Protein AF-A0AAE3DRD3-F1 (afdb_monomer)

Sequence (481 aa):
MSDFSDLLDHAIARSNLSMLELQEASGIPISYLYKLRKGVRFTKKYTPNVLSLIYALQCPKAEEARLLQEFQIETIGKETFRCLHSIRDIIASIGPRDLREFPPVSSETHDFSSSARLSGELEINACLRKLLLEQAAQKEKGSVLMLGGEQHSFLKETIPPILHNSDVQVRHLFRLDSHTYPESESHNLETLKPILRYFFCGFGYHPKYIYTYNDSYDRRITIFDTLLIFGHKIAIAMTGEDHALVLTSPDEIAFFEARFQDLYNSGQTLMTSISGLMGLQNAFMDAEATVKNYTYYSLENSFCSLSFLSKDMLFAHLAVRDEETEQLLADFLRRSEYLLEQKRVFYYTKDSVRQFLADGKLEYLPQDLYTPLNPQERLLVLRRLLNRCTHPTRNLEYHLILDNAFPIHPNAMIDALSKSANFVGYYNNDDVFETYRIKEPNLSKWIYFFLESLASSDWIYSNEEQAAFLEDEIQKFSQEH

Nearest PDB structures (foldseek):
  2o8r-assembly1_B  TM=3.176E-01  e=1.998E-07  Porphyromonas gingivalis
  8v07-assembly2_C  TM=3.292E-01  e=4.191E-05  Mus musculus
  8v07-assembly1_A  TM=3.059E-01  e=1.518E-04  Mus musculus
  3ofs-assembly5_E  TM=5.174E-01  e=9.437E+00  Homo sapiens

Mean predicted aligned error: 7.51 Å

pLDDT: mean 87.01, std 10.09, range [43.62, 97.88]

Solvent-accessible surface area (backbone atoms only — not comparable to full-atom values): 26027 Å² total; per-residue (Å²): 120,46,74,40,20,56,51,50,40,53,46,51,70,68,47,79,62,50,64,65,57,49,22,70,62,18,70,45,55,56,78,50,52,60,36,35,49,67,38,46,81,80,56,82,87,44,49,68,33,53,51,38,38,58,63,66,42,69,54,60,69,73,58,44,54,50,49,53,50,34,47,46,30,73,72,64,33,63,54,55,49,46,36,43,51,41,45,51,53,35,50,47,42,48,52,71,71,82,67,64,85,73,77,80,80,77,84,77,77,79,75,70,87,53,63,45,79,44,70,37,44,69,57,44,50,54,50,52,52,50,53,51,45,55,31,45,68,43,94,58,72,17,38,36,42,32,37,41,49,71,80,41,67,66,57,63,69,45,47,49,51,60,38,44,67,22,70,29,35,34,42,33,35,38,80,34,55,35,92,71,52,90,56,26,65,40,53,36,43,61,44,42,41,62,59,58,36,44,72,47,24,61,31,49,65,47,54,24,35,41,76,40,67,77,51,70,61,62,72,70,68,50,88,50,61,26,38,38,34,43,67,91,56,38,31,41,41,20,40,82,68,42,39,36,39,40,44,41,52,70,69,60,45,52,52,53,50,52,55,47,48,58,53,52,70,74,31,45,62,42,58,45,81,38,68,56,68,68,42,46,54,49,54,49,51,57,45,53,77,75,55,76,95,44,57,38,33,36,45,32,44,34,76,63,66,70,83,60,54,50,71,67,56,55,63,70,30,46,65,51,85,48,73,65,53,51,48,51,49,52,52,50,54,53,49,54,59,59,51,67,80,31,36,36,39,40,34,22,40,69,66,24,53,53,49,33,68,74,61,23,62,62,80,98,55,64,69,79,47,38,54,58,48,52,74,71,54,40,53,50,39,52,52,51,49,44,49,41,59,78,54,65,52,99,39,44,48,72,45,41,44,36,90,80,64,61,58,68,37,74,50,36,36,38,41,26,50,38,53,70,44,27,38,43,35,36,48,46,97,83,74,47,65,44,33,30,40,46,56,42,56,67,62,23,31,45,52,33,52,39,58,66,46,43,89,78,42,94,46,39,51,54,68,67,57,45,45,52,50,49,53,50,53,52,52,55,54,64,72,80,107

Organism: NCBI:txid2881276

Secondary structure (DSSP, 8-state):
--HHHHHHHHHHHHS---HHHHHHHH---HHHHHHHHTTPPPPGGGHHHHHHHHHHT---HHHHHHHHHHHHHHHH-HHHHHHHHHHHHHHTT-S----PPPPPP-------SS-EEEESHHHHHHHHHHHHHHHHT-SS--EEEEES-TT-HHHHHHHHHHHTT---EEEEEEEEE-S-STTHHHHHHHHHHHHHHGGGSSSEEEEEEEEE---HHHHHH-S-SEEEEETTTEEEEEETTTEEEEE--HHHHHHHHHHHHHHHHHSEESEEEE-HHHHHHHHHHHHHHH--S-EEEEEESS--GGGG--HHHHHHHBS--SHHHHHHHHHHHHHHHHHTSSEEEEEE-HHHHHHHHHH-PPTTS-GGGBPPPPHHHHHHHHHHHHHHHHS-BTTEEEEEBPTTSSPPPTTEEEEEEETTEEEEEEE-TTS-EEEEEE--HHHHHHHHHHHHHHTTSTTB--HHHHHHHHHHHHHHHHHH-

Foldseek 3Di:
DAPLLCLLLVLVVPLPDDLVNLCVQLVDDSVVVVCSNVVNQDDPVSLSSVLSSLVSSVDDPVSSVVNVLSSVCSVQNPQLSLLLVLLLLLLLLPALPCLDDDPPDPPPDPPPPFKDKFFFQVRLLSVVLVLLLVCQPDPPAKEKEKEAPLPPPSCLNRVLNSCALGSHAYEYEYEAEDPQDPNRLSVRSSSCSSVNNNVNRNYNYWYFYDYDHPPVVVVVPDPANMWMDIRLAWIWGHDHSGIIMIHGDNVVSVVVVVVSVVNSVVTDTFKDWFADLVSVLVLVVVVVVVDPQWEKEKEAQAQQLVLQDDLVRVVVFFLDDDPVLVVSSVSVVVVSVVLVPAAYEYEHELVNLVVCLVQQDRAPDDCNGGDRDDNVVSLSSLVVVLCCLVVPDPRYYYWYFDDPLRDRDNFWMWIAGDLQWIKIWGQHPVRGIMMITGHDNSSSNSNNVSSVCCVVDPGTDDSVVVSVSSVVVSVVSVVVD

Radius of gyration: 26.4 Å; Cα contacts (8 Å, |Δi|>4): 744; chains: 1; bounding box: 64×60×68 Å

Structure (mmCIF, N/CA/C/O backbone):
data_AF-A0AAE3DRD3-F1
#
_entry.id   AF-A0AAE3DRD3-F1
#
loop_
_atom_site.group_PDB
_atom_site.id
_atom_site.type_symbol
_atom_site.label_atom_id
_atom_site.label_alt_id
_atom_site.label_comp_id
_atom_site.label_asym_id
_atom_site.label_entity_id
_atom_site.label_seq_id
_atom_site.pdbx_PDB_ins_code
_atom_site.Cartn_x
_atom_site.Cartn_y
_atom_site.Cartn_z
_atom_site.occupancy
_atom_site.B_iso_or_equiv
_atom_site.auth_seq_id
_atom_site.auth_comp_id
_atom_site.auth_asym_id
_atom_site.auth_atom_id
_atom_site.pdbx_PDB_model_num
ATOM 1 N N . MET A 1 1 ? -19.205 29.786 -1.382 1.00 59.50 1 MET A N 1
ATOM 2 C CA . MET A 1 1 ? -19.752 28.879 -0.354 1.00 59.50 1 MET A CA 1
ATOM 3 C C . MET A 1 1 ? -19.010 27.565 -0.500 1.00 59.50 1 MET A C 1
ATOM 5 O O . MET A 1 1 ? -18.422 27.371 -1.561 1.00 59.50 1 MET A O 1
ATOM 9 N N . SER A 1 2 ? -18.889 26.765 0.557 1.00 82.62 2 SER A N 1
ATOM 10 C CA . SER A 1 2 ? -18.234 25.463 0.427 1.00 82.62 2 SER A CA 1
ATOM 11 C C . SER A 1 2 ? -19.250 24.404 0.013 1.00 82.62 2 SER A C 1
ATOM 13 O O . SER A 1 2 ? -20.438 24.549 0.304 1.00 82.62 2 SER A O 1
ATOM 15 N N . ASP A 1 3 ? -18.783 23.343 -0.645 1.00 87.75 3 ASP A N 1
ATOM 16 C CA . ASP A 1 3 ? -19.642 22.234 -1.080 1.00 87.75 3 ASP A CA 1
ATOM 17 C C . ASP A 1 3 ? -20.418 21.637 0.112 1.00 87.75 3 ASP A C 1
ATOM 19 O O . ASP A 1 3 ? -21.609 21.339 0.005 1.00 87.75 3 ASP A O 1
ATOM 23 N N . PHE A 1 4 ? -19.784 21.579 1.291 1.00 91.06 4 PHE A N 1
ATOM 24 C CA . PHE A 1 4 ? -20.428 21.174 2.541 1.00 91.06 4 PHE A CA 1
ATOM 25 C C . PHE A 1 4 ? -21.599 22.081 2.943 1.00 91.06 4 PHE A C 1
ATOM 27 O O . PHE A 1 4 ? -22.673 21.578 3.272 1.00 91.06 4 PHE A O 1
ATOM 34 N N . SER A 1 5 ? -21.423 23.410 2.936 1.00 90.25 5 SER A N 1
ATOM 35 C CA . SER A 1 5 ? -22.486 24.322 3.381 1.00 90.25 5 SER A CA 1
ATOM 36 C C . SER A 1 5 ? -23.710 24.281 2.478 1.00 90.25 5 SER A C 1
ATOM 38 O O . SER A 1 5 ? -24.831 24.364 2.977 1.00 90.25 5 SER A O 1
ATOM 40 N N . ASP A 1 6 ? -23.489 24.113 1.175 1.00 91.06 6 ASP A N 1
ATOM 41 C CA . ASP A 1 6 ? -24.563 24.059 0.185 1.00 91.06 6 ASP A CA 1
ATOM 42 C C . ASP A 1 6 ? -25.369 22.758 0.335 1.00 91.06 6 ASP A C 1
ATOM 44 O O . ASP A 1 6 ? -26.602 22.783 0.371 1.00 91.06 6 ASP A O 1
ATOM 48 N N . LEU A 1 7 ? -24.691 21.619 0.525 1.00 92.31 7 LEU A N 1
ATOM 49 C CA . LEU A 1 7 ? -25.358 20.348 0.823 1.00 92.31 7 LEU A CA 1
ATOM 50 C C . LEU A 1 7 ? -26.109 20.389 2.156 1.00 92.31 7 LEU A C 1
ATOM 52 O O . LEU A 1 7 ? -27.244 19.917 2.233 1.00 92.31 7 LEU A O 1
ATOM 56 N N . LEU A 1 8 ? -25.503 20.965 3.197 1.00 93.25 8 LEU A N 1
ATOM 57 C CA . LEU A 1 8 ? -26.123 21.071 4.516 1.00 93.25 8 LEU A CA 1
ATOM 58 C C . LEU A 1 8 ? -27.392 21.932 4.468 1.00 93.25 8 LEU A C 1
ATOM 60 O O . LEU A 1 8 ? -28.395 21.576 5.085 1.00 93.25 8 LEU A O 1
ATOM 64 N N . ASP A 1 9 ? -27.372 23.043 3.726 1.00 92.06 9 ASP A N 1
ATOM 65 C CA . ASP A 1 9 ? -28.543 23.907 3.553 1.00 92.06 9 ASP A CA 1
ATOM 66 C C . ASP A 1 9 ? -29.695 23.168 2.858 1.00 92.06 9 ASP A C 1
ATOM 68 O O . ASP A 1 9 ? -30.840 23.219 3.319 1.00 92.06 9 ASP A O 1
ATOM 72 N N . HIS A 1 10 ? -29.384 22.410 1.802 1.00 91.81 10 HIS A N 1
ATOM 73 C CA . HIS A 1 10 ? -30.363 21.579 1.106 1.00 91.81 10 HIS A CA 1
ATOM 74 C C . HIS A 1 10 ? -30.943 20.473 1.992 1.00 91.81 10 HIS A C 1
ATOM 76 O O . HIS A 1 10 ? -32.159 20.267 1.986 1.00 91.81 10 HIS A O 1
ATOM 82 N N . ALA A 1 11 ? -30.107 19.793 2.775 1.00 92.94 11 ALA A N 1
ATOM 83 C CA . ALA A 1 11 ? -30.553 18.722 3.657 1.00 92.94 11 ALA A CA 1
ATOM 84 C C . ALA A 1 11 ? -31.420 19.251 4.814 1.00 92.94 11 ALA A C 1
ATOM 86 O O . ALA A 1 11 ? -32.470 18.679 5.105 1.00 92.94 11 ALA A O 1
ATOM 87 N N . ILE A 1 12 ? -31.061 20.398 5.406 1.00 92.81 12 ILE A N 1
ATOM 88 C CA . ILE A 1 12 ? -31.897 21.094 6.400 1.00 92.81 12 ILE A CA 1
ATOM 89 C C . ILE A 1 12 ? -33.245 21.505 5.798 1.00 92.81 12 ILE A C 1
ATOM 91 O O . ILE A 1 12 ? -34.280 21.348 6.438 1.00 92.81 12 ILE A O 1
ATOM 95 N N . ALA A 1 13 ? -33.260 22.018 4.565 1.00 90.88 13 ALA A N 1
ATOM 96 C CA . ALA A 1 13 ? -34.506 22.413 3.910 1.00 90.88 13 ALA A CA 1
ATOM 97 C C . ALA A 1 13 ? -35.444 21.221 3.636 1.00 90.88 13 ALA A C 1
ATOM 99 O O . ALA A 1 13 ? -36.658 21.407 3.571 1.00 90.88 13 ALA A O 1
ATOM 100 N N . ARG A 1 14 ? -34.898 20.008 3.479 1.00 91.81 14 ARG A N 1
ATOM 101 C CA . ARG A 1 14 ? -35.654 18.772 3.208 1.00 91.81 14 ARG A CA 1
ATOM 102 C C . ARG A 1 14 ? -36.079 18.006 4.459 1.00 91.81 14 ARG A C 1
ATOM 104 O O . ARG A 1 14 ? -37.031 17.235 4.372 1.00 91.81 14 ARG A O 1
ATOM 111 N N . SER A 1 15 ? -35.409 18.198 5.596 1.00 89.44 15 SER A N 1
ATOM 112 C CA . SER A 1 15 ? -35.670 17.425 6.820 1.00 89.44 15 SER A CA 1
ATOM 113 C C . SER A 1 15 ? -36.983 17.788 7.527 1.00 89.44 15 SER A C 1
ATOM 115 O O . SER A 1 15 ? -37.419 17.057 8.409 1.00 89.44 15 SER A O 1
ATOM 117 N N . ASN A 1 16 ? -37.627 18.904 7.155 1.00 86.62 16 ASN A N 1
ATOM 118 C CA . ASN A 1 16 ? -38.790 19.492 7.843 1.00 86.62 16 ASN A CA 1
ATOM 119 C C . ASN A 1 16 ? -38.554 19.845 9.328 1.00 86.62 16 ASN A C 1
ATOM 121 O O . ASN A 1 16 ? -39.509 20.193 10.021 1.00 86.62 16 ASN A O 1
ATOM 125 N N . LEU A 1 17 ? -37.308 19.807 9.809 1.00 91.44 17 LEU A N 1
ATOM 126 C CA . LEU A 1 17 ? -36.961 20.167 11.182 1.00 91.44 17 LEU A CA 1
ATOM 127 C C . LEU A 1 17 ? -36.863 21.688 11.337 1.00 91.44 17 LEU A C 1
ATOM 129 O O . LEU A 1 17 ? -36.251 22.395 10.528 1.00 91.44 17 LEU A O 1
ATOM 133 N N . SER A 1 18 ? -37.430 22.209 12.418 1.00 93.25 18 SER A N 1
ATOM 134 C CA . SER A 1 18 ? -37.250 23.597 12.825 1.00 93.25 18 SER A CA 1
ATOM 135 C C . SER A 1 18 ? -35.827 23.848 13.334 1.00 93.25 18 SER A C 1
ATOM 137 O O . SER A 1 18 ? -35.122 22.953 13.796 1.00 93.25 18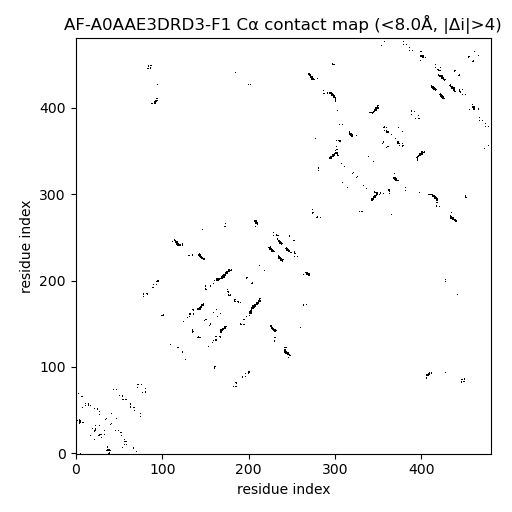 SER A O 1
ATOM 139 N N . MET A 1 19 ? -35.398 25.112 13.323 1.00 92.19 19 MET A N 1
ATOM 140 C CA . MET A 1 19 ? -34.090 25.494 13.880 1.00 92.19 19 MET A CA 1
ATOM 141 C C . MET A 1 19 ? -33.951 25.159 15.372 1.00 92.19 19 MET A C 1
ATOM 143 O O . MET A 1 19 ? -32.835 24.966 15.847 1.00 92.19 19 MET A O 1
ATOM 147 N N . LEU A 1 20 ? -35.066 25.111 16.106 1.00 94.25 20 LEU A N 1
ATOM 148 C CA . LEU A 1 20 ? -35.070 24.774 17.524 1.00 94.25 20 LEU A CA 1
ATOM 149 C C . LEU A 1 20 ? -34.824 23.273 17.727 1.00 94.25 20 LEU A C 1
ATOM 151 O O . LEU A 1 20 ? -33.936 22.919 18.494 1.00 94.25 20 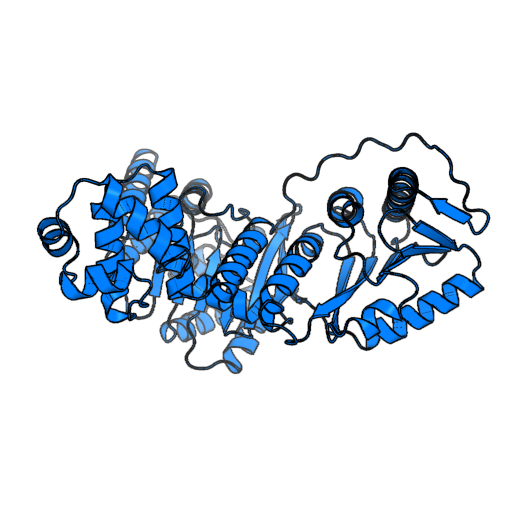LEU A O 1
ATOM 155 N N . GLU A 1 21 ? -35.501 22.421 16.954 1.00 94.56 21 GLU A N 1
ATOM 156 C CA . GLU A 1 21 ? -35.275 20.966 16.951 1.00 94.56 21 GLU A CA 1
ATOM 157 C C . GLU A 1 21 ? -33.839 20.620 16.527 1.00 94.56 21 GLU A C 1
ATOM 159 O O . GLU A 1 21 ? -33.181 19.794 17.156 1.00 94.56 21 GLU A O 1
ATOM 164 N N . LEU A 1 22 ? -33.295 21.310 15.517 1.00 94.19 22 LEU A N 1
ATOM 165 C CA . LEU A 1 22 ? -31.897 21.131 15.104 1.00 94.19 22 LEU A CA 1
ATOM 166 C C . LEU A 1 22 ? -30.906 21.545 16.202 1.00 94.19 22 LEU A C 1
ATOM 168 O O . LEU A 1 22 ? -29.881 20.884 16.382 1.00 94.19 22 LEU A O 1
ATOM 172 N N . GLN A 1 23 ? -31.186 22.621 16.945 1.00 95.00 23 GLN A N 1
ATOM 173 C CA . GLN A 1 23 ? -30.365 23.026 18.090 1.00 95.00 23 GLN A CA 1
ATOM 174 C C . GLN A 1 23 ? -30.433 21.988 19.215 1.00 95.00 23 GLN A C 1
ATOM 176 O O . GLN A 1 23 ? -29.398 21.679 19.799 1.00 95.00 23 GLN A O 1
ATOM 181 N N . GLU A 1 24 ? -31.617 21.457 19.519 1.00 94.56 24 GLU A N 1
ATOM 182 C CA . GLU A 1 24 ? -31.797 20.421 20.544 1.00 94.56 24 GLU A CA 1
ATOM 183 C C . GLU A 1 24 ? -31.053 19.132 20.183 1.00 94.56 24 GLU A C 1
ATOM 185 O O . GLU A 1 24 ? -30.353 18.578 21.028 1.00 94.56 24 GLU A O 1
ATOM 190 N N . ALA A 1 25 ? -31.125 18.700 18.922 1.00 92.06 25 ALA A N 1
ATOM 191 C CA . ALA A 1 25 ? -30.482 17.471 18.466 1.00 92.06 25 ALA A CA 1
ATOM 192 C C . ALA A 1 25 ? -28.949 17.581 18.349 1.00 92.06 25 ALA A C 1
ATOM 194 O O . ALA A 1 25 ? -28.231 16.621 18.621 1.00 92.06 25 ALA A O 1
ATOM 195 N N . SER A 1 26 ? -28.429 18.744 17.941 1.00 92.38 26 SER A N 1
ATOM 196 C CA . SER A 1 26 ? -26.990 18.935 17.689 1.00 92.38 26 SER A CA 1
ATOM 197 C C . SER A 1 26 ? -26.230 19.624 18.824 1.00 92.38 26 SER A C 1
ATOM 199 O O . SER A 1 26 ? -25.000 19.573 18.879 1.00 92.38 26 SER A O 1
ATOM 201 N N . GLY A 1 27 ? -26.930 20.340 19.706 1.00 92.31 27 GLY A N 1
ATOM 202 C CA . GLY A 1 27 ? -26.334 21.264 20.672 1.00 92.31 27 GLY A CA 1
ATOM 203 C C . GLY A 1 27 ? -25.736 22.534 20.046 1.00 92.31 27 GLY A C 1
ATOM 204 O O . GLY A 1 27 ? -25.052 23.291 20.739 1.00 92.31 27 GLY A O 1
ATOM 205 N N . ILE A 1 28 ? -25.954 22.790 18.749 1.00 92.44 28 ILE A N 1
ATOM 206 C CA . ILE A 1 28 ? -25.440 23.977 18.052 1.00 92.44 28 ILE A CA 1
ATOM 207 C C . ILE A 1 28 ? -26.422 25.143 18.212 1.00 92.44 28 ILE A C 1
ATOM 209 O O . ILE A 1 28 ? -27.564 25.028 17.769 1.00 92.44 28 ILE A O 1
ATOM 213 N N . PRO A 1 29 ? -25.996 26.306 18.745 1.00 92.94 29 PRO A N 1
ATOM 214 C CA . PRO A 1 29 ? -26.869 27.470 18.850 1.00 92.94 29 PRO A CA 1
ATOM 215 C C . PRO A 1 29 ? -27.456 27.876 17.493 1.00 92.94 29 PRO A C 1
ATOM 217 O O . PRO A 1 29 ? -26.724 27.944 16.502 1.00 92.94 29 PRO A O 1
ATOM 220 N N . ILE A 1 30 ? -28.737 28.254 17.455 1.00 92.94 30 ILE A N 1
ATOM 221 C CA . ILE A 1 30 ? -29.441 28.674 16.223 1.00 92.94 30 ILE A CA 1
ATOM 222 C C . ILE A 1 30 ? -28.654 29.728 15.428 1.00 92.94 30 ILE A C 1
ATOM 224 O O . ILE A 1 30 ? -28.540 29.656 14.203 1.00 92.94 30 ILE A O 1
ATOM 228 N N . SER A 1 31 ? -28.059 30.705 16.117 1.00 91.62 31 SER A N 1
ATOM 229 C CA . SER A 1 31 ? -27.253 31.753 15.478 1.00 91.62 31 SER A CA 1
ATOM 230 C C . SER A 1 31 ? -26.026 31.203 14.745 1.00 91.62 31 SER A C 1
ATOM 232 O O . SER A 1 31 ? -25.576 31.805 13.768 1.00 91.62 31 SER A O 1
ATOM 234 N N . TYR A 1 32 ? -25.486 30.069 15.196 1.00 90.88 32 TYR A N 1
ATOM 235 C CA . TYR A 1 32 ? -24.378 29.384 14.549 1.00 90.88 32 TYR A CA 1
ATOM 236 C C . TYR A 1 32 ? -24.850 28.430 13.449 1.00 90.88 32 TYR A C 1
ATOM 238 O O . TYR A 1 32 ? -24.225 28.418 12.393 1.00 90.88 32 TYR A O 1
ATOM 246 N N . LEU A 1 33 ? -26.000 27.762 13.602 1.00 91.31 33 LEU A N 1
ATOM 247 C CA . LEU A 1 33 ? -26.639 27.002 12.514 1.00 91.31 33 LEU A CA 1
ATOM 248 C C . LEU A 1 33 ? -26.839 27.869 11.259 1.00 91.31 33 LEU A C 1
ATOM 250 O O . LEU A 1 33 ? -26.440 27.482 10.162 1.00 91.31 33 LEU A O 1
ATOM 254 N N . TYR A 1 34 ? -27.346 29.098 11.411 1.00 90.25 34 TYR A N 1
ATOM 255 C CA . TYR A 1 34 ? -27.473 30.036 10.285 1.00 90.25 34 TYR A CA 1
ATOM 256 C C . TYR A 1 34 ? -26.134 30.446 9.660 1.00 90.25 34 TYR A C 1
ATOM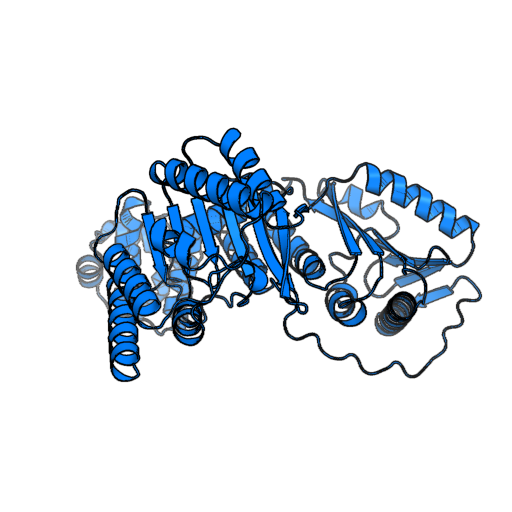 258 O O . TYR A 1 34 ? -26.087 30.767 8.473 1.00 90.25 34 TYR A O 1
ATOM 266 N N . LYS A 1 35 ? -25.048 30.473 10.440 1.00 89.50 35 LYS A N 1
ATOM 267 C CA . LYS A 1 35 ? -23.702 30.765 9.928 1.00 89.50 35 LYS A CA 1
ATOM 268 C C . LYS A 1 35 ? -23.154 29.581 9.129 1.00 89.50 35 LYS A C 1
ATOM 270 O O . LYS A 1 35 ? -22.620 29.808 8.047 1.00 89.50 35 LYS A O 1
ATOM 275 N N . LEU A 1 36 ? -23.348 28.352 9.613 1.00 87.75 36 LEU A N 1
ATOM 276 C CA . LEU A 1 36 ? -22.953 27.126 8.907 1.00 87.75 36 LEU A CA 1
ATOM 277 C C . LEU A 1 36 ? -23.638 27.025 7.542 1.00 87.75 36 LEU A C 1
ATOM 279 O O . LEU A 1 36 ? -22.960 26.861 6.533 1.00 87.75 36 LEU A O 1
ATOM 283 N N . ARG A 1 37 ? -24.956 27.265 7.498 1.00 87.56 37 ARG A N 1
ATOM 284 C CA . ARG A 1 37 ? -25.742 27.319 6.250 1.00 87.56 37 ARG A CA 1
ATOM 285 C C . ARG A 1 37 ? -25.230 28.351 5.243 1.00 87.56 37 ARG A C 1
ATOM 287 O O . ARG A 1 37 ? -25.416 28.195 4.049 1.00 87.56 37 ARG A O 1
ATOM 294 N N . LYS A 1 38 ? -24.587 29.423 5.714 1.00 86.25 38 LYS A N 1
ATOM 295 C CA . LYS A 1 38 ? -24.019 30.489 4.870 1.00 86.25 38 LYS A CA 1
ATOM 296 C C . LYS A 1 38 ? -22.544 30.267 4.514 1.00 86.25 38 LYS A C 1
ATOM 298 O O . LYS A 1 38 ? -21.903 31.184 4.001 1.00 86.25 38 LYS A O 1
ATOM 303 N N . GLY A 1 39 ? -21.982 29.096 4.812 1.00 82.50 39 GLY A N 1
ATOM 304 C CA . GLY A 1 39 ? -20.591 28.768 4.488 1.00 82.50 39 GLY A CA 1
ATOM 305 C C . GLY A 1 39 ? -19.558 29.309 5.471 1.00 82.50 39 GLY A C 1
ATOM 306 O O . GLY A 1 39 ? -18.376 29.390 5.137 1.00 82.50 39 GLY A O 1
ATOM 307 N N . VAL A 1 40 ? -19.960 29.698 6.685 1.00 83.50 40 VAL A N 1
ATOM 308 C CA . VAL A 1 40 ? -18.990 30.009 7.742 1.00 83.50 40 VAL A CA 1
ATOM 309 C C . VAL A 1 40 ? -18.423 28.698 8.273 1.00 83.50 40 VAL A C 1
ATOM 311 O O . VAL A 1 40 ? -19.161 27.901 8.849 1.00 83.50 40 VAL A O 1
ATOM 314 N N . ARG A 1 41 ? -17.108 28.502 8.124 1.00 79.12 41 ARG A N 1
ATOM 315 C CA . ARG A 1 41 ? -16.408 27.311 8.623 1.00 79.12 41 ARG A CA 1
ATOM 316 C C . ARG A 1 41 ? -16.676 27.061 10.102 1.00 79.12 41 ARG A C 1
ATOM 318 O O . ARG A 1 41 ? -16.624 27.985 10.926 1.00 79.12 41 ARG A O 1
ATOM 325 N N . PHE A 1 42 ? -16.911 25.796 10.444 1.00 81.25 42 PHE A N 1
ATOM 326 C CA . PHE A 1 42 ? -16.976 25.396 11.839 1.00 81.25 42 PHE A CA 1
ATOM 327 C C . PHE A 1 42 ? -15.580 25.338 12.459 1.00 81.25 42 PHE A C 1
ATOM 329 O O . PHE A 1 42 ? -14.579 25.097 11.786 1.00 81.25 42 PHE A O 1
ATOM 336 N N . THR A 1 43 ? -15.498 25.584 13.766 1.00 81.81 43 THR A N 1
ATOM 337 C CA . THR A 1 43 ? -14.250 25.349 14.503 1.00 81.81 43 THR A CA 1
ATOM 338 C C . THR A 1 43 ? -14.162 23.884 14.914 1.00 81.81 43 THR A C 1
ATOM 340 O O . THR A 1 43 ? -15.190 23.249 15.152 1.00 81.81 43 THR A O 1
ATOM 343 N N . LYS A 1 44 ? -12.938 23.361 15.092 1.00 78.50 44 LYS A N 1
ATOM 344 C CA . LYS A 1 44 ? -12.707 21.969 15.530 1.00 78.50 44 LYS A CA 1
ATOM 345 C C . LYS A 1 44 ? -13.482 21.584 16.799 1.00 78.50 44 LYS A C 1
ATOM 347 O O . LYS A 1 44 ? -13.823 20.420 16.972 1.00 78.50 44 LYS A O 1
ATOM 352 N N . LYS A 1 45 ? -13.807 22.560 17.657 1.00 82.81 45 LYS A N 1
ATOM 353 C CA . LYS A 1 45 ? -14.624 22.369 18.863 1.00 82.81 45 LYS A CA 1
ATOM 354 C C . LYS A 1 45 ? -16.036 21.853 18.557 1.00 82.81 45 LYS A C 1
ATOM 356 O O . LYS A 1 45 ? -16.569 21.090 19.348 1.00 82.81 45 LYS A O 1
ATOM 361 N N . TYR A 1 46 ? -16.632 22.274 17.443 1.00 84.25 46 TYR A N 1
ATOM 362 C CA . TYR A 1 46 ? -17.997 21.904 17.064 1.00 84.25 46 TYR A CA 1
ATOM 363 C C . TYR A 1 46 ? -18.065 20.670 16.156 1.00 84.25 46 TYR A C 1
ATOM 365 O O . TYR A 1 46 ? -19.160 20.299 15.758 1.00 84.25 46 TYR A O 1
ATOM 373 N N . THR A 1 47 ? -16.939 20.017 15.844 1.00 85.94 47 THR A N 1
ATOM 374 C CA . THR A 1 47 ? -16.909 18.803 15.002 1.00 85.94 47 THR A CA 1
ATOM 375 C C . THR A 1 47 ? -17.912 17.739 15.480 1.00 85.94 47 THR A C 1
ATOM 377 O O . THR A 1 47 ? -18.728 17.314 14.664 1.00 85.94 47 THR A O 1
ATOM 380 N N . PRO A 1 48 ? -17.978 17.374 16.781 1.00 87.19 48 PRO A N 1
ATOM 381 C CA . PRO A 1 48 ? -18.952 16.381 17.245 1.00 87.19 48 PRO A CA 1
ATOM 382 C C . PRO A 1 48 ? -20.398 16.867 17.092 1.00 87.19 48 PRO A C 1
ATOM 384 O O . PRO A 1 48 ? -21.268 16.112 16.682 1.00 87.19 48 PRO A O 1
ATOM 387 N N . ASN A 1 49 ? -20.648 18.152 17.361 1.00 92.56 49 ASN A N 1
ATOM 388 C CA . ASN A 1 49 ? -21.977 18.746 17.243 1.00 92.56 49 ASN A CA 1
ATOM 389 C C . ASN A 1 49 ? -22.473 18.783 15.791 1.00 92.56 49 ASN A C 1
ATOM 391 O O . ASN A 1 49 ? -23.652 18.558 15.536 1.00 92.56 49 ASN A O 1
ATOM 395 N N . VAL A 1 50 ? -21.587 19.077 14.835 1.00 90.94 50 VAL A N 1
ATOM 396 C CA . VAL A 1 50 ? -21.927 19.077 13.405 1.00 90.94 50 VAL A CA 1
ATOM 397 C C . VAL A 1 50 ? -22.184 17.652 12.919 1.00 90.94 50 VAL A C 1
ATOM 399 O O . VAL A 1 50 ? -23.105 17.440 12.141 1.00 90.94 50 VAL A O 1
ATOM 402 N N . LEU A 1 51 ? -21.447 16.664 13.428 1.00 90.25 51 LEU A N 1
ATOM 403 C CA . LEU A 1 51 ? -21.726 15.262 13.137 1.00 90.25 51 LEU A CA 1
ATOM 404 C C . LEU A 1 51 ? -23.109 14.839 13.670 1.00 90.25 51 LEU A C 1
ATOM 406 O O . LEU A 1 51 ? -23.909 14.275 12.927 1.00 90.25 51 LEU A O 1
ATOM 410 N N . SER A 1 52 ? -23.442 15.198 14.916 1.00 91.94 52 SER A N 1
ATOM 411 C CA . SER A 1 52 ? -24.784 14.982 15.479 1.00 91.94 52 SER A CA 1
ATOM 412 C C . SER A 1 52 ? -25.875 15.693 14.676 1.00 91.94 52 SER A C 1
ATOM 414 O O . SER A 1 52 ? -26.958 15.140 14.502 1.00 91.94 52 SER A O 1
ATOM 416 N N . LEU A 1 53 ? -25.592 16.893 14.153 1.00 94.19 53 LEU A N 1
ATOM 417 C CA . LEU A 1 53 ? -26.501 17.600 13.252 1.00 94.19 53 LEU A CA 1
ATOM 418 C C . LEU A 1 53 ? -26.773 16.779 11.988 1.00 94.19 53 LEU A C 1
ATOM 420 O O . LEU A 1 53 ? -27.935 16.621 11.641 1.00 94.19 53 LEU A O 1
ATOM 424 N N . ILE A 1 54 ? -25.735 16.254 11.323 1.00 93.50 54 ILE A N 1
ATOM 425 C CA . ILE A 1 54 ? -25.882 15.459 10.092 1.00 93.50 54 ILE A CA 1
ATOM 426 C C . ILE A 1 54 ? -26.779 14.242 10.344 1.00 93.50 54 ILE A C 1
ATOM 428 O O . ILE A 1 54 ? -27.752 14.053 9.618 1.00 93.50 54 ILE A O 1
ATOM 432 N N . TYR A 1 55 ? -26.525 13.479 11.411 1.00 92.25 55 TYR A N 1
ATOM 433 C CA . TYR A 1 55 ? -27.346 12.309 11.745 1.00 92.25 55 TYR A CA 1
ATOM 434 C C . TYR A 1 55 ? -28.789 12.667 12.124 1.00 92.25 55 TYR A C 1
ATOM 436 O O . TYR A 1 55 ? -29.723 11.937 11.791 1.00 92.25 55 TYR A O 1
ATOM 444 N N . ALA A 1 56 ? -29.004 13.813 12.777 1.00 93.44 56 ALA A N 1
ATOM 445 C CA . ALA A 1 56 ? -30.344 14.280 13.123 1.00 93.44 56 ALA A CA 1
ATOM 446 C C . ALA A 1 56 ? -31.203 14.616 11.893 1.00 93.44 56 ALA A C 1
ATOM 448 O O . ALA A 1 56 ? -32.428 14.577 11.989 1.00 93.44 56 ALA A O 1
ATOM 449 N N . LEU A 1 57 ? -30.592 14.918 10.739 1.00 93.31 57 LEU A N 1
ATOM 450 C CA . LEU A 1 57 ? -31.328 15.211 9.504 1.00 93.31 57 LEU A CA 1
ATOM 451 C C . LEU A 1 57 ? -32.046 13.986 8.932 1.00 93.31 57 LEU A C 1
ATOM 453 O O . LEU A 1 57 ? -32.968 14.174 8.141 1.00 93.31 57 LEU A O 1
ATOM 457 N N . GLN A 1 58 ? -31.629 12.766 9.309 1.00 90.56 58 GLN A N 1
ATOM 458 C CA . GLN A 1 58 ? -32.210 11.497 8.845 1.00 90.56 58 GLN A CA 1
ATOM 459 C C . GLN A 1 58 ? -32.396 11.448 7.318 1.00 90.56 58 GLN A C 1
ATOM 461 O O . GLN A 1 58 ? -33.404 10.965 6.797 1.00 90.56 58 GLN A O 1
ATOM 466 N N . CYS A 1 59 ? -31.433 12.009 6.585 1.00 91.88 59 CYS A N 1
ATOM 467 C CA . CYS A 1 59 ? -31.489 12.074 5.131 1.00 91.88 59 CYS A CA 1
ATOM 468 C C . CYS A 1 59 ? -31.284 10.684 4.494 1.00 91.88 59 CYS A C 1
ATOM 470 O O . CYS A 1 59 ? -30.780 9.762 5.141 1.00 91.88 59 CYS A O 1
ATOM 472 N N . PRO A 1 60 ? -31.684 10.482 3.222 1.00 92.94 60 PRO A N 1
ATOM 473 C CA . PRO A 1 60 ? -31.414 9.232 2.520 1.00 92.94 60 PRO A CA 1
ATOM 474 C C . PRO A 1 60 ? -29.922 8.878 2.571 1.00 92.94 60 PRO A C 1
ATOM 476 O O . PRO A 1 60 ? -29.080 9.756 2.405 1.00 92.94 60 PRO A O 1
ATOM 479 N N . LYS A 1 61 ? -29.586 7.587 2.708 1.00 88.75 61 LYS A N 1
ATOM 480 C CA . LYS A 1 61 ? -28.196 7.117 2.904 1.00 88.75 61 LYS A CA 1
ATOM 481 C C . LYS A 1 61 ? -27.168 7.708 1.929 1.00 88.75 61 LYS A C 1
ATOM 483 O O . LYS A 1 61 ? -26.043 7.984 2.319 1.00 88.75 61 LYS A O 1
ATOM 488 N N . ALA A 1 62 ? -27.541 7.906 0.663 1.00 90.62 62 ALA A N 1
ATOM 489 C CA . ALA A 1 62 ? -26.650 8.499 -0.337 1.00 90.62 62 ALA A CA 1
ATOM 490 C C . ALA A 1 62 ? -26.363 9.995 -0.085 1.00 90.62 62 ALA A C 1
ATOM 492 O O . ALA A 1 62 ? -25.261 10.466 -0.355 1.00 90.62 62 ALA A O 1
ATOM 493 N N . GLU A 1 63 ? -27.346 10.743 0.423 1.00 92.25 63 GLU A N 1
ATOM 494 C CA . GLU A 1 63 ? -27.189 12.151 0.806 1.00 92.25 63 GLU A CA 1
ATOM 495 C C . GLU A 1 63 ? -26.395 12.269 2.114 1.00 92.25 63 GLU A C 1
ATOM 497 O O . GLU A 1 63 ? -25.487 13.094 2.189 1.00 92.25 63 GLU A O 1
ATOM 502 N N . GLU A 1 64 ? -26.651 11.384 3.085 1.00 92.50 64 GLU A N 1
ATOM 503 C CA . GLU A 1 64 ? -25.896 11.301 4.343 1.00 92.50 64 GLU A CA 1
ATOM 504 C C . GLU A 1 64 ? -24.412 11.021 4.089 1.00 92.50 64 GLU A C 1
ATOM 506 O O . GLU A 1 64 ? -23.555 11.773 4.548 1.00 92.50 64 GLU A O 1
ATOM 511 N N . ALA A 1 65 ? -24.102 10.002 3.280 1.00 89.44 65 ALA A N 1
ATOM 512 C CA . ALA A 1 65 ? -22.727 9.659 2.925 1.00 89.44 65 ALA A CA 1
ATOM 513 C C . ALA A 1 65 ? -21.995 10.835 2.261 1.00 89.44 65 ALA A C 1
ATOM 515 O O . ALA A 1 65 ? -20.846 11.130 2.590 1.00 89.44 65 ALA A O 1
ATOM 516 N N . ARG A 1 66 ? -22.675 11.561 1.364 1.00 92.25 66 ARG A N 1
ATOM 517 C CA . ARG A 1 66 ? -22.100 12.741 0.708 1.00 92.25 66 ARG A CA 1
ATOM 518 C C . ARG A 1 66 ? -21.872 13.895 1.691 1.00 92.25 66 ARG A C 1
ATOM 520 O O . ARG A 1 66 ? -20.842 14.559 1.608 1.00 92.25 66 ARG A O 1
ATOM 527 N N . LEU A 1 67 ? -22.797 14.130 2.623 1.00 92.38 67 LEU A N 1
ATOM 528 C CA . LEU A 1 67 ? -22.639 15.135 3.680 1.00 92.38 67 LEU A CA 1
ATOM 529 C C . LEU A 1 67 ? -21.465 14.816 4.603 1.00 92.38 67 LEU A C 1
ATOM 531 O O . LEU A 1 67 ? -20.682 15.713 4.905 1.00 92.38 67 LEU A O 1
ATOM 535 N N . LEU A 1 68 ? -21.333 13.558 5.026 1.00 91.25 68 LEU A N 1
ATOM 536 C CA . LEU A 1 68 ? -20.227 13.092 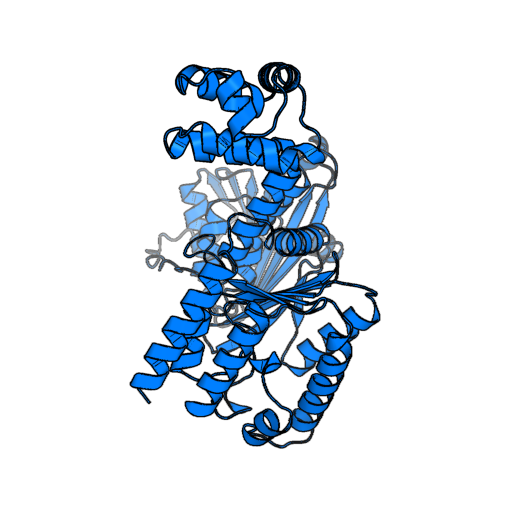5.865 1.00 91.25 68 LEU A CA 1
ATOM 537 C C . LEU A 1 68 ? -18.881 13.250 5.151 1.00 91.25 68 LEU A C 1
ATOM 539 O O . LEU A 1 68 ? -17.922 13.740 5.748 1.00 91.25 68 LEU A O 1
ATOM 543 N N . GLN A 1 69 ? -18.826 12.929 3.857 1.00 91.12 69 GLN A N 1
ATOM 544 C CA . GLN A 1 69 ? -17.631 13.123 3.043 1.00 91.12 69 GLN A CA 1
ATOM 545 C C . GLN A 1 69 ? -17.232 14.604 2.949 1.00 91.12 69 GLN A C 1
ATOM 547 O O . GLN A 1 69 ? -16.087 14.955 3.234 1.00 91.12 69 GLN A O 1
ATOM 552 N N . GLU A 1 70 ? -18.159 15.492 2.577 1.00 92.12 70 GLU A N 1
ATOM 553 C CA . GLU A 1 70 ? -17.853 16.927 2.469 1.00 92.12 70 GLU A CA 1
ATOM 554 C C . GLU A 1 70 ? -17.531 17.550 3.836 1.00 92.12 70 GLU A C 1
ATOM 556 O O . GLU A 1 70 ? -16.654 18.408 3.945 1.00 92.12 70 GLU A O 1
ATOM 561 N N . PHE A 1 71 ? -18.170 17.073 4.905 1.00 90.81 71 PHE A N 1
ATOM 562 C CA . PHE A 1 71 ? -17.829 17.435 6.279 1.00 90.81 71 PHE A CA 1
ATOM 563 C C . PHE A 1 71 ? -16.387 17.049 6.630 1.00 90.81 71 PHE A C 1
ATOM 565 O O . PHE A 1 71 ? -15.646 17.849 7.214 1.00 90.81 71 PHE A O 1
ATOM 572 N N . GLN A 1 72 ? -15.961 15.844 6.247 1.00 88.69 72 GLN A N 1
ATOM 573 C CA . GLN A 1 72 ? -14.587 15.393 6.432 1.00 88.69 72 GLN A CA 1
ATOM 574 C C . GLN A 1 72 ? -13.623 16.276 5.630 1.00 88.69 72 GLN A C 1
ATOM 576 O O . GLN A 1 72 ? -12.665 16.795 6.203 1.00 88.69 72 GLN A O 1
ATOM 581 N N . ILE A 1 73 ? -13.912 16.544 4.351 1.00 90.81 73 ILE A N 1
ATOM 582 C CA . ILE A 1 73 ? -13.112 17.436 3.490 1.00 90.81 73 ILE A CA 1
ATOM 583 C C . ILE A 1 73 ? -12.972 18.837 4.107 1.00 90.81 73 ILE A C 1
ATOM 585 O O . ILE A 1 73 ? -11.866 19.381 4.133 1.00 90.81 73 ILE A O 1
ATOM 589 N N . GLU A 1 74 ? -14.046 19.415 4.649 1.00 88.88 74 GLU A N 1
ATOM 590 C CA . GLU A 1 74 ? -14.005 20.720 5.326 1.00 88.88 74 GLU A CA 1
ATOM 591 C C . GLU A 1 74 ? -13.154 20.676 6.612 1.00 88.88 74 GLU A C 1
ATOM 593 O O . GLU A 1 74 ? -12.485 21.656 6.951 1.00 88.88 74 GLU A O 1
ATOM 598 N N . THR A 1 75 ? -13.138 19.532 7.308 1.00 86.62 75 THR A N 1
ATOM 599 C CA . THR A 1 75 ? -12.412 19.332 8.575 1.00 86.62 75 THR A CA 1
ATOM 600 C C . THR A 1 75 ? -10.904 19.172 8.379 1.00 86.62 75 THR A C 1
ATOM 602 O O . THR A 1 75 ? -10.120 19.795 9.104 1.00 86.62 75 THR A O 1
ATOM 605 N N . ILE A 1 76 ? -10.486 18.321 7.435 1.00 88.25 76 ILE A N 1
ATOM 606 C CA . ILE A 1 76 ? -9.072 17.935 7.252 1.00 88.25 76 ILE A CA 1
ATOM 607 C C . ILE A 1 76 ? -8.414 18.556 6.015 1.00 88.25 76 ILE A C 1
ATOM 609 O O . ILE A 1 76 ? -7.188 18.528 5.889 1.00 88.25 76 ILE A O 1
ATOM 613 N N . GLY A 1 77 ? -9.205 19.160 5.129 1.00 90.38 77 GLY A N 1
ATOM 614 C CA . GLY A 1 77 ? -8.755 19.722 3.862 1.00 90.38 77 GLY A CA 1
ATOM 615 C C . GLY A 1 77 ? -8.767 18.704 2.721 1.00 90.38 77 GLY A C 1
ATOM 616 O O . GLY A 1 77 ? -8.511 17.515 2.904 1.00 90.38 77 GLY A O 1
ATOM 617 N N . LYS A 1 78 ? -9.031 19.206 1.510 1.00 91.19 78 LYS A N 1
ATOM 618 C CA . LYS A 1 78 ? -9.181 18.407 0.285 1.00 91.19 78 LYS A CA 1
ATOM 619 C C . LYS A 1 78 ? -7.949 17.569 -0.056 1.00 91.19 78 LYS A C 1
ATOM 621 O O . LYS A 1 78 ? -8.101 16.423 -0.459 1.00 91.19 78 LYS A O 1
ATOM 626 N N . GLU A 1 79 ? -6.750 18.123 0.118 1.00 92.25 79 GLU A N 1
ATOM 627 C CA . GLU A 1 79 ? -5.515 17.396 -0.188 1.00 92.25 79 GLU A CA 1
ATOM 628 C C . GLU A 1 79 ? -5.258 16.263 0.804 1.00 92.25 79 GLU A C 1
ATOM 630 O O . GLU A 1 79 ? -5.063 15.127 0.393 1.00 92.25 79 GLU A O 1
ATOM 635 N N . THR A 1 80 ? -5.366 16.535 2.108 1.00 93.25 80 THR A N 1
ATOM 636 C CA . THR A 1 80 ? -5.266 15.501 3.149 1.00 93.25 80 THR A CA 1
ATOM 637 C C . THR A 1 80 ? -6.267 14.379 2.906 1.00 93.25 80 THR A C 1
ATOM 639 O O . THR A 1 80 ? -5.905 13.208 2.964 1.00 93.25 80 THR A O 1
ATOM 642 N N . PHE A 1 81 ? -7.519 14.732 2.594 1.00 92.62 81 PHE A N 1
ATOM 643 C CA . PHE A 1 81 ? -8.556 13.760 2.269 1.00 92.62 81 PHE A CA 1
ATOM 644 C C . PHE A 1 81 ? -8.145 12.878 1.084 1.00 92.62 81 PHE A C 1
ATOM 646 O O . PHE A 1 81 ? -8.219 11.655 1.193 1.00 92.62 81 PHE A O 1
ATOM 653 N N . ARG A 1 82 ? -7.662 13.477 -0.015 1.00 94.00 82 ARG A N 1
ATOM 654 C CA . ARG A 1 82 ? -7.176 12.739 -1.190 1.00 94.00 82 ARG A CA 1
ATOM 655 C C . ARG A 1 82 ? -6.019 11.815 -0.840 1.00 94.00 82 ARG A C 1
ATOM 657 O O . ARG A 1 82 ? -6.111 10.635 -1.140 1.00 94.00 82 ARG A O 1
ATOM 664 N N . CYS A 1 83 ? -4.993 12.308 -0.150 1.00 95.31 83 CYS A N 1
ATOM 665 C CA . CYS A 1 83 ? -3.839 11.493 0.220 1.00 95.31 83 CYS A CA 1
ATOM 666 C C . CYS A 1 83 ? -4.223 10.294 1.095 1.00 95.31 83 CYS A C 1
ATOM 668 O O . CYS A 1 83 ? -3.769 9.185 0.832 1.00 95.31 83 CYS A O 1
ATOM 670 N N . LEU A 1 84 ? -5.090 10.480 2.099 1.00 93.81 84 LEU A N 1
ATOM 671 C CA . LEU A 1 84 ? -5.569 9.375 2.939 1.00 93.81 84 LEU A CA 1
ATOM 672 C C . LEU A 1 84 ? -6.324 8.318 2.119 1.00 93.81 84 LEU A C 1
ATOM 674 O O . LEU A 1 84 ? -6.125 7.123 2.330 1.00 93.81 84 LEU A O 1
ATOM 678 N N . HIS A 1 85 ? -7.141 8.744 1.153 1.00 91.88 85 HIS A N 1
ATOM 679 C CA . HIS A 1 85 ? -7.848 7.830 0.254 1.00 91.88 85 HIS A CA 1
ATOM 680 C C . HIS A 1 85 ? -6.899 7.129 -0.725 1.00 91.88 85 HIS A C 1
ATOM 682 O O . HIS A 1 85 ? -7.039 5.926 -0.931 1.00 91.88 85 HIS A O 1
ATOM 688 N N . SER A 1 86 ? -5.893 7.823 -1.261 1.00 94.44 86 SER A N 1
ATOM 689 C CA . SER A 1 86 ? -4.860 7.208 -2.100 1.00 94.44 86 SER A CA 1
ATOM 690 C C . SER A 1 86 ? -4.044 6.173 -1.320 1.00 94.44 86 SER A C 1
ATOM 692 O O . SER A 1 86 ? -3.753 5.107 -1.853 1.00 94.44 86 SER A O 1
ATOM 694 N N . ILE A 1 87 ? -3.723 6.419 -0.041 1.00 94.88 87 ILE A N 1
ATOM 695 C CA . ILE A 1 87 ? -3.072 5.412 0.814 1.00 94.88 87 ILE A CA 1
ATOM 696 C C . ILE A 1 87 ? -3.981 4.209 1.046 1.00 94.88 87 ILE A C 1
ATOM 698 O O . ILE A 1 87 ? -3.524 3.081 0.879 1.00 94.88 87 ILE A O 1
ATOM 702 N N . ARG A 1 88 ? -5.261 4.420 1.371 1.00 92.19 88 ARG A N 1
ATOM 703 C CA . ARG A 1 88 ? -6.240 3.327 1.503 1.00 92.19 88 ARG A CA 1
ATOM 704 C C . ARG A 1 88 ? -6.249 2.440 0.255 1.00 92.19 88 ARG A C 1
ATOM 706 O O . ARG A 1 88 ? -6.200 1.216 0.344 1.00 92.19 88 ARG A O 1
ATOM 713 N N . ASP A 1 89 ? -6.274 3.074 -0.907 1.00 90.06 89 ASP A N 1
ATOM 714 C CA . ASP A 1 89 ? -6.264 2.426 -2.210 1.00 90.06 89 ASP A CA 1
ATOM 715 C C . ASP A 1 89 ? -4.937 1.707 -2.520 1.00 90.06 89 ASP A C 1
ATOM 717 O O . ASP A 1 89 ? -4.946 0.644 -3.143 1.00 90.06 89 ASP A O 1
ATOM 721 N N . ILE A 1 90 ? -3.799 2.259 -2.083 1.00 91.50 90 ILE A N 1
ATOM 722 C CA . ILE A 1 90 ? -2.481 1.613 -2.161 1.00 91.50 90 ILE A CA 1
ATOM 723 C C . ILE A 1 90 ? -2.461 0.353 -1.300 1.00 91.50 90 ILE A C 1
ATOM 725 O O . ILE A 1 90 ? -2.096 -0.708 -1.803 1.00 91.50 90 ILE A O 1
ATOM 729 N N . ILE A 1 91 ? -2.898 0.442 -0.042 1.00 89.94 91 ILE A N 1
ATOM 730 C CA . ILE A 1 91 ? -2.989 -0.696 0.886 1.00 89.94 91 ILE A CA 1
ATOM 731 C C . ILE A 1 91 ? -3.875 -1.788 0.283 1.00 89.94 91 ILE A C 1
ATOM 733 O O . ILE A 1 91 ? -3.507 -2.964 0.266 1.00 89.94 91 ILE A O 1
ATOM 737 N N . ALA A 1 92 ? -4.999 -1.385 -0.312 1.00 86.06 92 ALA A N 1
ATOM 738 C CA . ALA A 1 92 ? -5.904 -2.277 -1.020 1.00 86.06 92 ALA A CA 1
ATOM 739 C C . ALA A 1 92 ? -5.307 -2.924 -2.280 1.00 86.06 92 ALA A C 1
ATOM 741 O O . ALA A 1 92 ? -5.879 -3.877 -2.803 1.00 86.06 92 ALA A O 1
ATOM 742 N N . SER A 1 93 ? -4.170 -2.438 -2.772 1.00 80.88 93 SER A N 1
ATOM 743 C CA . SER A 1 93 ? -3.476 -2.987 -3.941 1.00 80.88 93 SER A CA 1
ATOM 744 C C . SER A 1 93 ? -2.250 -3.838 -3.601 1.00 80.88 93 SER A C 1
ATOM 746 O O . SER A 1 93 ? -1.643 -4.393 -4.514 1.00 80.88 93 SER A O 1
ATOM 748 N N . ILE A 1 94 ? -1.881 -3.955 -2.318 1.00 82.31 94 ILE A N 1
ATOM 749 C CA . ILE A 1 94 ? -0.758 -4.798 -1.890 1.00 82.31 94 ILE A CA 1
ATOM 750 C C . ILE A 1 94 ? -1.098 -6.273 -2.144 1.00 82.31 94 ILE A C 1
ATOM 752 O O . ILE A 1 94 ? -2.212 -6.727 -1.856 1.00 82.31 94 ILE A O 1
ATOM 756 N N . GLY A 1 95 ? -0.112 -7.000 -2.671 1.00 72.62 95 GLY A N 1
ATOM 757 C CA . GLY A 1 95 ? -0.221 -8.392 -3.100 1.00 72.62 95 GLY A CA 1
ATOM 758 C C . GLY A 1 95 ? -0.669 -8.554 -4.568 1.00 72.62 95 GLY A C 1
ATOM 759 O O . GLY A 1 95 ? -1.359 -7.690 -5.118 1.00 72.62 95 GLY A O 1
ATOM 760 N N . PRO A 1 96 ? -0.303 -9.665 -5.229 1.00 64.50 96 PRO A N 1
ATOM 761 C CA . PRO A 1 96 ? -0.741 -10.022 -6.570 1.00 64.50 96 PRO A CA 1
ATOM 762 C C . PRO A 1 96 ? -2.209 -10.469 -6.527 1.00 64.50 96 PRO A C 1
ATOM 764 O O . PRO A 1 96 ? -2.524 -11.652 -6.438 1.00 64.50 96 PRO A O 1
ATOM 767 N N . ARG A 1 97 ? -3.141 -9.515 -6.561 1.00 60.75 97 ARG A N 1
ATOM 768 C CA . ARG A 1 97 ? -4.574 -9.827 -6.663 1.00 60.75 97 ARG A CA 1
ATOM 769 C C . ARG A 1 97 ? -4.957 -10.098 -8.108 1.00 60.75 97 ARG A C 1
ATOM 771 O O . ARG A 1 97 ? -4.666 -9.263 -8.965 1.00 60.75 97 ARG A O 1
ATOM 778 N N . ASP A 1 98 ? -5.625 -11.231 -8.330 1.00 55.97 98 ASP A N 1
ATOM 779 C CA . ASP A 1 98 ? -6.266 -11.631 -9.587 1.00 55.97 98 ASP A CA 1
ATOM 780 C C . ASP A 1 98 ? -5.427 -11.307 -10.829 1.00 55.97 98 ASP A C 1
ATOM 782 O O . ASP A 1 98 ? -5.801 -10.489 -11.678 1.00 55.97 98 ASP A O 1
ATOM 786 N N . LEU A 1 99 ? -4.267 -11.958 -10.943 1.00 63.28 99 LEU A N 1
ATOM 787 C CA . LEU A 1 99 ? -3.497 -11.937 -12.181 1.00 63.28 99 LEU A CA 1
ATOM 788 C C . LEU A 1 99 ? -4.315 -12.647 -13.256 1.00 63.28 99 LEU A C 1
ATOM 790 O O . LEU A 1 99 ? -4.398 -13.873 -13.298 1.00 63.28 99 LEU A O 1
ATOM 794 N N . ARG A 1 100 ? -4.973 -11.863 -14.111 1.00 58.53 100 ARG A N 1
ATOM 795 C CA . ARG A 1 100 ? -5.697 -12.404 -15.260 1.00 58.53 100 ARG A CA 1
ATOM 796 C C . ARG A 1 100 ? -4.706 -13.149 -16.145 1.00 58.53 100 ARG A C 1
ATOM 798 O O . ARG A 1 100 ? -3.694 -12.574 -16.542 1.00 58.53 100 ARG A O 1
ATOM 805 N N . GLU A 1 101 ? -5.015 -14.396 -16.490 1.00 54.25 101 GLU A N 1
ATOM 806 C CA . GLU A 1 101 ? -4.269 -15.108 -17.523 1.00 54.25 101 GLU A CA 1
ATOM 807 C C . GLU A 1 101 ? -4.417 -14.354 -18.847 1.00 54.25 101 GLU A C 1
ATOM 809 O O . GLU A 1 101 ? -5.526 -14.127 -19.340 1.00 54.25 101 GLU A O 1
ATOM 814 N N . PHE A 1 102 ? -3.294 -13.940 -19.432 1.00 54.06 102 PHE A N 1
ATOM 815 C CA . PHE A 1 102 ? -3.321 -13.350 -20.761 1.00 54.06 102 PHE A CA 1
ATOM 816 C C . PHE A 1 102 ? -3.321 -14.475 -21.796 1.00 54.06 102 PHE A C 1
ATOM 818 O O . PHE A 1 102 ? -2.425 -15.322 -21.761 1.00 54.06 102 PHE A O 1
ATOM 825 N N . PRO A 1 103 ? -4.257 -14.474 -22.763 1.00 49.28 103 PRO A N 1
ATOM 826 C CA . PRO A 1 103 ? -4.317 -15.518 -23.778 1.00 49.28 103 PRO A CA 1
ATOM 827 C C . PRO A 1 103 ? -2.986 -15.587 -24.537 1.00 49.28 103 PRO A C 1
ATOM 829 O O . PRO A 1 103 ? -2.440 -14.532 -24.879 1.00 49.28 103 PRO A O 1
ATOM 832 N N . PRO A 1 104 ? -2.436 -16.781 -24.816 1.00 51.09 104 PRO A N 1
ATOM 833 C CA . PRO A 1 104 ? -1.182 -16.911 -25.554 1.00 51.09 104 PRO A CA 1
ATOM 834 C C . PRO A 1 104 ? -1.260 -16.115 -26.864 1.00 51.09 104 PRO A C 1
ATOM 836 O O . PRO A 1 104 ? -2.273 -16.154 -27.562 1.00 51.09 104 P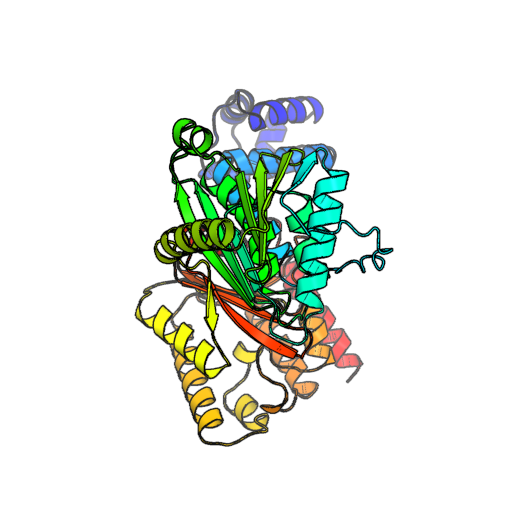RO A O 1
ATOM 839 N N . VAL A 1 105 ? -0.222 -15.328 -27.168 1.00 50.97 105 VAL A N 1
ATOM 840 C CA . VAL A 1 105 ? -0.176 -14.545 -28.412 1.00 50.97 105 VAL A CA 1
ATOM 841 C C . VAL A 1 105 ? -0.188 -15.521 -29.588 1.00 50.97 105 VAL A C 1
ATOM 843 O O . VAL A 1 105 ? 0.715 -16.347 -29.717 1.00 50.97 105 VAL A O 1
ATOM 846 N N . SER A 1 106 ? -1.178 -15.407 -30.475 1.00 45.19 106 SER A N 1
ATOM 847 C CA . SER A 1 106 ? -1.023 -15.882 -31.846 1.00 45.19 106 SER A CA 1
ATOM 848 C C . SER A 1 106 ? 0.070 -15.035 -32.481 1.00 45.19 106 SER A C 1
ATOM 850 O O . SER A 1 106 ? -0.081 -13.821 -32.581 1.00 45.19 106 SER A O 1
ATOM 852 N N . SER A 1 107 ? 1.187 -15.671 -32.829 1.00 43.62 107 SER A N 1
ATOM 853 C CA . SER A 1 107 ? 2.386 -15.070 -33.415 1.00 43.62 107 SER A CA 1
ATOM 854 C C . SER A 1 107 ? 2.081 -14.274 -34.695 1.00 43.62 107 SER A C 1
ATOM 856 O O . SER A 1 107 ? 2.349 -14.746 -35.797 1.00 43.62 107 SER A O 1
ATOM 858 N N . GLU A 1 108 ? 1.560 -13.056 -34.576 1.00 47.56 108 GLU A N 1
ATOM 859 C CA . GLU A 1 108 ? 1.671 -12.056 -35.630 1.00 47.56 108 GLU A CA 1
ATOM 860 C C . GLU A 1 108 ? 3.066 -11.448 -35.498 1.00 47.56 108 GLU A C 1
ATOM 862 O O . GLU A 1 108 ? 3.398 -10.684 -34.589 1.00 47.56 108 GLU A O 1
ATOM 867 N N . THR A 1 109 ? 3.954 -11.942 -36.350 1.00 52.44 109 THR A N 1
ATOM 868 C CA . THR A 1 109 ? 5.380 -11.649 -36.334 1.00 52.44 109 THR A CA 1
ATOM 869 C C . THR A 1 109 ? 5.627 -10.226 -36.827 1.00 52.44 109 THR A C 1
ATOM 871 O O . THR A 1 109 ? 5.823 -10.009 -38.020 1.00 52.44 109 THR A O 1
ATOM 874 N N . HIS A 1 110 ? 5.681 -9.245 -35.926 1.00 56.31 110 HIS A N 1
ATOM 875 C CA . HIS A 1 110 ? 6.525 -8.078 -36.184 1.00 56.31 110 HIS A CA 1
ATOM 876 C C . HIS A 1 110 ? 7.981 -8.536 -36.127 1.00 56.31 110 HIS A C 1
ATOM 878 O O . HIS A 1 110 ? 8.512 -8.800 -35.047 1.00 56.31 110 HIS A O 1
ATOM 884 N N . ASP A 1 111 ? 8.589 -8.735 -37.292 1.00 64.81 111 ASP A N 1
ATOM 885 C CA . ASP A 1 111 ? 10.021 -8.981 -37.399 1.00 64.81 111 ASP A CA 1
ATOM 886 C C . ASP A 1 111 ? 10.746 -7.643 -37.203 1.00 64.81 111 ASP A C 1
ATOM 888 O O . ASP A 1 111 ? 10.714 -6.771 -38.070 1.00 64.81 111 ASP A O 1
ATOM 892 N N . PHE A 1 112 ? 11.347 -7.444 -36.028 1.00 70.50 112 PHE A N 1
ATOM 893 C CA . PHE A 1 112 ? 12.115 -6.236 -35.712 1.00 70.50 112 PHE A CA 1
ATOM 894 C C . PHE A 1 112 ? 13.542 -6.339 -36.267 1.00 70.50 112 PHE A C 1
ATOM 896 O O . PHE A 1 112 ? 14.521 -6.045 -35.587 1.00 70.50 112 PHE A O 1
ATOM 903 N N . SER A 1 113 ? 13.683 -6.756 -37.526 1.00 68.12 113 SER A N 1
ATOM 904 C CA . SER A 1 113 ? 14.976 -6.777 -38.214 1.00 68.12 113 SER A CA 1
ATOM 905 C C . SER A 1 113 ? 15.530 -5.366 -38.463 1.00 68.12 113 SER A C 1
ATOM 907 O O . SER A 1 113 ? 16.718 -5.205 -38.728 1.00 68.12 113 SER A O 1
ATOM 909 N N . SER A 1 114 ? 14.681 -4.336 -38.384 1.00 77.38 114 SER A N 1
ATOM 910 C CA . SER A 1 114 ? 15.036 -2.926 -38.569 1.00 77.38 114 SER A CA 1
ATOM 911 C C . SER A 1 114 ? 14.161 -2.003 -37.722 1.00 77.38 114 SER A C 1
ATOM 913 O O . SER A 1 114 ? 13.031 -2.360 -37.386 1.00 77.38 114 SER A O 1
ATOM 915 N N . SER A 1 115 ? 14.659 -0.795 -37.447 1.00 86.06 115 SER A N 1
ATOM 916 C CA . SER A 1 115 ? 13.902 0.267 -36.782 1.00 86.06 115 SER A CA 1
ATOM 917 C C . SER A 1 115 ? 12.582 0.557 -37.511 1.00 86.06 115 SER A C 1
ATOM 919 O O . SER A 1 115 ? 12.525 0.566 -38.744 1.00 86.06 115 SER A O 1
ATOM 921 N N . ALA A 1 116 ? 11.514 0.789 -36.750 1.00 89.94 116 ALA A N 1
ATOM 922 C CA . ALA A 1 116 ? 10.156 0.928 -37.268 1.00 89.94 116 ALA A CA 1
ATOM 923 C C . ALA A 1 116 ? 9.376 1.991 -36.493 1.00 89.94 116 ALA A C 1
ATOM 925 O O . ALA A 1 116 ? 9.577 2.181 -35.296 1.00 89.94 116 ALA A O 1
ATOM 926 N N . ARG A 1 117 ? 8.453 2.672 -37.170 1.00 91.62 117 ARG A N 1
ATOM 927 C CA . ARG A 1 117 ? 7.471 3.541 -36.519 1.00 91.62 117 ARG A CA 1
ATOM 928 C C . ARG A 1 117 ? 6.196 2.740 -36.298 1.00 91.62 117 ARG A C 1
ATOM 930 O O . ARG A 1 117 ? 5.674 2.195 -37.264 1.00 91.62 117 ARG A O 1
ATOM 937 N N . LEU A 1 118 ? 5.690 2.747 -35.071 1.00 90.75 118 LEU A N 1
ATOM 938 C CA . LEU A 1 118 ? 4.368 2.221 -34.741 1.00 90.75 118 LEU A CA 1
ATOM 939 C C . LEU A 1 118 ? 3.395 3.386 -34.576 1.00 90.75 118 LEU A C 1
ATOM 941 O O . LEU A 1 118 ? 3.776 4.489 -34.156 1.00 90.75 118 LEU A O 1
ATOM 945 N N . SER A 1 119 ? 2.149 3.193 -34.982 1.00 89.62 119 SER A N 1
ATOM 946 C CA . SER A 1 119 ? 1.113 4.217 -34.903 1.00 89.62 119 SER A CA 1
ATOM 947 C C . SER A 1 119 ? -0.229 3.604 -34.532 1.00 89.62 119 SER A C 1
ATOM 949 O O . SER A 1 119 ? -0.774 2.762 -35.238 1.00 89.62 119 SER A O 1
ATOM 951 N N . GLY A 1 120 ? -0.791 4.104 -33.438 1.00 89.12 120 GLY A N 1
ATOM 952 C CA . GLY A 1 120 ? -2.018 3.600 -32.845 1.00 89.12 120 GLY A CA 1
ATOM 953 C C . GLY A 1 120 ? -1.755 2.691 -31.648 1.00 89.12 120 GLY A C 1
ATOM 954 O O . GLY A 1 120 ? -0.843 1.865 -31.633 1.00 89.12 120 GLY A O 1
ATOM 955 N N . GLU A 1 121 ? -2.618 2.842 -30.652 1.00 90.38 121 GLU A N 1
ATOM 956 C CA . GLU A 1 121 ? -2.522 2.184 -29.350 1.00 90.38 121 GLU A CA 1
ATOM 957 C C . GLU A 1 121 ? -2.477 0.654 -29.449 1.00 90.38 121 GLU A C 1
ATOM 959 O O . GLU A 1 121 ? -1.665 0.006 -28.796 1.00 90.38 121 GLU A O 1
ATOM 964 N N . LEU A 1 122 ? -3.296 0.053 -30.318 1.00 89.19 122 LEU A N 1
ATOM 965 C CA . LEU A 1 122 ? -3.360 -1.405 -30.468 1.00 89.19 122 LEU A CA 1
ATOM 966 C C . LEU A 1 122 ? -2.048 -2.012 -30.983 1.00 89.19 122 LEU A C 1
ATOM 968 O O . LEU A 1 122 ? -1.629 -3.057 -30.489 1.00 89.19 122 LEU A O 1
ATOM 972 N N . GLU A 1 123 ? -1.401 -1.365 -31.956 1.00 89.62 123 GLU A N 1
ATOM 973 C CA . GLU A 1 123 ? -0.135 -1.834 -32.533 1.00 89.62 123 GLU A CA 1
ATOM 974 C C . GLU A 1 123 ? 0.998 -1.736 -31.501 1.00 89.62 123 GLU A C 1
ATOM 976 O O . GLU A 1 123 ? 1.761 -2.685 -31.305 1.00 89.62 123 GLU A O 1
ATOM 981 N N . ILE A 1 124 ? 1.054 -0.616 -30.774 1.00 91.50 124 ILE A N 1
ATOM 982 C CA . ILE A 1 124 ? 2.028 -0.389 -29.701 1.00 91.50 124 ILE A CA 1
ATOM 983 C C . ILE A 1 124 ? 1.820 -1.401 -28.572 1.00 91.50 124 ILE A C 1
ATOM 985 O O . ILE A 1 124 ? 2.768 -2.078 -28.174 1.00 91.50 124 ILE A O 1
ATOM 989 N N . ASN A 1 125 ? 0.584 -1.586 -28.110 1.00 92.00 125 ASN A N 1
ATOM 990 C CA . ASN A 1 125 ? 0.247 -2.544 -27.060 1.00 92.00 125 ASN A CA 1
ATOM 991 C C . ASN A 1 125 ? 0.586 -3.986 -27.469 1.00 92.00 125 ASN A C 1
ATOM 993 O O . ASN A 1 125 ? 1.167 -4.730 -26.677 1.00 92.00 125 ASN A O 1
ATOM 997 N N . ALA A 1 126 ? 0.293 -4.387 -28.711 1.00 88.06 126 ALA A N 1
ATOM 998 C CA . ALA A 1 126 ? 0.666 -5.704 -29.229 1.00 88.06 126 ALA A CA 1
ATOM 999 C C . ALA A 1 126 ? 2.193 -5.901 -29.246 1.00 88.06 126 ALA A C 1
ATOM 1001 O O . ALA A 1 126 ? 2.691 -6.952 -28.829 1.00 88.06 126 ALA A O 1
ATOM 1002 N N . CYS A 1 127 ? 2.937 -4.874 -29.663 1.00 90.12 127 CYS A N 1
ATOM 1003 C CA . CYS A 1 127 ? 4.396 -4.873 -29.655 1.00 90.12 127 CYS A CA 1
ATOM 1004 C C . CYS A 1 127 ? 4.972 -4.978 -28.232 1.00 90.12 127 CYS A C 1
ATOM 1006 O O . CYS A 1 127 ? 5.780 -5.872 -27.965 1.00 90.12 127 CYS A O 1
ATOM 1008 N N . LEU A 1 128 ? 4.518 -4.131 -27.304 1.00 92.62 128 LEU A N 1
ATOM 1009 C CA . LEU A 1 128 ? 4.928 -4.153 -25.897 1.00 92.62 128 LEU A CA 1
ATOM 1010 C C . LEU A 1 128 ? 4.655 -5.517 -25.263 1.00 92.62 128 LEU A C 1
ATOM 1012 O O . LEU A 1 128 ? 5.527 -6.083 -24.600 1.00 92.62 128 LEU A O 1
ATOM 1016 N N . ARG A 1 129 ? 3.468 -6.080 -25.520 1.00 90.56 129 ARG A N 1
ATOM 1017 C CA . ARG A 1 129 ? 3.092 -7.411 -25.039 1.00 90.56 129 ARG A CA 1
ATOM 1018 C C . ARG A 1 129 ? 4.082 -8.475 -25.494 1.00 90.56 129 ARG A C 1
ATOM 1020 O O . ARG A 1 129 ? 4.532 -9.278 -24.680 1.00 90.56 129 ARG A O 1
ATOM 1027 N N . LYS A 1 130 ? 4.394 -8.484 -26.793 1.00 88.06 130 LYS A N 1
ATOM 1028 C CA . LYS A 1 130 ? 5.318 -9.441 -27.401 1.00 88.06 130 LYS A CA 1
ATOM 1029 C C . LYS A 1 130 ? 6.694 -9.347 -26.747 1.00 88.06 130 LYS A C 1
ATOM 1031 O O . LYS A 1 130 ? 7.210 -10.366 -26.302 1.00 88.06 130 LYS A O 1
ATOM 1036 N N . LEU A 1 131 ? 7.256 -8.144 -26.641 1.00 91.69 131 LEU A N 1
ATOM 1037 C CA . LEU A 1 131 ? 8.598 -7.958 -26.086 1.00 91.69 131 LEU A CA 1
ATOM 1038 C C . LEU A 1 131 ? 8.679 -8.340 -24.605 1.00 91.69 131 LEU A C 1
ATOM 1040 O O . LEU A 1 131 ? 9.656 -8.965 -24.198 1.00 91.69 131 LEU A O 1
ATOM 1044 N N . LEU A 1 132 ? 7.649 -8.032 -23.808 1.00 92.56 132 LEU A N 1
ATOM 1045 C CA . LEU A 1 132 ? 7.573 -8.465 -22.408 1.00 92.56 132 LEU A CA 1
ATOM 1046 C C . LEU A 1 132 ? 7.534 -9.996 -22.289 1.00 92.56 132 LEU A C 1
ATOM 1048 O O . LEU A 1 132 ? 8.287 -10.564 -21.500 1.00 92.56 132 LEU A O 1
ATOM 1052 N N . LEU A 1 133 ? 6.713 -10.667 -23.104 1.00 90.50 133 LEU A N 1
ATOM 1053 C CA . LEU A 1 133 ? 6.645 -12.133 -23.140 1.00 90.50 133 LEU A CA 1
ATOM 1054 C C . LEU A 1 133 ? 7.967 -12.760 -23.593 1.00 90.50 133 LEU A C 1
ATOM 1056 O O . LEU A 1 133 ? 8.392 -13.766 -23.032 1.00 90.50 133 LEU A O 1
ATOM 1060 N N . GLU A 1 134 ? 8.641 -12.163 -24.576 1.00 89.50 134 GLU A N 1
ATOM 1061 C CA . GLU A 1 134 ? 9.962 -12.612 -25.020 1.00 89.50 134 GLU A CA 1
ATOM 1062 C C . GLU A 1 134 ? 11.016 -12.476 -23.919 1.00 89.50 134 GLU A C 1
ATOM 1064 O O . GLU A 1 134 ? 11.868 -13.352 -23.808 1.00 89.50 134 GLU A O 1
ATOM 1069 N N . GLN A 1 135 ? 10.973 -11.424 -23.090 1.00 92.25 135 GLN A N 1
ATOM 1070 C CA . GLN A 1 135 ? 11.863 -11.335 -21.925 1.00 92.25 135 GLN A CA 1
ATOM 1071 C C . GLN A 1 135 ? 11.528 -12.397 -20.875 1.00 92.25 135 GLN A C 1
ATOM 1073 O O . GLN A 1 135 ? 12.442 -13.029 -20.355 1.00 92.25 135 GLN A O 1
ATOM 1078 N N . ALA A 1 136 ? 10.242 -12.623 -20.596 1.00 89.38 136 ALA A N 1
ATOM 1079 C CA . ALA A 1 136 ? 9.801 -13.619 -19.620 1.00 89.38 136 ALA A CA 1
ATOM 1080 C C . ALA A 1 136 ? 10.125 -15.065 -20.044 1.00 89.38 136 ALA A C 1
ATOM 1082 O O . ALA A 1 136 ? 10.361 -15.916 -19.192 1.00 89.38 136 ALA A O 1
ATOM 1083 N N . ALA A 1 137 ? 10.163 -15.349 -21.350 1.00 87.38 137 ALA A N 1
ATOM 1084 C CA . ALA A 1 137 ? 10.440 -16.680 -21.895 1.00 87.38 137 ALA A CA 1
ATOM 1085 C C . ALA A 1 137 ? 11.939 -16.995 -22.091 1.00 87.38 137 ALA A C 1
ATOM 1087 O O . ALA A 1 137 ? 12.283 -18.103 -22.518 1.00 87.38 137 ALA A O 1
ATOM 1088 N N . GLN A 1 138 ? 12.843 -16.040 -21.846 1.00 81.56 138 GLN A N 1
ATOM 1089 C CA . GLN A 1 138 ? 14.280 -16.268 -22.010 1.00 81.56 138 GLN A CA 1
ATOM 1090 C C . GLN A 1 138 ? 14.815 -17.286 -20.996 1.00 81.56 138 GLN A C 1
ATOM 1092 O O . GLN A 1 138 ? 14.413 -17.321 -19.840 1.00 81.56 138 GLN A O 1
ATOM 1097 N N . LYS A 1 139 ? 15.767 -18.116 -21.447 1.00 71.19 139 LYS A N 1
ATOM 1098 C CA . LYS A 1 139 ? 16.504 -19.043 -20.568 1.00 71.19 139 LYS A CA 1
ATOM 1099 C C . LYS A 1 139 ? 17.531 -18.328 -19.689 1.00 71.19 139 LYS A C 1
ATOM 1101 O O . LYS A 1 139 ? 17.895 -18.832 -18.634 1.00 71.19 139 LYS A O 1
ATOM 1106 N N . GLU A 1 140 ? 18.052 -17.207 -20.176 1.00 78.44 140 GLU A N 1
ATOM 1107 C CA . GLU A 1 140 ? 18.880 -16.285 -19.401 1.00 78.44 140 GLU A CA 1
ATOM 1108 C C . GLU A 1 140 ? 17.969 -15.262 -18.713 1.00 78.44 140 GLU A C 1
ATOM 1110 O O . GLU A 1 140 ? 16.843 -15.045 -19.159 1.00 78.44 140 GLU A O 1
ATOM 1115 N N . LYS A 1 141 ? 18.445 -14.617 -17.639 1.00 83.12 141 LYS A N 1
ATOM 1116 C CA . LYS A 1 141 ? 17.663 -13.589 -16.937 1.00 83.12 141 LYS A CA 1
ATOM 1117 C C . LYS A 1 141 ? 17.337 -12.437 -17.893 1.00 83.12 141 LYS A C 1
ATOM 1119 O O . LYS A 1 141 ? 18.228 -11.654 -18.226 1.00 83.12 141 LYS A O 1
ATOM 1124 N N . GLY A 1 142 ? 16.076 -12.338 -18.318 1.00 88.69 142 GLY A N 1
ATOM 1125 C CA . GLY A 1 142 ? 15.596 -11.246 -19.166 1.00 88.69 142 GLY A CA 1
ATOM 1126 C C . GLY A 1 142 ? 15.831 -9.880 -18.514 1.00 88.69 142 GLY A C 1
ATOM 1127 O O . GLY A 1 142 ? 15.951 -9.769 -17.293 1.00 88.69 142 GLY A O 1
ATOM 1128 N N . SER A 1 143 ? 15.903 -8.822 -19.320 1.00 95.62 143 SER A N 1
ATOM 1129 C CA . SER A 1 143 ? 16.243 -7.474 -18.841 1.00 95.62 143 SER A CA 1
ATOM 1130 C C . SER A 1 143 ? 15.325 -6.436 -19.468 1.00 95.62 143 SER A C 1
ATOM 1132 O O . SER A 1 143 ? 15.138 -6.424 -20.686 1.00 95.62 143 SER A O 1
ATOM 1134 N N . VAL A 1 144 ? 14.761 -5.556 -18.642 1.00 97.31 144 VAL A N 1
ATOM 1135 C CA . VAL A 1 144 ? 13.971 -4.403 -19.084 1.00 97.31 144 VAL A CA 1
ATOM 1136 C C . VAL A 1 144 ? 14.476 -3.150 -18.377 1.00 97.31 144 VAL A C 1
ATOM 1138 O O . VAL A 1 144 ? 14.486 -3.068 -17.147 1.00 97.31 144 VAL A O 1
ATOM 1141 N N . LEU A 1 145 ? 14.883 -2.147 -19.150 1.00 97.44 145 LEU A N 1
ATOM 1142 C CA . LEU A 1 145 ? 15.133 -0.797 -18.646 1.00 97.44 145 LEU A CA 1
ATOM 1143 C C . LEU A 1 145 ? 13.927 0.064 -18.992 1.00 97.44 145 LEU A C 1
ATOM 1145 O O . LEU A 1 145 ? 13.516 0.095 -20.146 1.00 97.44 145 LEU A O 1
ATOM 1149 N N . MET A 1 146 ? 13.360 0.742 -18.004 1.00 96.00 146 MET A N 1
ATOM 1150 C CA . MET A 1 146 ? 12.133 1.517 -18.144 1.00 96.00 146 MET A CA 1
ATOM 1151 C C . MET A 1 146 ? 12.367 2.927 -17.618 1.00 96.00 146 MET A C 1
ATOM 1153 O O . MET A 1 146 ? 12.658 3.118 -16.441 1.00 96.00 146 MET A O 1
ATOM 1157 N N . LEU A 1 147 ? 12.268 3.918 -18.491 1.00 93.38 147 LEU A N 1
ATOM 1158 C CA . LEU A 1 147 ? 12.250 5.330 -18.135 1.00 93.38 147 LEU A CA 1
ATOM 1159 C C . LEU A 1 147 ? 10.848 5.864 -18.410 1.00 93.38 147 LEU A C 1
ATOM 1161 O O . LEU A 1 147 ? 10.410 5.841 -19.558 1.00 93.38 147 LEU A O 1
ATOM 1165 N N . GLY A 1 148 ? 10.172 6.367 -17.385 1.00 89.69 148 GLY A N 1
ATOM 1166 C CA . GLY A 1 148 ? 8.775 6.769 -17.501 1.00 89.69 148 GLY A CA 1
ATOM 1167 C C . GLY A 1 148 ? 7.819 5.568 -17.530 1.00 89.69 148 GLY A C 1
ATOM 1168 O O . GLY A 1 148 ? 8.178 4.459 -17.143 1.00 89.69 148 GLY A O 1
ATOM 1169 N N . GLY A 1 149 ? 6.612 5.770 -18.060 1.00 85.94 149 GLY A N 1
ATOM 1170 C CA . GLY A 1 149 ? 5.589 4.727 -18.211 1.00 85.94 149 GLY A CA 1
ATOM 1171 C C . GLY A 1 149 ? 4.696 4.524 -16.983 1.00 85.94 149 GLY A C 1
ATOM 1172 O O . GLY A 1 149 ? 3.731 3.764 -17.042 1.00 85.94 149 GLY A O 1
ATOM 1173 N N . GLU A 1 150 ? 4.922 5.277 -15.906 1.00 84.94 150 GLU A N 1
ATOM 1174 C CA . GLU A 1 150 ? 4.075 5.336 -14.711 1.00 84.94 150 GLU A CA 1
ATOM 1175 C C . GLU A 1 150 ? 2.654 5.843 -14.975 1.00 84.94 150 GLU A C 1
ATOM 1177 O O . GLU A 1 150 ? 1.794 5.712 -14.109 1.00 84.94 150 GLU A O 1
ATOM 1182 N N . GLN A 1 151 ? 2.383 6.404 -16.159 1.00 81.50 151 GLN A N 1
ATOM 1183 C CA . GLN A 1 151 ? 1.041 6.792 -16.601 1.00 81.50 151 GLN A CA 1
ATOM 1184 C C . GLN A 1 151 ? 0.487 5.959 -17.759 1.00 81.50 151 GLN A C 1
ATOM 1186 O O . GLN A 1 151 ? -0.697 6.081 -18.052 1.00 81.50 151 GLN A O 1
ATOM 1191 N N . HIS A 1 152 ? 1.283 5.065 -18.347 1.00 87.69 152 HIS A N 1
ATOM 1192 C CA . HIS A 1 152 ? 0.863 4.273 -19.501 1.00 87.69 152 HIS A CA 1
ATOM 1193 C C . HIS A 1 152 ? -0.113 3.170 -19.073 1.00 87.69 152 HIS A C 1
ATOM 1195 O O . HIS A 1 152 ? 0.253 2.264 -18.319 1.00 87.69 152 HIS A O 1
ATOM 1201 N N . SER A 1 153 ? -1.348 3.227 -19.566 1.00 86.81 153 SER A N 1
ATOM 1202 C CA . SER A 1 153 ? -2.451 2.356 -19.140 1.00 86.81 153 SER A CA 1
ATOM 1203 C C . SER A 1 153 ? -2.139 0.871 -19.350 1.00 86.81 153 SER A C 1
ATOM 1205 O O . SER A 1 153 ? -2.222 0.077 -18.414 1.00 86.81 153 SER A O 1
ATOM 1207 N N . PHE A 1 154 ? -1.677 0.513 -20.551 1.00 89.88 154 PHE A N 1
ATOM 1208 C CA . PHE A 1 154 ? -1.314 -0.858 -20.902 1.00 89.88 154 PHE A CA 1
ATOM 1209 C C . PHE A 1 154 ? -0.230 -1.444 -19.988 1.00 89.88 154 PHE A C 1
ATOM 1211 O O . PHE A 1 154 ? -0.442 -2.498 -19.395 1.00 89.88 154 PHE A O 1
ATOM 1218 N N . LEU A 1 155 ? 0.901 -0.745 -19.807 1.00 91.12 155 LEU A N 1
ATOM 1219 C CA . LEU A 1 155 ? 2.021 -1.242 -18.998 1.00 91.12 155 LEU A CA 1
ATOM 1220 C C . LEU A 1 155 ? 1.605 -1.555 -17.555 1.00 91.12 155 LEU A C 1
ATOM 1222 O O . LEU A 1 155 ? 1.990 -2.604 -17.037 1.00 91.12 155 LEU A O 1
ATOM 1226 N N . LYS A 1 156 ? 0.791 -0.684 -16.938 1.00 88.00 156 LYS A N 1
ATOM 1227 C CA . LYS A 1 156 ? 0.261 -0.869 -15.574 1.00 88.00 156 LYS A CA 1
ATOM 1228 C C . LYS A 1 156 ? -0.494 -2.184 -15.413 1.00 88.00 156 LYS A C 1
ATOM 1230 O O . LYS A 1 156 ? -0.357 -2.846 -14.386 1.00 88.00 156 LYS A O 1
ATOM 1235 N N . GLU A 1 157 ? -1.275 -2.550 -16.422 1.00 85.69 157 GLU A N 1
ATOM 1236 C CA . GLU A 1 157 ? -2.136 -3.731 -16.391 1.00 85.69 157 GLU A CA 1
ATOM 1237 C C . GLU A 1 157 ? -1.430 -4.997 -16.888 1.00 85.69 157 GLU A C 1
ATOM 1239 O O . GLU A 1 157 ? -1.783 -6.094 -16.462 1.00 85.69 157 GLU A O 1
ATOM 1244 N N . THR A 1 158 ? -0.427 -4.881 -17.766 1.00 87.12 158 THR A N 1
ATOM 1245 C CA . THR A 1 158 ? 0.213 -6.051 -18.390 1.00 87.12 158 THR A CA 1
ATOM 1246 C C . THR A 1 158 ? 1.524 -6.481 -17.758 1.00 87.12 158 THR A C 1
ATOM 1248 O O . THR A 1 158 ? 1.840 -7.667 -17.816 1.00 87.12 158 THR A O 1
ATOM 1251 N N . ILE A 1 159 ? 2.297 -5.570 -17.156 1.00 91.00 159 ILE A N 1
ATOM 1252 C CA . ILE A 1 159 ? 3.557 -5.938 -16.489 1.00 91.00 159 ILE A CA 1
ATOM 1253 C C . ILE A 1 159 ? 3.319 -6.944 -15.352 1.00 91.00 159 ILE A C 1
ATOM 1255 O O . ILE A 1 159 ? 3.962 -7.995 -15.399 1.00 91.00 159 ILE A O 1
ATOM 1259 N N . PRO A 1 160 ? 2.405 -6.696 -14.383 1.00 87.75 160 PRO A N 1
ATOM 1260 C CA . PRO A 1 160 ? 2.188 -7.625 -13.274 1.00 87.75 160 PRO A CA 1
ATOM 1261 C C . PRO A 1 160 ? 1.902 -9.067 -13.726 1.00 87.75 160 PRO A C 1
ATOM 1263 O O . PRO A 1 160 ? 2.616 -9.958 -13.289 1.00 87.75 160 PRO A O 1
ATOM 1266 N N . PRO A 1 161 ? 0.939 -9.330 -14.631 1.00 86.62 161 PRO A N 1
ATOM 1267 C CA . PRO A 1 161 ? 0.610 -10.694 -15.042 1.00 86.62 161 PRO A CA 1
ATOM 1268 C C . PRO A 1 161 ? 1.611 -11.326 -16.020 1.00 86.62 161 PRO A C 1
ATOM 1270 O O . PRO A 1 161 ? 1.756 -12.543 -16.002 1.00 86.62 161 PRO A O 1
ATOM 1273 N N . ILE A 1 162 ? 2.304 -10.557 -16.876 1.00 88.38 162 ILE A N 1
ATOM 1274 C CA . ILE A 1 162 ? 3.279 -11.131 -17.829 1.00 88.38 162 ILE A CA 1
ATOM 1275 C C . ILE A 1 162 ? 4.598 -11.484 -17.141 1.00 88.38 162 ILE A C 1
ATOM 1277 O O . ILE A 1 162 ? 5.202 -12.503 -17.469 1.00 88.38 162 ILE A O 1
ATOM 1281 N N . LEU A 1 163 ? 5.060 -10.635 -16.221 1.00 89.31 163 LEU A N 1
ATOM 1282 C CA . LEU A 1 163 ? 6.339 -10.828 -15.537 1.00 89.31 163 LEU A CA 1
ATOM 1283 C C . LEU A 1 163 ? 6.196 -11.567 -14.204 1.00 89.31 163 LEU A C 1
ATOM 1285 O O . LEU A 1 163 ? 7.203 -11.748 -13.522 1.00 89.31 163 LEU A O 1
ATOM 1289 N N . HIS A 1 164 ? 4.987 -11.990 -13.829 1.00 87.00 164 HIS A N 1
ATOM 1290 C CA . HIS A 1 164 ? 4.737 -12.665 -12.558 1.00 87.00 164 HIS A CA 1
ATOM 1291 C C . HIS A 1 164 ? 5.656 -13.874 -12.357 1.00 87.00 164 HIS A C 1
ATOM 1293 O O . HIS A 1 164 ? 5.699 -14.761 -13.211 1.00 87.00 164 HIS A O 1
ATOM 1299 N N . ASN A 1 165 ? 6.374 -13.908 -11.232 1.00 83.94 165 ASN A N 1
ATOM 1300 C CA . ASN A 1 165 ? 7.348 -14.941 -10.860 1.00 83.94 165 ASN A CA 1
ATOM 1301 C C . ASN A 1 165 ? 8.379 -15.263 -11.965 1.00 83.94 165 ASN A C 1
ATOM 1303 O O . ASN A 1 165 ? 8.887 -16.381 -12.049 1.00 83.94 165 ASN A O 1
ATOM 1307 N N . SER A 1 166 ? 8.672 -14.298 -12.841 1.00 87.12 166 SER A N 1
ATOM 1308 C CA . SER A 1 166 ? 9.685 -14.449 -13.885 1.00 87.12 166 SER A CA 1
ATOM 1309 C C . SER A 1 166 ? 11.069 -14.025 -13.391 1.00 87.12 166 SER A C 1
ATOM 1311 O O . SER A 1 166 ? 11.212 -13.161 -12.529 1.00 87.12 166 SER A O 1
ATOM 1313 N N . ASP A 1 167 ? 12.119 -14.550 -14.023 1.00 89.75 167 ASP A N 1
ATOM 1314 C CA . ASP A 1 167 ? 13.511 -14.177 -13.727 1.00 89.75 167 ASP A CA 1
ATOM 1315 C C . ASP A 1 167 ? 13.920 -12.785 -14.262 1.00 89.75 167 ASP A C 1
ATOM 1317 O O . ASP A 1 167 ? 15.082 -12.367 -14.136 1.00 89.75 167 ASP A O 1
ATOM 1321 N N . VAL A 1 168 ? 12.979 -12.051 -14.868 1.00 94.19 168 VAL A N 1
ATOM 1322 C CA . VAL A 1 168 ? 13.233 -10.768 -15.528 1.00 94.19 168 VAL A CA 1
ATOM 1323 C C . VAL A 1 168 ? 13.673 -9.710 -14.519 1.00 94.19 168 VAL A C 1
ATOM 1325 O O . VAL A 1 168 ? 13.068 -9.515 -13.465 1.00 94.19 168 VAL A O 1
ATOM 1328 N N . GLN A 1 169 ? 14.730 -8.983 -14.870 1.00 95.69 169 GLN A N 1
ATOM 1329 C CA . GLN A 1 169 ? 15.231 -7.841 -14.118 1.00 95.69 169 GLN A CA 1
ATOM 1330 C C . GLN A 1 169 ? 14.702 -6.550 -14.736 1.00 95.69 169 GLN A C 1
ATOM 1332 O O . GLN A 1 169 ? 15.042 -6.205 -15.868 1.00 95.69 169 GLN A O 1
ATOM 1337 N N . VAL A 1 170 ? 13.895 -5.812 -13.983 1.00 96.50 170 VAL A N 1
ATOM 1338 C CA . VAL A 1 170 ? 13.322 -4.538 -14.419 1.00 96.50 170 VAL A CA 1
ATOM 1339 C C . VAL A 1 170 ? 13.960 -3.407 -13.624 1.00 96.50 170 VAL A C 1
ATOM 1341 O O . VAL A 1 170 ? 13.753 -3.297 -12.416 1.00 96.50 170 VAL A O 1
ATOM 1344 N N . ARG A 1 171 ? 14.717 -2.537 -14.295 1.00 97.25 171 ARG A N 1
ATOM 1345 C CA . ARG A 1 171 ? 15.197 -1.274 -13.715 1.00 97.25 171 ARG A CA 1
ATOM 1346 C C . ARG A 1 171 ? 14.306 -0.148 -14.196 1.00 97.25 171 ARG A C 1
ATOM 1348 O O . ARG A 1 171 ? 14.270 0.133 -15.389 1.00 97.25 171 ARG A O 1
ATOM 1355 N N . HIS A 1 172 ? 13.614 0.497 -13.270 1.00 96.69 172 HIS A N 1
ATOM 1356 C CA . HIS A 1 172 ? 12.617 1.509 -13.590 1.00 96.69 172 HIS A CA 1
ATOM 1357 C C . HIS A 1 172 ? 13.008 2.851 -12.976 1.00 96.69 172 HIS A C 1
ATOM 1359 O O . HIS A 1 172 ? 13.269 2.927 -11.780 1.00 96.69 172 HIS A O 1
ATOM 1365 N N . LEU A 1 173 ? 13.062 3.904 -13.786 1.00 95.06 173 LEU A N 1
ATOM 1366 C CA . LEU A 1 173 ? 13.178 5.284 -13.335 1.00 95.06 173 LEU A CA 1
ATOM 1367 C C . LEU A 1 173 ? 11.923 6.061 -13.729 1.00 95.06 173 LEU A C 1
ATOM 1369 O O . LEU A 1 173 ? 11.659 6.231 -14.917 1.00 95.06 173 LEU A O 1
ATOM 1373 N N . PHE A 1 174 ? 11.204 6.589 -12.747 1.00 92.81 174 PHE A N 1
ATOM 1374 C CA . PHE A 1 174 ? 10.026 7.431 -12.967 1.00 92.81 174 PHE A CA 1
ATOM 1375 C C . PHE A 1 174 ? 10.168 8.782 -12.272 1.00 92.81 174 PHE A C 1
ATOM 1377 O O . PHE A 1 174 ? 11.122 9.044 -11.528 1.00 92.81 174 PHE A O 1
ATOM 1384 N N . ARG A 1 175 ? 9.220 9.672 -12.552 1.00 89.06 175 ARG A N 1
ATOM 1385 C CA . ARG A 1 175 ? 9.210 11.034 -12.027 1.00 89.06 175 ARG A CA 1
ATOM 1386 C C . ARG A 1 175 ? 8.141 11.181 -10.956 1.00 89.06 175 ARG A C 1
ATOM 1388 O O . ARG A 1 175 ? 7.057 10.620 -11.067 1.00 89.06 175 ARG A O 1
ATOM 1395 N N . LEU A 1 176 ? 8.467 11.962 -9.937 1.00 91.12 176 LEU A N 1
ATOM 1396 C CA . LEU A 1 176 ? 7.522 12.476 -8.957 1.00 91.12 176 LEU A CA 1
ATOM 1397 C C . LEU A 1 176 ? 7.565 13.999 -9.000 1.00 91.12 176 LEU A C 1
ATOM 1399 O O . LEU A 1 176 ? 8.615 14.601 -9.237 1.00 91.12 176 LEU A O 1
ATOM 1403 N N . ASP A 1 177 ? 6.434 14.636 -8.749 1.00 88.69 177 ASP A N 1
ATOM 1404 C CA . ASP A 1 177 ? 6.364 16.084 -8.683 1.00 88.69 177 ASP A CA 1
ATOM 1405 C C . ASP A 1 177 ? 7.006 16.568 -7.383 1.00 88.69 177 ASP A C 1
ATOM 1407 O O . ASP A 1 177 ? 6.675 16.106 -6.286 1.00 88.69 177 ASP A O 1
ATOM 1411 N N . SER A 1 178 ? 7.935 17.519 -7.488 1.00 85.94 178 SER A N 1
ATOM 1412 C CA . SER A 1 178 ? 8.337 18.311 -6.326 1.00 85.94 178 SER A CA 1
ATOM 1413 C C . SER A 1 178 ? 7.142 19.158 -5.872 1.00 85.94 178 SER A C 1
ATOM 1415 O O . SER A 1 178 ? 6.236 19.390 -6.672 1.00 85.94 178 SER A O 1
ATOM 1417 N N . HIS A 1 179 ? 7.120 19.605 -4.608 1.00 77.38 179 HIS A N 1
ATOM 1418 C CA . HIS A 1 179 ? 6.021 20.348 -3.955 1.00 77.38 179 HIS A CA 1
ATOM 1419 C C . HIS A 1 179 ? 5.700 21.712 -4.614 1.00 77.38 179 HIS A C 1
ATOM 1421 O O . HIS A 1 179 ? 5.840 22.776 -4.015 1.00 77.38 179 HIS A O 1
ATOM 1427 N N . THR A 1 180 ? 5.316 21.684 -5.883 1.00 69.31 180 THR A N 1
ATOM 1428 C CA . THR A 1 180 ? 5.204 22.815 -6.809 1.00 69.31 180 THR A CA 1
ATOM 1429 C C . THR A 1 180 ? 3.780 23.313 -6.930 1.00 69.31 180 THR A C 1
ATOM 1431 O O . THR A 1 180 ? 3.562 24.450 -7.337 1.00 69.31 180 THR A O 1
ATOM 1434 N N . TYR A 1 181 ? 2.811 22.488 -6.540 1.00 78.19 181 TYR A N 1
ATOM 1435 C CA . TYR A 1 181 ? 1.399 22.832 -6.510 1.00 78.19 181 TYR A CA 1
ATOM 1436 C C . TYR A 1 181 ? 0.682 22.091 -5.366 1.00 78.19 181 TYR A C 1
ATOM 1438 O O . TYR A 1 181 ? 1.207 21.085 -4.867 1.00 78.19 181 TYR A O 1
ATOM 1446 N N . PRO A 1 182 ? -0.487 22.592 -4.917 1.00 77.69 182 PRO A N 1
ATOM 1447 C CA . PRO A 1 182 ? -1.172 22.085 -3.725 1.00 77.69 182 PRO A CA 1
ATOM 1448 C C . PRO A 1 182 ? -1.499 20.588 -3.767 1.00 77.69 182 PRO A C 1
ATOM 1450 O O . PRO A 1 182 ? -1.503 19.956 -2.718 1.00 77.69 182 PRO A O 1
ATOM 1453 N N . GLU A 1 183 ? -1.738 20.035 -4.957 1.00 84.50 183 GLU A N 1
ATOM 1454 C CA . GLU A 1 183 ? -2.128 18.638 -5.190 1.00 84.50 183 GLU A CA 1
ATOM 1455 C C . GLU A 1 183 ? -0.962 17.692 -5.541 1.00 84.50 183 GLU A C 1
ATOM 1457 O O . GLU A 1 183 ? -1.178 16.552 -5.955 1.00 84.50 183 GLU A O 1
ATOM 1462 N N . SER A 1 184 ? 0.285 18.158 -5.426 1.00 86.81 184 SER A N 1
ATOM 1463 C CA . SER A 1 184 ? 1.467 17.375 -5.825 1.00 86.81 184 SER A CA 1
ATOM 1464 C C . SER A 1 184 ? 1.628 16.069 -5.041 1.00 86.81 184 SER A C 1
ATOM 1466 O O . SER A 1 184 ? 2.079 15.069 -5.595 1.00 86.81 184 SER A O 1
ATOM 1468 N N . GLU A 1 185 ? 1.240 16.038 -3.764 1.00 92.31 185 GLU A N 1
ATOM 1469 C CA . GLU A 1 185 ? 1.395 14.841 -2.934 1.00 92.31 185 GLU A CA 1
ATOM 1470 C C . GLU A 1 185 ? 0.383 13.758 -3.309 1.00 92.31 185 GLU A C 1
ATOM 1472 O O . GLU A 1 185 ? 0.777 12.610 -3.516 1.00 92.31 185 GLU A O 1
ATOM 1477 N N . SER A 1 186 ? -0.894 14.111 -3.468 1.00 92.62 186 SER A N 1
ATOM 1478 C CA . SER A 1 186 ? -1.920 13.171 -3.924 1.00 92.62 186 SER A CA 1
ATOM 1479 C C . SER A 1 186 ? -1.644 12.672 -5.343 1.00 92.62 186 SER A C 1
ATOM 1481 O O . SER A 1 186 ? -1.768 11.475 -5.596 1.00 92.62 186 SER A O 1
ATOM 1483 N N . HIS A 1 187 ? -1.168 13.533 -6.249 1.00 91.31 187 HIS A N 1
ATOM 1484 C CA . HIS A 1 187 ? -0.748 13.106 -7.588 1.00 91.31 187 HIS A CA 1
ATOM 1485 C C . HIS A 1 187 ? 0.409 12.094 -7.556 1.00 91.31 187 HIS A C 1
ATOM 1487 O O . HIS A 1 187 ? 0.391 11.090 -8.278 1.00 91.31 187 HIS A O 1
ATOM 1493 N N . ASN A 1 188 ? 1.401 12.317 -6.690 1.00 93.75 188 ASN A N 1
ATOM 1494 C CA . ASN A 1 188 ? 2.505 11.378 -6.499 1.00 93.75 188 ASN A CA 1
ATOM 1495 C C . ASN A 1 188 ? 2.017 10.031 -5.954 1.00 93.75 188 ASN A C 1
ATOM 1497 O O . ASN A 1 188 ? 2.462 8.989 -6.431 1.00 93.75 188 ASN A O 1
ATOM 1501 N N . LEU A 1 189 ? 1.079 10.021 -5.003 1.00 94.88 189 LEU A N 1
ATOM 1502 C CA . LEU A 1 189 ? 0.510 8.776 -4.473 1.00 94.88 189 LEU A CA 1
ATOM 1503 C C . LEU A 1 189 ? -0.258 7.987 -5.547 1.00 94.88 189 LEU A C 1
ATOM 1505 O O . LEU A 1 189 ? -0.069 6.775 -5.656 1.00 94.88 189 LEU A O 1
ATOM 1509 N N . GLU A 1 190 ? -1.043 8.656 -6.396 1.00 91.25 190 GLU A N 1
ATOM 1510 C CA . GLU A 1 190 ? -1.704 8.009 -7.543 1.00 91.25 190 GLU A CA 1
ATOM 1511 C C . GLU A 1 190 ? -0.697 7.410 -8.534 1.00 91.25 190 GLU A C 1
ATOM 1513 O O . GLU A 1 190 ? -0.913 6.328 -9.082 1.00 91.25 190 GLU A O 1
ATOM 1518 N N . THR A 1 191 ? 0.440 8.080 -8.724 1.00 91.50 191 THR A N 1
ATOM 1519 C CA . THR A 1 191 ? 1.546 7.585 -9.555 1.00 91.50 191 THR A CA 1
ATOM 1520 C C . THR A 1 191 ? 2.213 6.351 -8.939 1.00 91.50 191 THR A C 1
ATOM 1522 O O . THR A 1 191 ? 2.538 5.393 -9.643 1.00 91.50 191 THR A O 1
ATOM 1525 N N . LEU A 1 192 ? 2.386 6.337 -7.615 1.00 93.56 192 LEU A N 1
ATOM 1526 C CA . LEU A 1 192 ? 3.022 5.239 -6.885 1.00 93.56 192 LEU A CA 1
ATOM 1527 C C . LEU A 1 192 ? 2.146 3.986 -6.794 1.00 93.56 192 LEU A C 1
ATOM 1529 O O . LEU A 1 192 ? 2.686 2.882 -6.753 1.00 93.56 192 LEU A O 1
ATOM 1533 N N . LYS A 1 193 ? 0.816 4.123 -6.797 1.00 89.31 193 LYS A N 1
ATOM 1534 C CA . LYS A 1 193 ? -0.129 2.999 -6.678 1.00 89.31 193 LYS A CA 1
ATOM 1535 C C . LYS A 1 193 ? 0.171 1.824 -7.628 1.00 89.31 193 LYS A C 1
ATOM 1537 O O . LYS A 1 193 ? 0.383 0.721 -7.129 1.00 89.31 193 LYS A O 1
ATOM 1542 N N . PRO A 1 194 ? 0.258 1.996 -8.962 1.00 86.69 194 PRO A N 1
ATOM 1543 C CA . PRO A 1 194 ? 0.616 0.894 -9.859 1.00 86.69 194 PRO A CA 1
ATOM 1544 C C . PRO A 1 194 ? 2.066 0.414 -9.683 1.00 86.69 194 PRO A C 1
ATOM 1546 O O . PRO A 1 194 ? 2.332 -0.777 -9.805 1.00 86.69 194 PRO A O 1
ATOM 1549 N N . ILE A 1 195 ? 2.996 1.312 -9.350 1.00 91.19 195 ILE A N 1
ATOM 1550 C CA . ILE A 1 195 ? 4.422 1.000 -9.158 1.00 91.19 195 ILE A CA 1
ATOM 1551 C C . ILE A 1 195 ? 4.649 0.072 -7.963 1.00 91.19 195 ILE A C 1
ATOM 1553 O O . ILE A 1 195 ? 5.490 -0.823 -8.032 1.00 91.19 195 ILE A O 1
ATOM 1557 N N . LEU A 1 196 ? 3.916 0.278 -6.866 1.00 90.25 196 LEU A N 1
ATOM 1558 C CA . LEU A 1 196 ? 4.049 -0.533 -5.657 1.00 90.25 196 LEU A CA 1
ATOM 1559 C C . LEU A 1 196 ? 3.584 -1.975 -5.880 1.00 90.25 196 LEU A C 1
ATOM 1561 O O . LEU A 1 196 ? 4.175 -2.885 -5.307 1.00 90.25 196 LEU A O 1
ATOM 1565 N N . ARG A 1 197 ? 2.604 -2.207 -6.765 1.00 85.56 197 ARG A N 1
ATOM 1566 C CA . ARG A 1 197 ? 2.137 -3.563 -7.113 1.00 85.56 197 ARG A CA 1
ATOM 1567 C C . ARG A 1 197 ? 3.259 -4.438 -7.674 1.00 85.56 197 ARG A C 1
ATOM 1569 O O . ARG A 1 197 ? 3.291 -5.632 -7.395 1.00 85.56 197 ARG A O 1
ATOM 1576 N N . TYR A 1 198 ? 4.197 -3.851 -8.419 1.00 88.25 198 TYR A N 1
ATOM 1577 C CA . TYR A 1 198 ? 5.285 -4.586 -9.073 1.00 88.25 198 TYR A CA 1
ATOM 1578 C C . TYR A 1 198 ? 6.235 -5.267 -8.080 1.00 88.25 198 TYR A C 1
ATOM 1580 O O . TYR A 1 198 ? 6.783 -6.315 -8.402 1.00 88.25 198 TYR A O 1
ATOM 1588 N N . PHE A 1 199 ? 6.385 -4.730 -6.862 1.00 87.44 199 PHE A N 1
ATOM 1589 C CA . PHE A 1 199 ? 7.190 -5.373 -5.813 1.00 87.44 199 PHE A CA 1
ATOM 1590 C C . PHE A 1 199 ? 6.648 -6.735 -5.392 1.00 87.44 199 PHE A C 1
ATOM 1592 O O . PHE A 1 199 ? 7.413 -7.580 -4.954 1.00 87.44 199 PHE A O 1
ATOM 1599 N N . PHE A 1 200 ? 5.342 -6.957 -5.536 1.00 82.88 200 PHE A N 1
ATOM 1600 C CA . PHE A 1 200 ? 4.673 -8.164 -5.053 1.00 82.88 200 PHE A CA 1
ATOM 1601 C C . PHE A 1 200 ? 4.390 -9.174 -6.174 1.00 82.88 200 PHE A C 1
ATOM 1603 O O . PHE A 1 200 ? 3.582 -10.081 -5.997 1.00 82.88 200 PHE A O 1
ATOM 1610 N N . CYS A 1 201 ? 5.027 -9.002 -7.337 1.00 83.00 201 CYS A N 1
ATOM 1611 C CA . CYS A 1 201 ? 4.849 -9.856 -8.516 1.00 83.00 201 CYS A CA 1
ATOM 1612 C C . CYS A 1 201 ? 5.995 -10.866 -8.715 1.00 83.00 201 CYS A C 1
ATOM 1614 O O . CYS A 1 201 ? 6.035 -11.532 -9.741 1.00 83.00 201 CYS A O 1
ATOM 1616 N N . GLY A 1 202 ? 6.962 -10.957 -7.796 1.00 83.31 202 GLY A N 1
ATOM 1617 C CA . GLY A 1 202 ? 7.995 -12.003 -7.823 1.00 83.31 202 GLY A CA 1
ATOM 1618 C C . GLY A 1 202 ? 9.035 -11.913 -8.949 1.00 83.31 202 GLY A C 1
ATOM 1619 O O . GLY A 1 202 ? 9.738 -12.889 -9.191 1.00 83.31 202 GLY A O 1
ATOM 1620 N N . PHE A 1 203 ? 9.162 -10.772 -9.637 1.00 88.06 203 PHE A N 1
ATOM 1621 C CA . PHE A 1 203 ? 10.271 -10.503 -10.566 1.00 88.06 203 PHE A CA 1
ATOM 1622 C C . PHE A 1 203 ? 11.272 -9.503 -9.976 1.00 88.06 203 PHE A C 1
ATOM 1624 O O . PHE A 1 203 ? 10.983 -8.800 -9.008 1.00 88.06 203 PHE A O 1
ATOM 1631 N N . GLY A 1 204 ? 12.465 -9.404 -10.572 1.00 90.50 204 GLY A N 1
ATOM 1632 C CA . GLY A 1 204 ? 13.548 -8.539 -10.095 1.00 90.50 204 GLY A CA 1
ATOM 1633 C C . GLY A 1 204 ? 13.292 -7.051 -10.338 1.00 90.50 204 GLY A C 1
ATOM 1634 O O . GLY A 1 204 ? 13.906 -6.451 -11.226 1.00 90.50 204 GLY A O 1
ATOM 1635 N N . TYR A 1 205 ? 12.392 -6.440 -9.567 1.00 93.25 205 TYR A N 1
ATOM 1636 C CA . TYR A 1 205 ? 12.001 -5.042 -9.726 1.00 93.25 205 TYR A CA 1
ATOM 1637 C C . TYR A 1 205 ? 12.880 -4.072 -8.926 1.00 93.25 205 TYR A C 1
ATOM 1639 O O . TYR A 1 205 ? 12.974 -4.134 -7.703 1.00 93.25 205 TYR A O 1
ATOM 1647 N N . HIS A 1 206 ? 13.487 -3.115 -9.629 1.00 95.19 206 HIS A N 1
ATOM 1648 C CA . HIS A 1 206 ? 14.406 -2.127 -9.071 1.00 95.19 206 HIS A CA 1
ATOM 1649 C C . HIS A 1 206 ? 13.962 -0.705 -9.454 1.00 95.19 206 HIS A C 1
ATOM 1651 O O . HIS A 1 206 ? 14.463 -0.133 -10.430 1.00 95.19 206 HIS A O 1
ATOM 1657 N N . PRO A 1 207 ? 12.995 -0.124 -8.726 1.00 95.81 207 PRO A N 1
ATOM 1658 C CA . PRO A 1 207 ? 12.526 1.225 -8.986 1.00 95.81 207 PRO A CA 1
ATOM 1659 C C . PRO A 1 207 ? 13.386 2.290 -8.315 1.00 95.81 207 PRO A C 1
ATOM 1661 O O . PRO A 1 207 ? 13.723 2.227 -7.125 1.00 95.81 207 PRO A O 1
ATOM 1664 N N . LYS A 1 208 ? 13.621 3.349 -9.075 1.00 96.81 208 LYS A N 1
ATOM 1665 C CA . LYS A 1 208 ? 14.122 4.626 -8.605 1.00 96.81 208 LYS A CA 1
ATOM 1666 C C . LYS A 1 208 ? 13.214 5.754 -9.065 1.00 96.81 208 LYS A C 1
ATOM 1668 O O . LYS A 1 208 ? 12.510 5.634 -10.063 1.00 96.81 208 LYS A O 1
ATOM 1673 N N . TYR A 1 209 ? 13.273 6.868 -8.354 1.00 95.31 209 TYR A N 1
ATOM 1674 C CA . TYR A 1 209 ? 12.533 8.072 -8.695 1.00 95.31 209 TYR A CA 1
ATOM 1675 C C . TYR A 1 209 ? 13.434 9.306 -8.684 1.00 95.31 209 TYR A C 1
ATOM 1677 O O . TYR A 1 209 ? 14.471 9.348 -8.013 1.00 95.31 209 TYR A O 1
ATOM 1685 N N . ILE A 1 210 ? 13.010 10.331 -9.415 1.00 91.81 210 ILE A N 1
ATOM 1686 C CA . ILE A 1 210 ? 13.542 11.691 -9.320 1.00 91.81 210 ILE A CA 1
ATOM 1687 C C . ILE A 1 210 ? 12.398 12.670 -9.097 1.00 91.81 210 ILE A C 1
ATOM 1689 O O . ILE A 1 210 ? 11.306 12.499 -9.636 1.00 91.81 210 ILE A O 1
ATOM 1693 N N . TYR A 1 211 ? 12.664 13.707 -8.311 1.00 89.31 211 TYR A N 1
ATOM 1694 C CA . TYR A 1 211 ? 11.741 14.820 -8.162 1.00 89.31 211 TYR A CA 1
ATOM 1695 C C . TYR A 1 211 ? 11.947 15.820 -9.295 1.00 89.31 211 TYR A C 1
ATOM 1697 O O . TYR A 1 211 ? 13.059 16.309 -9.496 1.00 89.31 211 TYR A O 1
ATOM 1705 N N . THR A 1 212 ? 10.877 16.137 -10.013 1.00 82.81 212 THR A N 1
ATOM 1706 C CA . THR A 1 212 ? 10.872 17.126 -11.094 1.00 82.81 212 THR A CA 1
ATOM 1707 C C . THR A 1 212 ? 9.939 18.272 -10.752 1.00 82.81 212 THR A C 1
ATOM 1709 O O . THR A 1 212 ? 8.887 18.067 -10.148 1.00 82.81 212 THR A O 1
ATOM 1712 N N . TYR A 1 213 ? 10.311 19.488 -11.137 1.00 78.94 213 TYR A N 1
ATOM 1713 C CA . TYR A 1 213 ? 9.416 20.632 -11.012 1.00 78.94 213 TYR A CA 1
ATOM 1714 C C . TYR A 1 213 ? 8.364 20.550 -12.120 1.00 78.94 213 TYR A C 1
ATOM 1716 O O . TYR A 1 213 ? 8.715 20.385 -13.286 1.00 78.94 213 TYR A O 1
ATOM 1724 N N . ASN A 1 214 ? 7.079 20.677 -11.775 1.00 62.22 214 ASN A N 1
ATOM 1725 C CA . ASN A 1 214 ? 5.974 20.627 -12.741 1.00 62.22 214 ASN A CA 1
ATOM 1726 C C . ASN A 1 214 ? 5.859 21.913 -13.589 1.00 62.22 214 ASN A C 1
ATOM 1728 O O . ASN A 1 214 ? 4.785 22.279 -14.072 1.00 62.22 214 ASN A O 1
ATOM 1732 N N . ASP A 1 215 ? 6.972 22.618 -13.791 1.00 56.34 215 ASP A N 1
ATOM 1733 C CA . ASP A 1 215 ? 7.021 23.662 -14.791 1.00 56.34 215 ASP A CA 1
ATOM 1734 C C . ASP A 1 215 ? 6.872 22.954 -16.129 1.00 56.34 215 ASP A C 1
ATOM 1736 O O . ASP A 1 215 ? 7.761 22.241 -16.588 1.00 56.34 215 ASP A O 1
ATOM 1740 N N . SER A 1 216 ? 5.712 23.154 -16.754 1.00 50.06 216 SER A N 1
ATOM 1741 C CA . SER A 1 216 ? 5.347 22.686 -18.097 1.00 50.06 216 SER A CA 1
ATOM 1742 C C . SER A 1 216 ? 6.466 22.782 -19.149 1.00 50.06 216 SER A C 1
ATOM 1744 O O . SER A 1 216 ? 6.354 22.175 -20.205 1.00 50.06 216 SER A O 1
ATOM 1746 N N . TYR A 1 217 ? 7.520 23.558 -18.908 1.00 45.09 217 TYR A N 1
ATOM 1747 C CA . TYR A 1 217 ? 8.732 23.615 -19.711 1.00 45.09 217 TYR A CA 1
ATOM 1748 C C . TYR A 1 217 ? 9.527 22.290 -19.703 1.00 45.09 217 TYR A C 1
ATOM 1750 O O . TYR A 1 217 ? 9.874 21.820 -20.778 1.00 45.09 217 TYR A O 1
ATOM 1758 N N . ASP A 1 218 ? 9.738 21.634 -18.555 1.00 51.31 218 ASP A N 1
ATOM 1759 C CA . ASP A 1 218 ? 10.605 20.440 -18.446 1.00 51.31 218 ASP A CA 1
ATOM 1760 C C . ASP A 1 218 ? 9.983 19.210 -19.140 1.00 51.31 218 ASP A C 1
ATOM 1762 O O . ASP A 1 218 ? 10.630 18.526 -19.934 1.00 51.31 218 ASP A O 1
ATOM 1766 N N . ARG A 1 219 ? 8.664 19.007 -18.972 1.00 49.94 219 ARG A N 1
ATOM 1767 C CA . ARG A 1 219 ? 7.905 17.954 -19.682 1.00 49.94 219 ARG A CA 1
ATOM 1768 C C . ARG A 1 219 ? 7.771 18.214 -21.193 1.00 49.94 219 ARG A C 1
ATOM 1770 O O . ARG A 1 219 ? 7.636 17.270 -21.957 1.00 49.94 219 ARG A O 1
ATOM 1777 N N . ARG A 1 220 ? 7.829 19.477 -21.646 1.00 44.19 220 ARG A N 1
ATOM 1778 C CA . ARG A 1 220 ? 7.766 19.847 -23.079 1.00 44.19 220 ARG A CA 1
ATOM 1779 C C . ARG A 1 220 ? 9.112 19.744 -23.807 1.00 44.19 220 ARG A C 1
ATOM 1781 O O . ARG A 1 220 ? 9.136 19.891 -25.026 1.00 44.19 220 ARG A O 1
ATOM 1788 N N . ILE A 1 221 ? 10.219 19.522 -23.092 1.00 47.09 221 ILE A N 1
ATOM 1789 C CA . ILE A 1 221 ? 11.566 19.408 -23.682 1.00 47.09 221 ILE A CA 1
ATOM 1790 C C . ILE A 1 221 ? 11.973 17.942 -23.902 1.00 47.09 221 ILE A C 1
ATOM 1792 O O . ILE A 1 221 ? 12.864 17.662 -24.706 1.00 47.09 221 ILE A O 1
ATOM 1796 N N . THR A 1 222 ? 11.321 16.982 -23.242 1.00 61.94 222 THR A N 1
ATOM 1797 C CA . THR A 1 222 ? 11.576 15.559 -23.485 1.00 61.94 222 THR A CA 1
ATOM 1798 C C . THR A 1 222 ? 10.852 15.093 -24.743 1.00 61.94 222 THR A C 1
ATOM 1800 O O . THR A 1 222 ? 9.636 15.187 -24.834 1.00 61.94 222 THR A O 1
ATOM 1803 N N . ILE A 1 223 ? 11.608 14.578 -25.716 1.00 72.81 223 ILE A N 1
ATOM 1804 C CA . ILE A 1 223 ? 11.077 14.100 -27.005 1.00 72.81 223 ILE A CA 1
ATOM 1805 C C . ILE A 1 223 ? 10.153 12.876 -26.817 1.00 72.81 223 ILE A C 1
ATOM 1807 O O . ILE A 1 223 ? 9.232 12.677 -27.605 1.00 72.81 223 ILE A O 1
ATOM 1811 N N . PHE A 1 224 ? 10.371 12.091 -25.755 1.00 83.50 224 PHE A N 1
ATOM 1812 C CA . PHE A 1 224 ? 9.628 10.870 -25.439 1.00 83.50 224 PHE A CA 1
ATOM 1813 C C . PHE A 1 224 ? 9.151 10.881 -23.983 1.00 83.50 224 PHE A C 1
ATOM 1815 O O . PHE A 1 224 ? 9.909 11.269 -23.086 1.00 83.50 224 PHE A O 1
ATOM 1822 N N . ASP A 1 225 ? 7.926 10.407 -23.757 1.00 83.50 225 ASP A N 1
ATOM 1823 C CA . ASP A 1 225 ? 7.322 10.252 -22.429 1.00 83.50 225 ASP A CA 1
ATOM 1824 C C . ASP A 1 225 ? 7.809 8.974 -21.747 1.00 83.50 225 ASP A C 1
ATOM 1826 O O . ASP A 1 225 ? 8.051 8.957 -20.539 1.00 83.50 225 ASP A O 1
ATOM 1830 N N . THR A 1 226 ? 7.970 7.908 -22.536 1.00 91.31 226 THR A N 1
ATOM 1831 C CA . THR A 1 226 ? 8.395 6.589 -22.063 1.00 91.31 226 THR A CA 1
ATOM 1832 C C . THR A 1 226 ? 9.473 6.020 -22.978 1.00 91.31 226 THR A C 1
ATOM 1834 O O . THR A 1 226 ? 9.359 6.083 -24.200 1.00 91.31 226 THR A O 1
ATOM 1837 N N . LEU A 1 227 ? 10.511 5.435 -22.392 1.00 93.88 227 LEU A N 1
ATOM 1838 C CA . LEU A 1 227 ? 11.545 4.685 -23.098 1.00 93.88 227 LEU A CA 1
ATOM 1839 C C . LEU A 1 227 ? 11.715 3.324 -22.425 1.00 93.88 227 LEU A C 1
ATOM 1841 O O . LEU A 1 227 ? 11.998 3.247 -21.230 1.00 93.88 227 LEU A O 1
ATOM 1845 N N . LEU A 1 228 ? 11.572 2.262 -23.208 1.00 96.19 228 LEU A N 1
ATOM 1846 C CA . LEU A 1 228 ? 11.758 0.881 -22.781 1.00 96.19 228 LEU A CA 1
ATOM 1847 C C . LEU A 1 228 ? 12.900 0.254 -23.573 1.00 96.19 228 LEU A C 1
ATOM 1849 O O . LEU A 1 228 ? 12.943 0.404 -24.789 1.00 96.19 228 LEU A O 1
ATOM 1853 N N . ILE A 1 229 ? 13.805 -0.462 -22.912 1.00 96.62 229 ILE A N 1
ATOM 1854 C CA . ILE A 1 229 ? 14.897 -1.203 -23.556 1.00 96.62 229 ILE A CA 1
ATOM 1855 C C . ILE A 1 229 ? 14.815 -2.656 -23.110 1.00 96.62 229 ILE A C 1
ATOM 1857 O O . ILE A 1 229 ? 14.900 -2.942 -21.918 1.00 96.62 229 ILE A O 1
ATOM 1861 N N . PHE A 1 230 ? 14.657 -3.566 -24.066 1.00 95.38 230 PHE A N 1
ATOM 1862 C CA . PHE A 1 230 ? 14.444 -4.991 -23.846 1.00 95.38 230 PHE A CA 1
ATOM 1863 C C . PHE A 1 230 ? 15.693 -5.782 -24.230 1.00 95.38 230 PHE A C 1
ATOM 1865 O O . PHE A 1 230 ? 16.159 -5.722 -25.373 1.00 95.38 230 PHE A O 1
ATOM 1872 N N . GLY A 1 231 ? 16.243 -6.524 -23.268 1.00 91.88 231 GLY A N 1
ATOM 1873 C CA . GLY A 1 231 ? 17.349 -7.461 -23.462 1.00 91.88 231 GLY A CA 1
ATOM 1874 C C . GLY A 1 231 ? 18.603 -6.855 -24.095 1.00 91.88 231 GLY A C 1
ATOM 1875 O O . GLY A 1 231 ? 19.349 -7.590 -24.736 1.00 91.88 231 GLY A O 1
ATOM 1876 N N . HIS A 1 232 ? 18.807 -5.537 -23.970 1.00 90.50 232 HIS A N 1
ATOM 1877 C CA . HIS A 1 232 ? 19.899 -4.792 -24.612 1.00 90.50 232 HIS A CA 1
ATOM 1878 C C . HIS A 1 232 ? 19.907 -4.882 -26.154 1.00 90.50 232 HIS A C 1
ATOM 1880 O O . HIS A 1 232 ? 20.957 -4.794 -26.789 1.00 90.50 232 HIS A O 1
ATOM 1886 N N . LYS A 1 233 ? 18.735 -5.116 -26.766 1.00 91.38 233 LYS A N 1
ATOM 1887 C CA . LYS A 1 233 ? 18.594 -5.428 -28.204 1.00 91.38 233 LYS A CA 1
ATOM 1888 C C . LYS A 1 233 ? 17.524 -4.633 -28.936 1.00 91.38 233 LYS A C 1
ATOM 1890 O O . LYS A 1 233 ? 17.625 -4.474 -30.146 1.00 91.38 233 LYS A O 1
ATOM 1895 N N . ILE A 1 234 ? 16.483 -4.194 -28.237 1.00 93.88 234 ILE A N 1
ATOM 1896 C CA . ILE A 1 234 ? 15.386 -3.428 -28.830 1.00 93.88 234 ILE A CA 1
ATOM 1897 C C . ILE A 1 234 ? 15.038 -2.306 -27.867 1.00 93.88 234 ILE A C 1
ATOM 1899 O O . ILE A 1 234 ? 14.823 -2.566 -26.683 1.00 93.88 234 ILE A O 1
ATOM 1903 N N . ALA A 1 235 ? 14.958 -1.078 -28.369 1.00 94.69 235 ALA A N 1
ATOM 1904 C CA . ALA A 1 235 ? 14.410 0.044 -27.624 1.00 94.69 235 ALA A CA 1
ATOM 1905 C C . ALA A 1 235 ? 13.093 0.512 -28.250 1.00 94.69 235 ALA A C 1
ATOM 1907 O O . ALA A 1 235 ? 12.955 0.545 -29.470 1.00 94.69 235 ALA A O 1
ATOM 1908 N N . ILE A 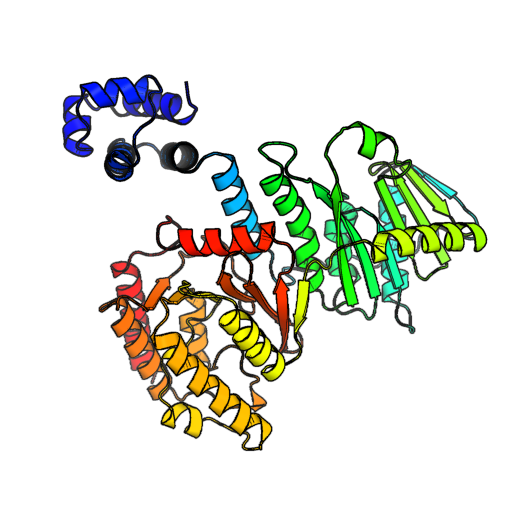1 236 ? 12.129 0.881 -27.412 1.00 94.50 236 ILE A N 1
ATOM 1909 C CA . ILE A 1 236 ? 10.881 1.523 -27.819 1.00 94.50 236 ILE A CA 1
ATOM 1910 C C . ILE A 1 236 ? 10.789 2.861 -27.108 1.00 94.50 236 ILE A C 1
ATOM 1912 O O . ILE A 1 236 ? 10.728 2.916 -25.880 1.00 94.50 236 ILE A O 1
ATOM 1916 N N . ALA A 1 237 ? 10.765 3.931 -27.893 1.00 93.75 237 ALA A N 1
ATOM 1917 C CA . ALA A 1 237 ? 10.568 5.290 -27.420 1.00 93.75 237 ALA A CA 1
ATOM 1918 C C . ALA A 1 237 ? 9.157 5.755 -27.801 1.00 93.75 237 ALA A C 1
ATOM 1920 O O . ALA A 1 237 ? 8.793 5.707 -28.976 1.00 93.75 237 ALA A O 1
ATOM 1921 N N . MET A 1 238 ? 8.358 6.168 -26.819 1.00 91.88 238 MET A N 1
ATOM 1922 C CA . MET A 1 238 ? 6.929 6.461 -26.970 1.00 91.88 238 MET A CA 1
ATOM 1923 C C . MET A 1 238 ? 6.607 7.894 -26.557 1.00 91.88 238 MET A C 1
ATOM 1925 O O . MET A 1 238 ? 7.185 8.420 -25.601 1.00 91.88 238 MET A O 1
ATOM 1929 N N . THR A 1 239 ? 5.643 8.490 -27.248 1.00 88.31 239 THR A N 1
ATOM 1930 C CA . THR A 1 239 ? 5.028 9.776 -26.908 1.00 88.31 239 THR A CA 1
ATOM 1931 C C . THR A 1 239 ? 3.520 9.553 -26.880 1.00 88.31 239 THR A C 1
ATOM 1933 O O . THR A 1 239 ? 2.936 9.175 -27.894 1.00 88.31 239 THR A O 1
ATOM 1936 N N . GLY A 1 240 ? 2.893 9.741 -25.721 1.00 84.75 240 GLY A N 1
ATOM 1937 C CA . GLY A 1 240 ? 1.526 9.285 -25.481 1.00 84.75 240 GLY A CA 1
ATOM 1938 C C . GLY A 1 240 ? 1.381 7.764 -25.608 1.00 84.75 240 GLY A C 1
ATOM 1939 O O . GLY A 1 240 ? 2.309 7.011 -25.314 1.00 84.75 240 GLY A O 1
ATOM 1940 N N . GLU A 1 241 ? 0.199 7.324 -26.043 1.00 85.44 241 GLU A N 1
ATOM 1941 C CA . GLU A 1 241 ? -0.137 5.902 -26.217 1.00 85.44 241 GLU A CA 1
ATOM 1942 C C . GLU A 1 241 ? -0.280 5.497 -27.696 1.00 85.44 241 GLU A C 1
ATOM 1944 O O . GLU A 1 241 ? -0.510 4.331 -27.993 1.00 85.44 241 GLU A O 1
ATOM 1949 N N . ASP A 1 242 ? -0.134 6.424 -28.648 1.00 88.94 242 ASP A N 1
ATOM 1950 C CA . ASP A 1 242 ? -0.415 6.204 -30.075 1.00 88.94 242 ASP A CA 1
ATOM 1951 C C . ASP A 1 242 ? 0.775 6.470 -31.011 1.00 88.94 242 ASP A C 1
ATOM 1953 O O . ASP A 1 242 ? 0.678 6.237 -32.223 1.00 88.94 242 ASP A O 1
ATOM 1957 N N . HIS A 1 243 ? 1.916 6.913 -30.483 1.00 91.56 243 HIS A N 1
ATOM 1958 C CA . HIS A 1 243 ? 3.129 7.154 -31.259 1.00 91.56 243 HIS A CA 1
ATOM 1959 C C . HIS A 1 243 ? 4.347 6.498 -30.614 1.00 91.56 243 HIS A C 1
ATOM 1961 O O . HIS A 1 243 ? 4.727 6.834 -29.492 1.00 91.56 243 HIS A O 1
ATOM 1967 N N . ALA A 1 244 ? 5.006 5.601 -31.355 1.00 93.31 244 ALA A N 1
ATOM 1968 C CA . ALA A 1 244 ? 6.241 4.972 -30.905 1.00 93.31 244 ALA A CA 1
ATOM 1969 C C . ALA A 1 244 ? 7.264 4.783 -32.030 1.00 93.31 244 ALA A C 1
ATOM 1971 O O . ALA A 1 244 ? 6.924 4.603 -33.204 1.00 93.31 244 ALA A O 1
ATOM 1972 N N . LEU A 1 245 ? 8.535 4.787 -31.640 1.00 93.81 245 LEU A N 1
ATOM 1973 C CA . LEU A 1 245 ? 9.674 4.439 -32.474 1.00 93.81 245 LEU A CA 1
ATOM 1974 C C . LEU A 1 245 ? 10.370 3.216 -31.877 1.00 93.81 245 LEU A C 1
ATOM 1976 O O . LEU A 1 245 ? 10.836 3.257 -30.739 1.00 93.81 245 LEU A O 1
ATOM 1980 N N . VAL A 1 246 ? 10.445 2.146 -32.660 1.00 94.44 246 VAL A N 1
ATOM 1981 C CA . VAL A 1 246 ? 11.228 0.948 -32.366 1.00 94.44 246 VAL A CA 1
ATOM 1982 C C . VAL A 1 246 ? 12.614 1.124 -32.967 1.00 94.44 246 VAL A C 1
ATOM 1984 O O . VAL A 1 246 ? 12.744 1.457 -34.145 1.00 94.44 246 VAL A O 1
ATOM 1987 N N . LEU A 1 247 ? 13.637 0.878 -32.162 1.00 93.38 247 LEU A N 1
ATOM 1988 C CA . LEU A 1 247 ? 15.046 1.009 -32.506 1.00 93.38 247 LEU A CA 1
ATOM 1989 C C . LEU A 1 247 ? 15.746 -0.326 -32.283 1.00 93.38 247 LEU A C 1
ATOM 1991 O O . LEU A 1 247 ? 15.583 -0.946 -31.228 1.00 93.38 247 LEU A O 1
ATOM 1995 N N . THR A 1 248 ? 16.529 -0.755 -33.268 1.00 93.38 248 THR A N 1
ATOM 1996 C CA . THR A 1 248 ? 17.214 -2.059 -33.238 1.00 93.38 248 THR A CA 1
ATOM 1997 C C . THR A 1 248 ? 18.705 -1.971 -33.553 1.00 93.38 248 THR A C 1
ATOM 1999 O O . THR A 1 248 ? 19.412 -2.976 -33.472 1.00 93.38 248 THR A O 1
ATOM 2002 N N . SER A 1 249 ? 19.215 -0.776 -33.876 1.00 93.56 249 SER A N 1
ATOM 2003 C CA . SER A 1 249 ? 20.646 -0.566 -34.084 1.00 93.56 249 SER A CA 1
ATOM 2004 C C . SER A 1 249 ? 21.406 -0.651 -32.753 1.00 93.56 249 SER A C 1
ATOM 2006 O O . SER A 1 249 ? 21.049 0.066 -31.812 1.00 93.56 249 SER A O 1
ATOM 2008 N N . PRO A 1 250 ? 22.491 -1.445 -32.663 1.00 92.88 250 PRO A N 1
ATOM 2009 C CA . PRO A 1 250 ? 23.315 -1.527 -31.458 1.00 92.88 250 PRO A CA 1
ATOM 2010 C C . PRO A 1 250 ? 23.831 -0.168 -30.964 1.00 92.88 250 PRO A C 1
ATOM 2012 O O . PRO A 1 250 ? 23.848 0.070 -29.760 1.00 92.88 250 PRO A O 1
ATOM 2015 N N . ASP A 1 251 ? 24.196 0.739 -31.876 1.00 94.06 251 ASP A N 1
ATOM 2016 C CA . ASP A 1 251 ? 24.707 2.069 -31.518 1.00 94.06 251 ASP A CA 1
ATOM 2017 C C . ASP A 1 251 ? 23.610 2.962 -30.913 1.00 94.06 251 ASP A C 1
ATOM 2019 O O . ASP A 1 251 ? 23.854 3.696 -29.952 1.00 94.06 251 ASP A O 1
ATOM 2023 N N . GLU A 1 252 ? 22.383 2.879 -31.441 1.00 91.81 252 GLU A N 1
ATOM 2024 C CA . GLU A 1 252 ? 21.224 3.614 -30.915 1.00 91.81 252 GLU A CA 1
ATOM 2025 C C . GLU A 1 252 ? 20.865 3.111 -29.515 1.00 91.81 252 GLU A C 1
ATOM 2027 O O . GLU A 1 252 ? 20.660 3.902 -28.593 1.00 91.81 252 GLU A O 1
ATOM 2032 N N . ILE A 1 253 ? 20.842 1.789 -29.342 1.00 94.81 253 ILE A N 1
ATOM 2033 C CA . ILE A 1 253 ? 20.551 1.151 -28.057 1.00 94.81 253 ILE A CA 1
ATOM 2034 C C . ILE A 1 253 ? 21.611 1.543 -27.030 1.00 94.81 253 ILE A C 1
ATOM 2036 O O . ILE A 1 253 ? 21.256 2.026 -25.958 1.00 94.81 253 ILE A O 1
ATOM 2040 N N . ALA A 1 254 ? 22.898 1.438 -27.372 1.00 96.00 254 ALA A N 1
ATOM 2041 C CA . ALA A 1 254 ? 23.992 1.815 -26.479 1.00 96.00 254 ALA A CA 1
ATOM 2042 C C . ALA A 1 254 ? 23.913 3.290 -26.044 1.00 96.00 254 ALA A C 1
ATOM 2044 O O . ALA A 1 254 ? 24.160 3.606 -24.877 1.00 96.00 254 ALA A O 1
ATOM 2045 N N . PHE A 1 255 ? 23.520 4.195 -26.948 1.00 94.06 255 PHE A N 1
ATOM 2046 C CA . PHE A 1 255 ? 23.294 5.603 -26.616 1.00 94.06 255 PHE A CA 1
ATOM 2047 C C . PHE A 1 255 ? 22.179 5.779 -25.573 1.00 94.06 255 PHE A C 1
ATOM 2049 O O . PHE A 1 255 ? 22.371 6.455 -24.556 1.00 94.06 255 PHE A O 1
ATOM 2056 N N . PHE A 1 256 ? 21.018 5.158 -25.799 1.00 93.50 256 PHE A N 1
ATOM 2057 C CA . PHE A 1 256 ? 19.886 5.246 -24.875 1.00 93.50 256 PHE A CA 1
ATOM 2058 C C . PHE A 1 256 ? 20.168 4.564 -23.536 1.00 93.50 256 PHE A C 1
ATOM 2060 O O . PHE A 1 256 ? 19.764 5.077 -22.491 1.00 93.50 256 PHE A O 1
ATOM 2067 N N . GLU A 1 257 ? 20.910 3.460 -23.539 1.00 95.56 257 GLU A N 1
ATOM 2068 C CA . GLU A 1 257 ? 21.348 2.782 -22.323 1.00 95.56 257 GLU A CA 1
ATOM 2069 C C . GLU A 1 257 ? 22.293 3.639 -21.496 1.00 95.56 257 GLU A C 1
ATOM 2071 O O . GLU A 1 257 ? 22.081 3.763 -20.290 1.00 95.56 257 GLU A O 1
ATOM 2076 N N . ALA A 1 258 ? 23.295 4.264 -22.121 1.00 94.38 258 ALA A N 1
ATOM 2077 C CA . ALA A 1 258 ? 24.200 5.179 -21.431 1.00 94.38 258 ALA A CA 1
ATOM 2078 C C . ALA A 1 258 ? 23.412 6.321 -20.775 1.00 94.38 258 ALA A C 1
ATOM 2080 O O . ALA A 1 258 ? 23.557 6.578 -19.577 1.00 94.38 258 ALA A O 1
ATOM 2081 N N . ARG A 1 259 ? 22.479 6.929 -21.521 1.00 90.19 259 ARG A N 1
ATOM 2082 C CA . ARG A 1 259 ? 21.617 7.988 -20.986 1.00 90.19 259 ARG A CA 1
ATOM 2083 C C . ARG A 1 259 ? 20.728 7.499 -19.842 1.00 90.19 259 ARG A C 1
ATOM 2085 O O . ARG A 1 259 ? 20.554 8.219 -18.856 1.00 90.19 259 ARG A O 1
ATOM 2092 N N . PHE A 1 260 ? 20.167 6.297 -19.964 1.00 93.06 260 PHE A N 1
ATOM 2093 C CA . PHE A 1 260 ? 19.390 5.668 -18.902 1.00 93.06 260 PHE A CA 1
ATOM 2094 C C . PHE A 1 260 ? 20.244 5.456 -17.649 1.00 93.06 260 PHE A C 1
ATOM 2096 O O . PHE A 1 260 ? 19.796 5.812 -16.563 1.00 93.06 260 PHE A O 1
ATOM 2103 N N . GLN A 1 261 ? 21.466 4.924 -17.780 1.00 94.94 261 GLN A N 1
ATOM 2104 C CA . GLN A 1 261 ? 22.354 4.690 -16.637 1.00 94.94 261 GLN A CA 1
ATOM 2105 C C . GLN A 1 261 ? 22.669 5.984 -15.888 1.00 94.94 261 GLN A C 1
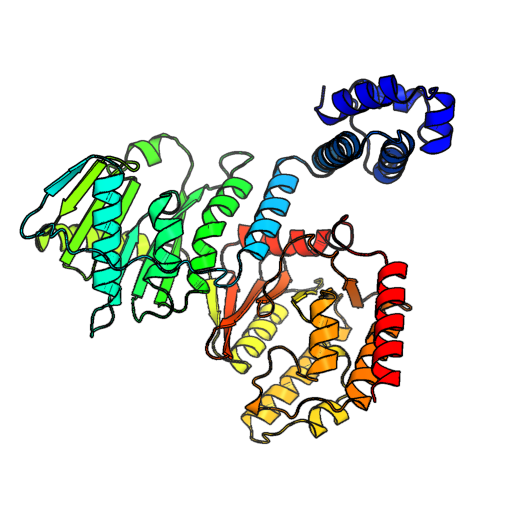ATOM 2107 O O . GLN A 1 261 ? 22.570 6.005 -14.662 1.00 94.94 261 GLN A O 1
ATOM 2112 N N . ASP A 1 262 ? 22.987 7.067 -16.598 1.00 91.06 262 ASP A N 1
ATOM 2113 C CA . ASP A 1 262 ? 23.274 8.365 -15.976 1.00 91.06 262 ASP A CA 1
ATOM 2114 C C . ASP A 1 262 ? 22.097 8.855 -15.126 1.00 91.06 262 ASP A C 1
ATOM 2116 O O . ASP A 1 262 ? 22.256 9.234 -13.962 1.00 91.06 262 ASP A O 1
ATOM 2120 N N . LEU A 1 263 ? 20.889 8.799 -15.695 1.00 90.94 263 LEU A N 1
ATOM 2121 C CA . LEU A 1 263 ? 19.670 9.197 -14.998 1.00 90.94 263 LEU A CA 1
ATOM 2122 C C . LEU A 1 263 ? 19.372 8.266 -13.819 1.00 90.94 263 LEU A C 1
ATOM 2124 O O . LEU A 1 263 ? 19.139 8.731 -12.703 1.00 90.94 263 LEU A O 1
ATOM 2128 N N . TYR A 1 264 ? 19.434 6.955 -14.033 1.00 94.62 264 TYR A N 1
ATOM 2129 C CA . TYR A 1 264 ? 19.147 5.951 -13.014 1.00 94.62 264 TYR A CA 1
ATOM 2130 C C . TYR A 1 264 ? 20.124 6.031 -11.832 1.00 94.62 264 TYR A C 1
ATOM 2132 O O . TYR A 1 264 ? 19.734 5.857 -10.675 1.00 94.62 264 TYR A O 1
ATOM 2140 N N . ASN A 1 265 ? 21.393 6.352 -12.081 1.00 94.00 265 ASN A N 1
ATOM 2141 C CA . ASN A 1 265 ? 22.396 6.537 -11.031 1.00 94.00 265 ASN A CA 1
ATOM 2142 C C . ASN A 1 265 ? 22.125 7.781 -10.175 1.00 94.00 265 ASN A C 1
ATOM 2144 O O . ASN A 1 265 ? 22.380 7.744 -8.973 1.00 94.00 265 ASN A O 1
ATOM 2148 N N . SER A 1 266 ? 21.539 8.832 -10.757 1.00 90.75 266 SER A N 1
ATOM 2149 C CA . SER A 1 266 ? 21.097 10.029 -10.023 1.00 90.75 266 SER A CA 1
ATOM 2150 C C . SER A 1 266 ? 19.794 9.838 -9.230 1.00 90.75 266 SER A C 1
ATOM 2152 O O . SER A 1 266 ? 19.503 10.619 -8.324 1.00 90.75 266 SER A O 1
ATOM 2154 N N . GLY A 1 267 ? 19.007 8.808 -9.560 1.00 93.50 267 GLY A N 1
ATOM 2155 C CA . GLY A 1 267 ? 17.715 8.537 -8.936 1.00 93.50 267 GLY A CA 1
ATOM 2156 C C . GLY A 1 267 ? 17.814 8.000 -7.506 1.00 93.50 267 GLY A C 1
ATOM 2157 O O . GLY A 1 267 ? 18.766 7.303 -7.133 1.00 93.50 267 GLY A O 1
ATOM 2158 N N . GLN A 1 268 ? 16.778 8.282 -6.720 1.00 96.75 268 GLN A N 1
ATOM 2159 C CA . GLN A 1 268 ? 16.610 7.800 -5.351 1.00 96.75 268 GLN A CA 1
ATOM 2160 C C . GLN A 1 268 ? 15.875 6.460 -5.342 1.00 96.75 268 GLN A C 1
ATOM 2162 O O . GLN A 1 268 ? 14.930 6.259 -6.098 1.00 96.75 268 GLN A O 1
ATOM 2167 N N . THR A 1 269 ? 16.295 5.540 -4.480 1.00 96.50 269 THR A N 1
ATOM 2168 C CA . THR A 1 269 ? 15.630 4.242 -4.296 1.00 96.50 269 THR A CA 1
ATOM 2169 C C . THR A 1 269 ? 14.257 4.427 -3.652 1.00 96.50 269 THR A C 1
ATOM 2171 O O . THR A 1 269 ? 14.164 5.112 -2.638 1.00 96.50 269 THR A O 1
ATOM 2174 N N . LEU A 1 270 ? 13.211 3.788 -4.192 1.00 96.06 270 LEU A N 1
ATOM 2175 C CA . LEU A 1 270 ? 11.850 3.886 -3.641 1.00 96.06 270 LEU A CA 1
ATOM 2176 C C . LEU A 1 270 ? 11.669 3.072 -2.350 1.00 96.06 270 LEU A C 1
ATOM 2178 O O . LEU A 1 270 ? 11.197 3.592 -1.336 1.00 96.06 270 LEU A O 1
ATOM 2182 N N . MET A 1 271 ? 12.056 1.797 -2.391 1.00 93.88 271 MET A N 1
ATOM 2183 C CA . MET A 1 271 ? 12.040 0.885 -1.249 1.00 93.88 271 MET A CA 1
ATOM 2184 C C . MET A 1 271 ? 13.285 0.001 -1.263 1.00 93.88 271 MET A C 1
ATOM 2186 O O . MET A 1 271 ? 13.856 -0.270 -2.317 1.00 93.88 271 MET A O 1
ATOM 2190 N N . THR A 1 272 ? 13.727 -0.435 -0.089 1.00 92.00 272 THR A N 1
ATOM 2191 C CA . THR A 1 272 ? 14.874 -1.340 0.057 1.00 92.00 272 THR A CA 1
ATOM 2192 C C . THR A 1 272 ? 14.393 -2.673 0.599 1.00 92.00 272 THR A C 1
ATOM 2194 O O . THR A 1 272 ? 13.794 -2.694 1.672 1.00 92.00 272 THR A O 1
ATOM 2197 N N . SER A 1 273 ? 14.663 -3.758 -0.130 1.00 90.25 273 SER A N 1
ATOM 2198 C CA . SER A 1 273 ? 14.387 -5.119 0.337 1.00 90.25 273 SER A CA 1
ATOM 2199 C C . SER A 1 273 ? 15.168 -5.417 1.613 1.00 90.25 273 SER A C 1
ATOM 2201 O O . SER A 1 273 ? 16.324 -5.016 1.760 1.00 90.25 273 SER A O 1
ATOM 2203 N N . ILE A 1 274 ? 14.533 -6.149 2.514 1.00 90.50 274 ILE A N 1
ATOM 2204 C CA . ILE A 1 274 ? 15.105 -6.687 3.738 1.00 90.50 274 ILE A CA 1
ATOM 2205 C C . ILE A 1 274 ? 14.968 -8.202 3.656 1.00 90.50 274 ILE A C 1
ATOM 2207 O O . ILE A 1 274 ? 13.883 -8.720 3.408 1.00 90.50 274 ILE A O 1
ATOM 2211 N N . SER A 1 275 ? 16.083 -8.905 3.821 1.00 85.00 275 SER A N 1
ATOM 2212 C CA . SER A 1 275 ? 16.129 -10.358 3.692 1.00 85.00 275 SER A CA 1
ATOM 2213 C C . SER A 1 275 ? 16.034 -11.027 5.057 1.00 85.00 275 SER A C 1
ATOM 2215 O O . SER A 1 275 ? 16.871 -10.778 5.927 1.00 85.00 275 SER A O 1
ATOM 2217 N N . GLY A 1 276 ? 15.052 -11.915 5.207 1.00 82.69 276 GLY A N 1
ATOM 2218 C CA . GLY A 1 276 ? 14.907 -12.786 6.370 1.00 82.69 276 GLY A CA 1
ATOM 2219 C C . GLY A 1 276 ? 14.505 -12.072 7.664 1.00 82.69 276 GLY A C 1
ATOM 2220 O O . GLY A 1 276 ? 14.550 -10.846 7.792 1.00 82.69 276 GLY A O 1
ATOM 2221 N N . LEU A 1 277 ? 14.131 -12.876 8.660 1.00 81.06 277 LEU A N 1
ATOM 2222 C CA . LEU A 1 277 ? 13.664 -12.388 9.957 1.00 81.06 277 LEU A CA 1
ATOM 2223 C C . LEU A 1 277 ? 14.718 -11.594 10.727 1.00 81.06 277 LEU A C 1
ATOM 2225 O O . LEU A 1 277 ? 14.408 -10.545 11.284 1.00 81.06 277 LEU A O 1
ATOM 2229 N N . MET A 1 278 ? 15.969 -12.057 10.736 1.00 83.31 278 MET A N 1
ATOM 2230 C CA . MET A 1 278 ? 17.047 -11.346 11.424 1.00 83.31 278 MET A CA 1
ATOM 2231 C C . MET A 1 278 ? 17.343 -9.993 10.763 1.00 83.31 278 MET A C 1
ATOM 2233 O O . MET A 1 278 ? 17.552 -8.997 11.454 1.00 83.31 278 MET A O 1
ATOM 2237 N N . GLY A 1 279 ? 17.283 -9.921 9.428 1.00 88.94 279 GLY A N 1
ATOM 2238 C CA . GLY A 1 279 ? 17.379 -8.657 8.698 1.00 88.94 279 GLY A CA 1
ATOM 2239 C C . GLY A 1 279 ? 16.256 -7.690 9.077 1.00 88.94 279 GLY A C 1
ATOM 2240 O O . GLY A 1 279 ? 16.515 -6.508 9.304 1.00 88.94 279 GLY A O 1
ATOM 2241 N N . LEU A 1 280 ? 15.025 -8.194 9.202 1.00 87.00 280 LEU A N 1
ATOM 2242 C CA . LEU A 1 280 ? 13.867 -7.406 9.624 1.00 87.00 280 LEU A CA 1
ATOM 2243 C C . LEU A 1 280 ? 14.004 -6.901 11.062 1.00 87.00 280 LEU A C 1
ATOM 2245 O O . LEU A 1 280 ? 13.832 -5.708 11.314 1.00 87.00 280 LEU A O 1
ATOM 2249 N N . GLN A 1 281 ? 14.382 -7.777 11.990 1.00 86.00 281 GLN A N 1
ATOM 2250 C CA . GLN A 1 281 ? 14.613 -7.418 13.387 1.00 86.00 281 GLN A CA 1
ATOM 2251 C C . GLN A 1 281 ? 15.701 -6.340 13.514 1.00 86.00 281 GLN A C 1
ATOM 2253 O O . GLN A 1 281 ? 15.499 -5.344 14.210 1.00 86.00 281 GLN A O 1
ATOM 2258 N N . ASN A 1 282 ? 16.816 -6.479 12.791 1.00 88.38 282 ASN A N 1
ATOM 2259 C CA . ASN A 1 282 ? 17.875 -5.467 12.750 1.00 88.38 282 ASN A CA 1
ATOM 2260 C C . ASN A 1 282 ? 17.377 -4.139 12.171 1.00 88.38 282 ASN A C 1
ATOM 2262 O O . ASN A 1 282 ? 17.632 -3.083 12.745 1.00 88.38 282 ASN A O 1
ATOM 2266 N N . ALA A 1 283 ? 16.607 -4.178 11.081 1.00 90.38 283 ALA A N 1
ATOM 2267 C CA . ALA A 1 283 ? 16.063 -2.974 10.465 1.00 90.38 283 ALA A CA 1
ATOM 2268 C C . ALA A 1 283 ? 15.094 -2.220 11.393 1.00 90.38 283 ALA A C 1
ATOM 2270 O O . ALA A 1 283 ? 15.093 -0.983 11.391 1.00 90.38 283 ALA A O 1
ATOM 2271 N N . PHE A 1 284 ? 14.305 -2.940 12.198 1.00 88.94 284 PHE A N 1
ATOM 2272 C CA . PHE A 1 284 ? 13.488 -2.340 13.251 1.00 88.94 284 PHE A CA 1
ATOM 2273 C C . PHE A 1 284 ? 14.348 -1.694 14.332 1.00 88.94 284 PHE A C 1
ATOM 2275 O O . PHE A 1 284 ? 14.158 -0.514 14.613 1.00 88.94 284 PHE A O 1
ATOM 2282 N N . MET A 1 285 ? 15.327 -2.413 14.885 1.00 86.88 285 MET A N 1
ATOM 2283 C CA . MET A 1 285 ? 16.204 -1.872 15.930 1.00 86.88 285 MET A CA 1
ATOM 2284 C C . MET A 1 285 ? 16.967 -0.624 15.459 1.00 86.88 285 MET A C 1
ATOM 2286 O O . MET A 1 285 ? 17.039 0.368 16.186 1.00 86.88 285 MET A O 1
ATOM 2290 N N . ASP A 1 286 ? 17.469 -0.626 14.222 1.00 89.31 286 ASP A N 1
ATOM 2291 C CA . ASP A 1 286 ? 18.134 0.529 13.612 1.00 89.31 286 ASP A CA 1
ATOM 2292 C C . ASP A 1 286 ? 17.191 1.730 13.482 1.00 89.31 286 ASP A C 1
ATOM 2294 O O . ASP A 1 286 ? 17.576 2.876 13.729 1.00 89.31 286 ASP A O 1
ATOM 2298 N N . ALA A 1 287 ? 15.940 1.491 13.081 1.00 88.88 287 ALA A N 1
ATOM 2299 C CA . ALA A 1 287 ? 14.936 2.543 13.005 1.00 88.88 287 ALA A CA 1
ATOM 2300 C C . ALA A 1 287 ? 14.609 3.099 14.401 1.00 88.88 287 ALA A C 1
ATOM 2302 O O . ALA A 1 287 ? 14.647 4.316 14.597 1.00 88.88 287 ALA A O 1
ATOM 2303 N N . GLU A 1 288 ? 14.369 2.227 15.377 1.00 87.38 288 GLU A N 1
ATOM 2304 C CA . GLU A 1 288 ? 14.054 2.569 16.770 1.00 87.38 288 GLU A CA 1
ATOM 2305 C C . GLU A 1 288 ? 15.191 3.347 17.450 1.00 87.38 288 GLU A C 1
ATOM 2307 O O . GLU A 1 288 ? 14.933 4.275 18.214 1.00 87.38 288 GLU A O 1
ATOM 2312 N N . ALA A 1 289 ? 16.451 3.071 17.105 1.00 85.94 289 ALA A N 1
ATOM 2313 C CA . ALA A 1 289 ? 17.598 3.836 17.598 1.00 85.94 289 ALA A CA 1
ATOM 2314 C C . ALA A 1 289 ? 17.582 5.314 17.153 1.00 85.94 289 ALA A C 1
ATOM 2316 O O . ALA A 1 289 ? 18.159 6.179 17.820 1.00 85.94 289 ALA A O 1
ATOM 2317 N N . THR A 1 290 ? 16.922 5.621 16.031 1.00 84.56 290 THR A N 1
ATOM 2318 C CA . THR A 1 290 ? 16.868 6.975 15.452 1.00 84.56 290 THR A CA 1
ATOM 2319 C C . THR A 1 290 ? 15.593 7.747 15.788 1.00 84.56 290 THR A C 1
ATOM 2321 O O . THR A 1 290 ? 15.570 8.974 15.665 1.00 84.56 290 THR A O 1
ATOM 2324 N N . VAL A 1 291 ? 14.540 7.061 16.237 1.00 83.12 291 VAL A N 1
ATOM 2325 C CA . VAL A 1 291 ? 13.225 7.650 16.509 1.00 83.12 291 VAL A CA 1
ATOM 2326 C C . VAL A 1 291 ? 12.978 7.677 18.021 1.00 83.12 291 VAL A C 1
ATOM 2328 O O . VAL A 1 291 ? 13.166 6.686 18.713 1.00 83.12 291 VAL A O 1
ATOM 2331 N N . LYS A 1 292 ? 12.538 8.819 18.565 1.00 79.69 292 LYS A N 1
ATOM 2332 C CA . LYS A 1 292 ? 12.200 8.962 19.995 1.00 79.69 292 LYS A CA 1
ATOM 2333 C C . LYS A 1 292 ? 10.741 9.361 20.175 1.00 79.69 292 LYS A C 1
ATOM 2335 O O . LYS A 1 292 ? 10.244 10.174 19.400 1.00 79.69 292 LYS A O 1
ATOM 2340 N N . ASN A 1 293 ? 10.111 8.864 21.243 1.00 79.19 293 ASN A N 1
ATOM 2341 C CA . ASN A 1 293 ? 8.743 9.205 21.654 1.00 79.19 293 ASN A CA 1
ATOM 2342 C C . ASN A 1 293 ? 7.727 9.063 20.510 1.00 79.19 293 ASN A C 1
ATOM 2344 O O . ASN A 1 293 ? 7.018 10.017 20.180 1.00 79.19 293 ASN A O 1
ATOM 2348 N N . TYR A 1 294 ? 7.696 7.893 19.879 1.00 84.19 294 TYR A N 1
ATOM 2349 C CA . TYR A 1 294 ? 6.818 7.631 18.746 1.00 84.19 294 TYR A CA 1
ATOM 2350 C C . TYR A 1 294 ? 5.625 6.763 19.141 1.00 84.19 294 TYR A C 1
ATOM 2352 O O . TYR A 1 294 ? 5.610 6.128 20.196 1.00 84.19 294 TYR A O 1
ATOM 2360 N N . THR A 1 295 ? 4.599 6.773 18.290 1.00 90.75 295 THR A N 1
ATOM 2361 C CA . THR A 1 295 ? 3.540 5.765 18.341 1.00 90.75 295 THR A CA 1
ATOM 2362 C C . THR A 1 295 ? 3.816 4.757 17.244 1.00 90.75 295 THR A C 1
ATOM 2364 O O . THR A 1 295 ? 3.929 5.130 16.079 1.00 90.75 295 THR A O 1
ATOM 2367 N N . TYR A 1 296 ? 3.971 3.500 17.633 1.00 91.50 296 TYR A N 1
ATOM 2368 C CA . TYR A 1 296 ? 4.071 2.388 16.706 1.00 91.50 296 TYR A CA 1
ATOM 2369 C C . TYR A 1 296 ? 2.674 2.051 16.201 1.00 91.50 296 TYR A C 1
ATOM 2371 O O . TYR A 1 296 ? 1.796 1.717 17.002 1.00 91.50 296 TYR A O 1
ATOM 2379 N N . TYR A 1 297 ? 2.478 2.127 14.895 1.00 93.62 297 TYR A N 1
ATOM 2380 C CA . TYR A 1 297 ? 1.265 1.647 14.257 1.00 93.62 297 TYR A CA 1
ATOM 2381 C C . TYR A 1 297 ? 1.573 0.385 13.477 1.00 93.62 297 TYR A C 1
ATOM 2383 O O . TYR A 1 297 ? 2.568 0.340 12.757 1.00 93.62 297 TYR A O 1
ATOM 2391 N N . SER A 1 298 ? 0.695 -0.599 13.582 1.00 91.62 298 SER A N 1
ATOM 2392 C CA . SER A 1 298 ? 0.770 -1.796 12.763 1.00 91.62 298 SER A CA 1
ATOM 2393 C C . SER A 1 298 ? -0.593 -2.110 12.177 1.00 91.62 298 SER A C 1
ATOM 2395 O O . SER A 1 298 ? -1.611 -2.076 12.875 1.00 91.62 298 SER A O 1
ATOM 2397 N N . LEU A 1 299 ? -0.604 -2.347 10.874 1.00 89.50 299 LEU A N 1
ATOM 2398 C CA . LEU A 1 299 ? -1.747 -2.825 10.127 1.00 89.50 299 LEU A CA 1
ATOM 2399 C C . LEU A 1 299 ? -1.386 -4.186 9.567 1.00 89.50 299 LEU A C 1
ATOM 2401 O O . LEU A 1 299 ? -0.544 -4.308 8.677 1.00 89.50 299 LEU A O 1
ATOM 2405 N N . GLU A 1 300 ? -2.061 -5.193 10.083 1.00 76.50 300 GLU A N 1
ATOM 2406 C CA . GLU A 1 300 ? -1.796 -6.572 9.746 1.00 76.50 300 GLU A CA 1
ATOM 2407 C C . GLU A 1 300 ? -3.115 -7.243 9.369 1.00 76.50 300 GLU A C 1
ATOM 2409 O O . GLU A 1 300 ? -4.162 -6.957 9.956 1.00 76.50 300 GLU A O 1
ATOM 2414 N N . ASN A 1 301 ? -3.081 -8.219 8.461 1.00 68.00 301 ASN A N 1
ATOM 2415 C CA . ASN A 1 301 ? -4.162 -9.207 8.414 1.00 68.00 301 ASN A CA 1
ATOM 2416 C C . ASN A 1 301 ? -3.957 -10.294 9.494 1.00 68.00 301 ASN A C 1
ATOM 2418 O O . ASN A 1 301 ? -4.145 -11.485 9.263 1.00 68.00 301 ASN A O 1
ATOM 2422 N N . SER A 1 302 ? -3.566 -9.844 10.686 1.00 65.94 302 SER A N 1
ATOM 2423 C CA . SER A 1 302 ? -3.327 -10.569 11.932 1.00 65.94 302 SER A CA 1
ATOM 2424 C C . SER A 1 302 ? -3.540 -9.632 13.116 1.00 65.94 302 SER A C 1
ATOM 2426 O O . SER A 1 302 ? -3.669 -8.430 12.921 1.00 65.94 302 SER A O 1
ATOM 2428 N N . PHE A 1 303 ? -3.682 -10.147 14.337 1.00 72.44 303 PHE A N 1
ATOM 2429 C CA . PHE A 1 303 ? -3.912 -9.301 15.520 1.00 72.44 303 PHE A CA 1
ATOM 2430 C C . PHE A 1 303 ? -2.672 -9.201 16.425 1.00 72.44 303 PHE A C 1
ATOM 2432 O O . PHE A 1 303 ? -2.791 -8.940 17.623 1.00 72.44 303 PHE A O 1
ATOM 2439 N N . CYS A 1 304 ? -1.473 -9.368 15.850 1.00 78.00 304 CYS A N 1
ATOM 2440 C CA . CYS A 1 304 ? -0.189 -9.475 16.547 1.00 78.00 304 CYS A CA 1
ATOM 2441 C C . CYS A 1 304 ? -0.259 -10.450 17.742 1.00 78.00 304 CYS A C 1
ATOM 2443 O O . CYS A 1 304 ? -0.085 -10.061 18.908 1.00 78.00 304 CYS A O 1
ATOM 2445 N N . SER A 1 305 ? -0.532 -11.733 17.470 1.00 80.56 305 SER A N 1
ATOM 2446 C CA . SER A 1 305 ? -0.720 -12.760 18.508 1.00 80.56 305 SER A CA 1
ATOM 2447 C C . SER A 1 305 ? 0.498 -12.922 19.431 1.00 80.56 305 SER A C 1
ATOM 2449 O O . SER A 1 305 ? 0.348 -13.179 20.631 1.00 80.56 305 SER A O 1
ATOM 2451 N N . LEU A 1 306 ? 1.704 -12.669 18.906 1.00 81.00 306 LEU A N 1
ATOM 2452 C CA . LEU A 1 306 ? 2.973 -12.706 19.641 1.00 81.00 306 LEU A CA 1
ATOM 2453 C C . LEU A 1 306 ? 2.980 -11.807 20.887 1.00 81.00 306 LEU A C 1
ATOM 2455 O O . LEU A 1 306 ? 3.564 -12.175 21.907 1.00 81.00 306 LEU A O 1
ATOM 2459 N N . SER A 1 307 ? 2.276 -10.669 20.853 1.00 80.44 307 SER A N 1
ATOM 2460 C CA . SER A 1 307 ? 2.168 -9.749 22.000 1.00 80.44 307 SER A CA 1
ATOM 2461 C C . SER A 1 307 ? 1.414 -10.347 23.194 1.00 80.44 307 SER A C 1
ATOM 2463 O O . SER A 1 307 ? 1.475 -9.815 24.307 1.00 80.44 307 SER A O 1
ATOM 2465 N N . PHE A 1 308 ? 0.697 -11.452 22.980 1.00 86.25 308 PHE A N 1
ATOM 2466 C CA . PHE A 1 308 ? -0.071 -12.150 24.003 1.00 86.25 308 PHE A CA 1
ATOM 2467 C C . PHE A 1 308 ? 0.607 -13.415 24.507 1.00 86.25 308 PHE A C 1
ATOM 2469 O O . PHE A 1 308 ? 0.049 -14.059 25.397 1.00 86.25 308 PHE A O 1
ATOM 2476 N N . LEU A 1 309 ? 1.783 -13.780 23.996 1.00 87.00 309 LEU A N 1
ATOM 2477 C CA . LEU A 1 309 ? 2.505 -14.952 24.473 1.00 87.00 309 LEU A CA 1
ATOM 2478 C C . LEU A 1 309 ? 3.368 -14.624 25.694 1.00 87.00 309 LEU A C 1
ATOM 2480 O O . LEU A 1 309 ? 3.940 -13.544 25.810 1.00 87.00 309 LEU A O 1
ATOM 2484 N N . SER A 1 310 ? 3.463 -15.564 26.637 1.00 86.12 310 SER A N 1
ATOM 2485 C CA . SER A 1 310 ? 4.493 -15.497 27.674 1.00 86.12 310 SER A CA 1
ATOM 2486 C C . SER A 1 310 ? 5.807 -16.014 27.100 1.00 86.12 310 SER A C 1
ATOM 2488 O O . SER A 1 310 ? 5.802 -16.791 26.143 1.00 86.12 310 SER A O 1
ATOM 2490 N N . LYS A 1 311 ? 6.926 -15.634 27.731 1.00 84.38 311 LYS A N 1
ATOM 2491 C CA . LYS A 1 311 ? 8.249 -16.181 27.397 1.00 84.38 311 LYS A CA 1
ATOM 2492 C C . LYS A 1 311 ? 8.199 -17.714 27.366 1.00 84.38 311 LYS A C 1
ATOM 2494 O O . LYS A 1 311 ? 8.585 -18.304 26.369 1.00 84.38 311 LYS A O 1
ATOM 2499 N N . ASP A 1 312 ? 7.620 -18.337 28.393 1.00 88.75 312 ASP A N 1
ATOM 2500 C CA . ASP A 1 312 ? 7.523 -19.799 28.499 1.00 88.75 312 ASP A CA 1
ATOM 2501 C C . ASP A 1 312 ? 6.713 -20.446 27.366 1.00 88.75 312 ASP A C 1
ATOM 2503 O O . ASP A 1 312 ? 7.132 -21.477 26.847 1.00 88.75 312 ASP A O 1
ATOM 2507 N N . MET A 1 313 ? 5.590 -19.842 26.948 1.00 90.00 313 MET A N 1
ATOM 2508 C CA . MET A 1 313 ? 4.812 -20.359 25.812 1.00 90.00 313 MET A CA 1
ATOM 2509 C C . MET A 1 313 ? 5.622 -20.263 24.519 1.00 90.00 313 MET A C 1
ATOM 2511 O O . MET A 1 313 ? 5.740 -21.247 23.797 1.00 90.00 313 MET A O 1
ATOM 2515 N N . LEU A 1 314 ? 6.247 -19.112 24.258 1.00 86.06 314 LEU A N 1
ATOM 2516 C CA . LEU A 1 314 ? 7.089 -18.932 23.075 1.00 86.06 314 LEU A CA 1
ATOM 2517 C C . LEU A 1 314 ? 8.234 -19.960 23.050 1.00 86.06 314 LEU A C 1
ATOM 2519 O O . LEU A 1 314 ? 8.430 -20.636 22.046 1.00 86.06 314 LEU A O 1
ATOM 2523 N N . PHE A 1 315 ? 8.919 -20.159 24.182 1.00 86.69 315 PHE A N 1
ATOM 2524 C CA . PHE A 1 315 ? 9.970 -21.171 24.326 1.00 86.69 315 PHE A CA 1
ATOM 2525 C C . PHE A 1 315 ? 9.475 -22.610 24.133 1.00 86.69 315 PHE A C 1
ATOM 2527 O O . PHE A 1 315 ? 10.240 -23.441 23.644 1.00 86.69 315 PHE A O 1
ATOM 2534 N N . ALA A 1 316 ? 8.246 -22.931 24.544 1.00 90.38 316 ALA A N 1
ATOM 2535 C CA . ALA A 1 316 ? 7.677 -24.269 24.397 1.00 90.38 316 ALA A CA 1
ATOM 2536 C C . ALA A 1 316 ? 7.379 -24.617 22.932 1.00 90.38 316 ALA A C 1
ATOM 2538 O O . ALA A 1 316 ? 7.516 -25.777 22.546 1.00 90.38 316 ALA A O 1
ATOM 2539 N N . HIS A 1 317 ? 7.026 -23.618 22.120 1.00 90.25 317 HIS A N 1
ATOM 2540 C CA . HIS A 1 317 ? 6.679 -23.816 20.715 1.00 90.25 317 HIS A CA 1
ATOM 2541 C C . HIS A 1 317 ? 7.863 -23.783 19.752 1.00 90.25 317 HIS A C 1
ATOM 2543 O O . HIS A 1 317 ? 7.682 -24.202 18.613 1.00 90.25 317 HIS A O 1
ATOM 2549 N N . LEU A 1 318 ? 9.055 -23.343 20.168 1.00 88.62 318 LEU A N 1
ATOM 2550 C CA . LEU A 1 318 ? 10.245 -23.345 19.307 1.00 88.62 318 LEU A CA 1
ATOM 2551 C C . LEU A 1 318 ? 10.607 -24.763 18.848 1.00 88.62 318 LEU A C 1
ATOM 2553 O O . LEU A 1 318 ? 10.963 -25.621 19.664 1.00 88.62 318 LEU A O 1
ATOM 2557 N N . ALA A 1 319 ? 10.541 -24.978 17.534 1.00 88.19 319 ALA A N 1
ATOM 2558 C CA . ALA A 1 319 ? 10.891 -26.236 16.881 1.00 88.19 319 ALA A CA 1
ATOM 2559 C C . ALA A 1 319 ? 12.400 -26.328 16.597 1.00 88.19 319 ALA A C 1
ATOM 2561 O O . ALA A 1 319 ? 12.977 -27.414 16.667 1.00 88.19 319 ALA A O 1
ATOM 2562 N N . VAL A 1 320 ? 13.041 -25.184 16.339 1.00 85.88 320 VAL A N 1
ATOM 2563 C CA . VAL A 1 320 ? 14.483 -25.056 16.096 1.00 85.88 320 VAL A CA 1
ATOM 2564 C C . VAL A 1 320 ? 15.149 -24.380 17.294 1.00 85.88 320 VAL A C 1
ATOM 2566 O O . VAL A 1 320 ? 14.603 -23.451 17.887 1.00 85.88 320 VAL A O 1
ATOM 2569 N N . ARG A 1 321 ? 16.321 -24.887 17.690 1.00 83.94 321 ARG A N 1
ATOM 2570 C CA . ARG A 1 321 ? 17.118 -24.395 18.827 1.00 83.94 321 ARG A CA 1
ATOM 2571 C C . ARG A 1 321 ? 18.596 -24.340 18.456 1.00 83.94 321 ARG A C 1
ATOM 2573 O O . ARG A 1 321 ? 19.418 -25.066 19.010 1.00 83.94 321 ARG A O 1
ATOM 2580 N N . ASP A 1 322 ? 18.898 -23.541 17.447 1.00 88.25 322 ASP A N 1
ATOM 2581 C CA . ASP A 1 322 ? 20.262 -23.168 17.092 1.00 88.25 322 ASP A CA 1
ATOM 2582 C C . ASP A 1 322 ? 20.603 -21.770 17.631 1.00 88.25 322 ASP A C 1
ATOM 2584 O O . ASP A 1 322 ? 19.751 -21.058 18.166 1.00 88.25 322 ASP A O 1
ATOM 2588 N N . GLU A 1 323 ? 21.875 -21.391 17.511 1.00 86.50 323 GLU A N 1
ATOM 2589 C CA . GLU A 1 323 ? 22.386 -20.104 17.993 1.00 86.50 323 GLU A CA 1
ATOM 2590 C C . GLU A 1 323 ? 21.655 -18.913 17.346 1.00 86.50 323 GLU A C 1
ATOM 2592 O O . GLU A 1 323 ? 21.368 -17.925 18.019 1.00 86.50 323 GLU A O 1
ATOM 2597 N N . GLU A 1 324 ? 21.294 -19.021 16.064 1.00 84.88 324 GLU A N 1
ATOM 2598 C CA . GLU A 1 324 ? 20.568 -17.975 15.337 1.00 84.88 324 GLU A CA 1
ATOM 2599 C C . GLU A 1 324 ? 19.144 -17.791 15.878 1.00 84.88 324 GLU A C 1
ATOM 2601 O O . GLU A 1 324 ? 18.719 -16.666 16.148 1.00 84.88 324 GLU A O 1
ATOM 2606 N N . THR A 1 325 ? 18.418 -18.887 16.101 1.00 82.75 325 THR A N 1
ATOM 2607 C CA . THR A 1 325 ? 17.053 -18.864 16.641 1.00 82.75 325 THR A CA 1
ATOM 2608 C C . THR A 1 325 ? 17.033 -18.364 18.085 1.00 82.75 325 THR A C 1
ATOM 2610 O O . THR A 1 325 ? 16.157 -17.579 18.460 1.00 82.75 325 THR A O 1
ATOM 2613 N N . GLU A 1 326 ? 18.008 -18.767 18.904 1.00 83.81 326 GLU A N 1
ATOM 2614 C CA . GLU A 1 326 ? 18.144 -18.262 20.275 1.00 83.81 326 GLU A CA 1
ATOM 2615 C C . GLU A 1 326 ? 18.471 -16.762 20.305 1.00 83.81 326 GLU A C 1
ATOM 2617 O O . GLU A 1 326 ? 17.892 -16.022 21.108 1.00 83.81 326 GLU A O 1
ATOM 2622 N N . GLN A 1 327 ? 19.332 -16.290 19.399 1.00 84.50 327 GLN A N 1
ATOM 2623 C CA . GLN A 1 327 ? 19.645 -14.869 19.257 1.00 84.50 327 GLN A CA 1
ATOM 2624 C C . GLN A 1 327 ? 18.420 -14.062 18.804 1.00 84.50 327 GLN A C 1
ATOM 2626 O O . GLN A 1 327 ? 18.104 -13.035 19.410 1.00 84.50 327 GLN A O 1
ATOM 2631 N N . LEU A 1 328 ? 17.681 -14.550 17.801 1.00 83.31 328 LEU A N 1
ATOM 2632 C CA . LEU A 1 328 ? 16.442 -13.928 17.327 1.00 83.31 328 LEU A CA 1
ATOM 2633 C C . LEU A 1 328 ? 15.419 -13.788 18.461 1.00 83.31 328 LEU A C 1
ATOM 2635 O O . LEU A 1 328 ? 14.810 -12.730 18.630 1.00 83.31 328 LEU A O 1
ATOM 2639 N N . LEU A 1 329 ? 15.254 -14.838 19.265 1.00 82.19 329 LEU A N 1
ATOM 2640 C CA . LEU A 1 329 ? 14.368 -14.823 20.422 1.00 82.19 329 LEU A CA 1
ATOM 2641 C C . LEU A 1 329 ? 14.824 -13.808 21.475 1.00 82.19 329 LEU A C 1
ATOM 2643 O O . LEU A 1 329 ? 14.004 -13.046 21.991 1.00 82.19 329 LEU A O 1
ATOM 2647 N N . ALA A 1 330 ? 16.118 -13.776 21.799 1.00 83.06 330 ALA A N 1
ATOM 2648 C CA . ALA A 1 330 ? 16.668 -12.812 22.746 1.00 83.06 330 ALA A CA 1
ATOM 2649 C C . ALA A 1 330 ? 16.429 -11.366 22.279 1.00 83.06 330 ALA A C 1
ATOM 2651 O O . ALA A 1 330 ? 16.000 -10.518 23.070 1.00 83.06 330 ALA A O 1
ATOM 2652 N N . ASP A 1 331 ? 16.629 -11.096 20.988 1.00 83.56 331 ASP A N 1
ATOM 2653 C CA . ASP A 1 331 ? 16.389 -9.786 20.383 1.00 83.56 331 ASP A CA 1
ATOM 2654 C C . ASP A 1 331 ? 14.901 -9.421 20.362 1.00 83.56 331 ASP A C 1
ATOM 2656 O O . ASP A 1 331 ? 14.548 -8.278 20.676 1.00 83.56 331 ASP A O 1
ATOM 2660 N N . PHE A 1 332 ? 14.023 -10.382 20.065 1.00 81.94 332 PHE A N 1
ATOM 2661 C CA . PHE A 1 332 ? 12.574 -10.203 20.135 1.00 81.94 332 PHE A CA 1
ATOM 2662 C C . PHE A 1 332 ? 12.123 -9.848 21.555 1.00 81.94 332 PHE A C 1
ATOM 2664 O O . PHE A 1 332 ? 11.398 -8.871 21.745 1.00 81.94 332 PHE A O 1
ATOM 2671 N N . LEU A 1 333 ? 12.588 -10.583 22.570 1.00 82.38 333 LEU A N 1
ATOM 2672 C CA . LEU A 1 333 ? 12.240 -10.319 23.969 1.00 82.38 333 LEU A CA 1
ATOM 2673 C C . LEU A 1 333 ? 12.739 -8.946 24.430 1.00 82.38 333 LEU A C 1
ATOM 2675 O O . LEU A 1 333 ? 11.982 -8.201 25.054 1.00 82.38 333 LEU A O 1
ATOM 2679 N N . ARG A 1 334 ? 13.975 -8.579 24.070 1.00 82.81 334 ARG A N 1
ATOM 2680 C CA . ARG A 1 334 ? 14.537 -7.253 24.362 1.00 82.81 334 ARG A CA 1
ATOM 2681 C C . ARG A 1 334 ? 13.715 -6.140 23.712 1.00 82.81 334 ARG A C 1
ATOM 2683 O O . ARG A 1 334 ? 13.391 -5.149 24.366 1.00 82.81 334 ARG A O 1
ATOM 2690 N N . ARG A 1 335 ? 13.356 -6.301 22.436 1.00 83.38 335 ARG A N 1
ATOM 2691 C CA . ARG A 1 335 ? 12.519 -5.334 21.717 1.00 83.38 335 ARG A CA 1
ATOM 2692 C C . ARG A 1 335 ? 11.116 -5.262 22.317 1.00 83.38 335 ARG A C 1
ATOM 2694 O O . ARG A 1 335 ? 10.603 -4.167 22.511 1.00 83.38 335 ARG A O 1
ATOM 2701 N N . SER A 1 336 ? 10.517 -6.394 22.685 1.00 79.19 336 SER A N 1
ATOM 2702 C CA . SER A 1 336 ? 9.214 -6.432 23.355 1.00 79.19 336 SER A CA 1
ATOM 2703 C C . SER A 1 336 ? 9.229 -5.654 24.671 1.00 79.19 336 SER A C 1
ATOM 2705 O O . SER A 1 336 ? 8.252 -4.969 24.964 1.00 79.19 336 SER A O 1
ATOM 2707 N N . GLU A 1 337 ? 10.302 -5.749 25.460 1.00 79.88 337 GLU A N 1
ATOM 2708 C CA . GLU A 1 337 ? 10.467 -4.979 26.700 1.00 79.88 337 GLU A CA 1
ATOM 2709 C C . GLU A 1 337 ? 10.583 -3.476 26.414 1.00 79.88 337 GLU A C 1
ATOM 2711 O O . GLU A 1 337 ? 9.866 -2.685 27.026 1.00 79.88 337 GLU A O 1
ATOM 2716 N N . TYR A 1 338 ? 11.394 -3.083 25.427 1.00 81.62 338 TYR A N 1
ATOM 2717 C CA . TYR A 1 338 ? 11.501 -1.691 24.972 1.00 81.62 338 TYR A CA 1
ATOM 2718 C C . TYR A 1 338 ? 10.150 -1.119 24.499 1.00 81.62 338 TYR A C 1
ATOM 2720 O O . TYR A 1 338 ? 9.770 0.005 24.838 1.00 81.62 338 TYR A O 1
ATOM 2728 N N . LEU A 1 339 ? 9.378 -1.919 23.763 1.00 79.62 339 LEU A N 1
ATOM 2729 C CA . LEU A 1 339 ? 8.073 -1.539 23.231 1.00 79.62 339 LEU A CA 1
ATOM 2730 C C . LEU A 1 339 ? 6.985 -1.372 24.308 1.00 79.62 339 LEU A C 1
ATOM 2732 O O . LEU A 1 339 ? 5.960 -0.753 24.025 1.00 79.62 339 LEU A O 1
ATOM 2736 N N . LEU A 1 340 ? 7.177 -1.862 25.542 1.00 77.00 340 LEU A N 1
ATOM 2737 C CA . LEU A 1 340 ? 6.246 -1.592 26.653 1.00 77.00 340 LEU A CA 1
ATOM 2738 C C . LEU A 1 340 ? 6.194 -0.100 27.020 1.00 77.00 340 LEU A C 1
ATOM 2740 O O . LEU A 1 340 ? 5.164 0.382 27.504 1.00 77.00 340 LEU A O 1
ATOM 2744 N N . GLU A 1 341 ? 7.283 0.631 26.780 1.00 80.12 341 GLU A N 1
ATOM 2745 C CA . GLU A 1 341 ? 7.383 2.066 27.063 1.00 80.12 341 GLU A CA 1
ATOM 2746 C C . GLU A 1 341 ? 6.797 2.941 25.945 1.00 80.12 341 GLU A C 1
ATOM 2748 O O . GLU A 1 341 ? 6.498 4.113 26.178 1.00 80.12 341 GLU A O 1
ATOM 2753 N N . GLN A 1 342 ? 6.603 2.384 24.746 1.00 85.00 342 GLN A N 1
ATOM 2754 C CA . GLN A 1 342 ? 6.070 3.107 23.592 1.00 85.00 342 GLN A CA 1
ATOM 2755 C C . GLN A 1 342 ? 4.552 2.941 23.484 1.00 85.00 342 GLN A C 1
ATOM 2757 O O . GLN A 1 342 ? 3.993 1.904 23.852 1.00 85.00 342 GLN A O 1
ATOM 2762 N N . LYS A 1 343 ? 3.870 3.954 22.933 1.00 90.06 343 LYS A N 1
ATOM 2763 C CA . LYS A 1 343 ? 2.469 3.794 22.534 1.00 90.06 343 LYS A CA 1
ATOM 2764 C C . LYS A 1 343 ? 2.419 2.896 21.298 1.00 90.06 343 LYS A C 1
ATOM 2766 O O . LYS A 1 343 ? 3.139 3.142 20.334 1.00 90.06 343 LYS A O 1
ATOM 2771 N N . ARG A 1 344 ? 1.556 1.887 21.315 1.00 89.81 344 ARG A N 1
ATOM 2772 C CA . ARG A 1 344 ? 1.338 0.952 20.212 1.00 89.81 344 ARG A CA 1
ATOM 2773 C C . ARG A 1 344 ? -0.134 0.883 19.851 1.00 89.81 344 ARG A C 1
ATOM 2775 O O . ARG A 1 344 ? -0.985 0.858 20.740 1.00 89.81 344 ARG A O 1
ATOM 2782 N N . VAL A 1 345 ? -0.413 0.839 18.560 1.00 92.19 345 VAL A N 1
ATOM 2783 C CA . VAL A 1 345 ? -1.762 0.761 18.014 1.00 92.19 345 VAL A CA 1
ATOM 2784 C C . VAL A 1 345 ? -1.764 -0.287 16.910 1.00 92.19 345 VAL A C 1
ATOM 2786 O O . VAL A 1 345 ? -1.034 -0.157 15.928 1.00 92.19 345 VAL A O 1
ATOM 2789 N N . PHE A 1 346 ? -2.566 -1.327 17.094 1.00 91.88 346 PHE A N 1
ATOM 2790 C CA . PHE A 1 346 ? -2.687 -2.442 16.162 1.00 91.88 346 PHE A CA 1
ATOM 2791 C C . PHE A 1 346 ? -4.061 -2.433 15.502 1.00 91.88 346 PHE A C 1
ATOM 2793 O O . PHE A 1 346 ? -5.081 -2.253 16.173 1.00 91.88 346 PHE A O 1
ATOM 2800 N N . TYR A 1 347 ? -4.077 -2.667 14.197 1.00 92.88 347 TYR A N 1
ATOM 2801 C CA . TYR A 1 347 ? -5.282 -2.782 13.389 1.00 92.88 347 TYR A CA 1
ATOM 2802 C C . TYR A 1 347 ? -5.369 -4.183 12.797 1.00 92.88 347 TYR A C 1
ATOM 2804 O O . TYR A 1 347 ? -4.396 -4.657 12.211 1.00 92.88 347 TYR A O 1
ATOM 2812 N N . TYR A 1 348 ? -6.527 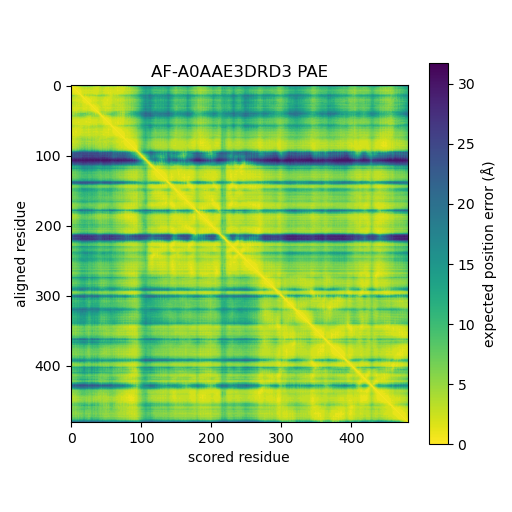-4.823 12.951 1.00 91.44 348 TYR A N 1
ATOM 2813 C CA . TYR A 1 348 ? -6.748 -6.215 12.558 1.00 91.44 348 TYR A CA 1
ATOM 2814 C C . TYR A 1 348 ? -8.161 -6.433 12.002 1.00 91.44 348 TYR A C 1
ATOM 2816 O O . TYR A 1 348 ? -9.030 -5.566 12.117 1.00 91.44 348 TYR A O 1
ATOM 2824 N N . THR A 1 349 ? -8.398 -7.589 11.382 1.00 90.25 349 THR A N 1
ATOM 2825 C CA . THR A 1 349 ? -9.667 -7.947 10.731 1.00 90.25 349 THR A CA 1
ATOM 2826 C C . THR A 1 349 ? -10.353 -9.107 11.455 1.00 90.25 349 THR A C 1
ATOM 2828 O O . THR A 1 349 ? -9.738 -9.832 12.237 1.00 90.25 349 THR A O 1
ATOM 2831 N N . LYS A 1 350 ? -11.647 -9.328 11.195 1.00 91.31 350 LYS A N 1
ATOM 2832 C CA . LYS A 1 350 ? -12.339 -10.519 11.720 1.00 91.31 350 LYS A CA 1
ATOM 2833 C C . LYS A 1 350 ? -11.765 -11.811 11.145 1.00 91.31 350 LYS A C 1
ATOM 2835 O O . LYS A 1 350 ? -11.642 -12.803 11.861 1.00 91.31 350 LYS A O 1
ATOM 2840 N N . ASP A 1 351 ? -11.410 -11.786 9.863 1.00 88.62 351 ASP A N 1
ATOM 2841 C CA . ASP A 1 351 ? -10.840 -12.937 9.165 1.00 88.62 351 ASP A CA 1
ATOM 2842 C C . ASP A 1 351 ? -9.509 -13.353 9.781 1.00 88.62 351 ASP A C 1
ATOM 2844 O O . ASP A 1 351 ? -9.247 -14.545 9.917 1.00 88.62 351 ASP A O 1
ATOM 2848 N N . SER A 1 352 ? -8.710 -12.393 10.250 1.00 86.56 352 SER A N 1
ATOM 2849 C CA . SER A 1 352 ? -7.450 -12.713 10.907 1.00 86.56 352 SER A CA 1
ATOM 2850 C C . SER A 1 352 ? -7.625 -13.430 12.248 1.00 86.56 352 SER A C 1
ATOM 2852 O O . SER A 1 352 ? -6.902 -14.384 12.537 1.00 86.56 352 SER A O 1
ATOM 2854 N N . VAL A 1 353 ? -8.635 -13.047 13.037 1.00 92.00 353 VAL A N 1
ATOM 2855 C CA . VAL A 1 353 ? -8.993 -13.752 14.281 1.00 92.00 353 VAL A CA 1
ATOM 2856 C C . VAL A 1 353 ? -9.429 -15.186 13.992 1.00 92.00 353 VAL A C 1
ATOM 2858 O O . VAL A 1 353 ? -8.962 -16.122 14.643 1.00 92.00 353 VAL A O 1
ATOM 2861 N N . ARG A 1 354 ? -10.300 -15.369 12.997 1.00 92.12 354 ARG A N 1
ATOM 2862 C CA . ARG A 1 354 ? -10.815 -16.691 12.613 1.00 92.12 354 ARG A CA 1
ATOM 2863 C C . ARG A 1 354 ? -9.723 -17.597 12.061 1.00 92.12 354 ARG A C 1
ATOM 2865 O O . ARG A 1 354 ? -9.677 -18.770 12.422 1.00 92.12 354 ARG A O 1
ATOM 2872 N N . GLN A 1 355 ? -8.828 -17.052 11.238 1.00 89.81 355 GLN A N 1
ATOM 2873 C CA . GLN A 1 355 ? -7.693 -17.790 10.693 1.00 89.81 355 GLN A CA 1
ATOM 2874 C C . GLN A 1 355 ? -6.780 -18.301 11.816 1.00 89.81 355 GLN A C 1
ATOM 2876 O O . GLN A 1 355 ? -6.495 -19.496 11.869 1.00 89.81 355 GLN A O 1
ATOM 2881 N N . PHE A 1 356 ? -6.418 -17.434 12.768 1.00 91.94 356 PHE A N 1
ATOM 2882 C CA . PHE A 1 356 ? -5.614 -17.819 13.931 1.00 91.94 356 PHE A CA 1
ATOM 2883 C C . PHE A 1 356 ? -6.291 -18.898 14.788 1.00 91.94 356 PHE A C 1
ATOM 2885 O O . PHE A 1 356 ? -5.637 -19.838 15.239 1.00 91.94 356 PHE A O 1
ATOM 2892 N N . LEU A 1 357 ? -7.604 -18.796 15.024 1.00 93.31 357 LEU A N 1
ATOM 2893 C CA . LEU A 1 357 ? -8.339 -19.838 15.746 1.00 93.31 357 LEU A CA 1
ATOM 2894 C C . LEU A 1 357 ? -8.278 -21.183 15.007 1.00 93.31 357 LEU A C 1
ATOM 2896 O O . LEU A 1 357 ? -8.061 -22.222 15.640 1.00 93.31 357 LEU A O 1
ATOM 2900 N N . ALA A 1 358 ? -8.403 -21.165 13.678 1.00 92.88 358 ALA A N 1
ATOM 2901 C CA . ALA A 1 358 ? -8.382 -22.362 12.847 1.00 92.88 358 ALA A CA 1
ATOM 2902 C C . ALA A 1 358 ? -7.009 -23.058 12.830 1.00 92.88 358 ALA A C 1
ATOM 2904 O O . ALA A 1 358 ? -6.935 -24.274 13.034 1.00 92.88 358 ALA A O 1
ATOM 2905 N N . ASP A 1 359 ? -5.913 -22.321 12.635 1.00 91.62 359 ASP A N 1
ATOM 2906 C CA . ASP A 1 359 ? -4.590 -22.921 12.404 1.00 91.62 359 ASP A CA 1
ATOM 2907 C C . ASP A 1 359 ? -3.589 -22.774 13.563 1.00 91.62 359 ASP A C 1
ATOM 2909 O O . ASP A 1 359 ? -2.690 -23.608 13.685 1.00 91.62 359 ASP A O 1
ATOM 2913 N N . GLY A 1 360 ? -3.773 -21.807 14.466 1.00 91.38 360 GLY A N 1
ATOM 2914 C CA . GLY A 1 360 ? -2.862 -21.516 15.578 1.00 91.38 360 GLY A CA 1
ATOM 2915 C C . GLY A 1 360 ? -1.495 -20.988 15.146 1.00 91.38 360 GLY A C 1
ATOM 2916 O O . GLY A 1 360 ? -0.538 -21.106 15.918 1.00 91.38 360 GLY A O 1
ATOM 2917 N N . LYS A 1 361 ? -1.373 -20.476 13.918 1.00 88.88 361 LYS A N 1
ATOM 2918 C CA . LYS A 1 361 ? -0.114 -19.968 13.373 1.00 88.88 361 LYS A CA 1
ATOM 2919 C C . LYS A 1 361 ? 0.222 -18.595 13.957 1.00 88.88 361 LYS A C 1
ATOM 2921 O O . LYS A 1 361 ? -0.636 -17.731 14.098 1.00 88.88 361 LYS A O 1
ATOM 2926 N N . LEU A 1 362 ? 1.494 -18.418 14.295 1.00 84.81 362 LEU A N 1
ATOM 2927 C CA . LEU A 1 362 ? 2.097 -17.149 14.678 1.00 84.81 362 LEU A CA 1
ATOM 2928 C C . LEU A 1 362 ? 2.542 -16.398 13.434 1.00 84.81 362 LEU A C 1
ATOM 2930 O O . LEU A 1 362 ? 3.094 -16.976 12.494 1.00 84.81 362 LEU A O 1
ATOM 2934 N N . GLU A 1 363 ? 2.285 -15.103 13.439 1.00 75.31 363 GLU A N 1
ATOM 2935 C CA . GLU A 1 363 ? 2.320 -14.304 12.227 1.00 75.31 363 GLU A CA 1
ATOM 2936 C C . GLU A 1 363 ? 3.758 -13.881 11.924 1.00 75.31 363 GLU A C 1
ATOM 2938 O O . GLU A 1 363 ? 4.558 -13.655 12.834 1.00 75.31 363 GLU A O 1
ATOM 2943 N N . TYR A 1 364 ? 4.112 -13.827 10.638 1.00 72.31 364 TYR A N 1
ATOM 2944 C CA . TYR A 1 364 ? 5.447 -13.449 10.140 1.00 72.31 364 TYR A CA 1
ATOM 2945 C C . TYR A 1 364 ? 6.586 -14.416 10.487 1.00 72.31 364 TYR A C 1
ATOM 2947 O O . TYR A 1 364 ? 7.690 -14.271 9.967 1.00 72.31 364 TYR A O 1
ATOM 2955 N N . LEU A 1 365 ? 6.329 -15.448 11.294 1.00 78.50 365 LEU A N 1
ATOM 2956 C CA . LEU A 1 365 ? 7.300 -16.490 11.597 1.00 78.50 365 LEU A CA 1
ATOM 2957 C C . LEU A 1 365 ? 7.234 -17.618 10.552 1.00 78.50 365 LEU A C 1
ATOM 2959 O O . LEU A 1 365 ? 6.156 -18.169 10.312 1.00 78.50 365 LEU A O 1
ATOM 2963 N N . PRO A 1 366 ? 8.369 -18.011 9.939 1.00 79.88 366 PRO A N 1
ATOM 2964 C CA . PRO A 1 366 ? 8.462 -19.231 9.153 1.00 79.88 366 PRO A CA 1
ATOM 2965 C C . PRO A 1 366 ? 7.959 -20.431 9.954 1.00 79.88 366 PRO A C 1
ATOM 2967 O O . PRO A 1 366 ? 8.323 -20.609 11.119 1.00 79.88 366 PRO A O 1
ATOM 2970 N N . GLN A 1 367 ? 7.130 -21.262 9.320 1.00 80.50 367 GLN A N 1
ATOM 2971 C CA . GLN A 1 367 ? 6.483 -22.407 9.972 1.00 80.50 367 GLN A CA 1
ATOM 2972 C C . GLN A 1 367 ? 7.497 -23.445 10.471 1.00 80.50 367 GLN A C 1
ATOM 2974 O O . GLN A 1 367 ? 7.218 -24.156 11.428 1.00 80.50 367 GLN A O 1
ATOM 2979 N N . ASP A 1 368 ? 8.695 -23.482 9.891 1.00 85.25 368 ASP A N 1
ATOM 2980 C CA . ASP A 1 368 ? 9.759 -24.386 10.326 1.00 85.25 368 ASP A CA 1
ATOM 2981 C C . ASP A 1 368 ? 10.374 -23.987 11.680 1.00 85.25 368 ASP A C 1
ATOM 2983 O O . ASP A 1 368 ? 11.015 -24.815 12.324 1.00 85.25 368 ASP A O 1
ATOM 2987 N N . LEU A 1 369 ? 10.177 -22.745 12.149 1.00 84.75 369 LEU A N 1
ATOM 2988 C CA . LEU A 1 369 ? 10.752 -22.270 13.416 1.00 84.75 369 LEU A CA 1
ATOM 2989 C C . LEU A 1 369 ? 9.929 -22.662 14.646 1.00 84.75 369 LEU A C 1
ATOM 2991 O O . LEU A 1 369 ? 10.467 -22.675 15.758 1.00 84.75 369 LEU A O 1
ATOM 2995 N N . TYR A 1 370 ? 8.640 -22.969 14.489 1.00 89.00 370 TYR A N 1
ATOM 2996 C CA . TYR A 1 370 ? 7.748 -23.194 15.622 1.00 89.00 370 TYR A CA 1
ATOM 2997 C C . TYR A 1 370 ? 6.643 -24.210 15.328 1.00 89.00 370 TYR A C 1
ATOM 2999 O O . TYR A 1 370 ? 6.276 -24.483 14.192 1.00 89.00 370 TYR A O 1
ATOM 3007 N N . THR A 1 371 ? 6.075 -24.761 16.392 1.00 92.38 371 THR A N 1
ATOM 3008 C CA . THR A 1 371 ? 4.855 -25.565 16.325 1.00 92.38 371 THR A CA 1
ATOM 3009 C C . THR A 1 371 ? 3.636 -24.673 16.560 1.00 92.38 371 THR A C 1
ATOM 3011 O O . THR A 1 371 ? 3.660 -23.882 17.505 1.00 92.38 371 THR A O 1
ATOM 3014 N N . PRO A 1 372 ? 2.559 -24.782 15.758 1.00 93.44 372 PRO A N 1
ATOM 3015 C CA . PRO A 1 372 ? 1.341 -24.010 15.988 1.00 93.44 372 PRO A CA 1
ATOM 3016 C C . PRO A 1 372 ? 0.768 -24.198 17.395 1.00 93.44 372 PRO A C 1
ATOM 3018 O O . PRO A 1 372 ? 0.881 -25.274 17.990 1.00 93.44 372 PRO A O 1
ATOM 3021 N N . LEU A 1 373 ? 0.111 -23.157 17.908 1.00 94.56 373 LEU A N 1
ATOM 3022 C CA . LEU A 1 373 ? -0.500 -23.169 19.236 1.00 94.56 373 LEU A CA 1
ATOM 3023 C C . LEU A 1 373 ? -1.592 -24.231 19.313 1.00 94.56 373 LEU A C 1
ATOM 3025 O O . LEU A 1 373 ? -2.335 -24.450 18.348 1.00 94.56 373 LEU A O 1
ATOM 3029 N N . ASN A 1 374 ? -1.742 -24.861 20.474 1.00 94.81 374 ASN A N 1
ATOM 3030 C CA . ASN A 1 374 ? -2.840 -25.792 20.704 1.00 94.81 374 ASN A CA 1
ATOM 3031 C C . ASN A 1 374 ? -4.167 -25.036 20.958 1.00 94.81 374 ASN A C 1
ATOM 3033 O O . ASN A 1 374 ? -4.148 -23.842 21.273 1.00 94.81 374 ASN A O 1
ATOM 3037 N N . PRO A 1 375 ? -5.339 -25.690 20.848 1.00 96.06 375 PRO A N 1
ATOM 3038 C CA . PRO A 1 375 ? -6.630 -25.013 21.005 1.00 96.06 375 PRO A CA 1
ATOM 3039 C C . PRO A 1 375 ? -6.798 -24.241 22.326 1.00 96.06 375 PRO A C 1
ATOM 3041 O O . PRO A 1 375 ? -7.366 -23.149 22.337 1.00 96.06 375 PRO A O 1
ATOM 3044 N N . GLN A 1 376 ? -6.264 -24.751 23.442 1.00 95.44 376 GLN A N 1
ATOM 3045 C CA . GLN A 1 376 ? -6.364 -24.070 24.738 1.00 95.44 376 GLN A CA 1
ATOM 3046 C C . GLN A 1 376 ? -5.536 -22.778 24.766 1.00 95.44 376 GLN A C 1
ATOM 3048 O O . GLN A 1 376 ? -5.975 -21.768 25.321 1.00 95.44 376 GLN A O 1
ATOM 3053 N N . GLU A 1 377 ? -4.362 -22.786 24.136 1.00 95.62 377 GLU A N 1
ATOM 3054 C CA . GLU A 1 377 ? -3.498 -21.608 24.005 1.00 95.62 377 GLU A CA 1
ATOM 3055 C C . GLU A 1 377 ? -4.093 -20.570 23.056 1.00 95.62 377 GLU A C 1
ATOM 3057 O O . GLU A 1 377 ? -4.077 -19.381 23.378 1.00 95.62 377 GLU A O 1
ATOM 3062 N N . ARG A 1 378 ? -4.695 -20.999 21.939 1.00 95.38 378 ARG A N 1
ATOM 3063 C CA . ARG A 1 378 ? -5.420 -20.100 21.020 1.00 95.38 378 ARG A CA 1
ATOM 3064 C C . ARG A 1 378 ? -6.539 -19.359 21.749 1.00 95.38 378 ARG A C 1
ATOM 3066 O O . ARG A 1 378 ? -6.635 -18.133 21.676 1.00 95.38 378 ARG A O 1
ATOM 3073 N N . LEU A 1 379 ? -7.331 -20.089 22.535 1.00 96.06 379 LEU A N 1
ATOM 3074 C CA . LEU A 1 379 ? -8.402 -19.515 23.347 1.00 96.06 379 LEU A CA 1
ATOM 3075 C C . LEU A 1 379 ? -7.865 -18.555 24.418 1.00 96.06 379 LEU A C 1
ATOM 3077 O O . LEU A 1 379 ? -8.456 -17.504 24.675 1.00 96.06 379 LEU A O 1
ATOM 3081 N N . LEU A 1 380 ? -6.735 -18.893 25.045 1.00 95.81 380 LEU A N 1
ATOM 3082 C CA . LEU A 1 380 ? -6.069 -18.025 26.015 1.00 95.81 380 LEU A CA 1
ATOM 3083 C C . LEU A 1 380 ? -5.603 -16.712 25.374 1.00 95.81 380 LEU A C 1
ATOM 3085 O O . LEU A 1 380 ? -5.822 -15.647 25.956 1.00 95.81 380 LEU A O 1
ATOM 3089 N N . VAL A 1 381 ? -4.988 -16.774 24.191 1.00 94.94 381 VAL A N 1
ATOM 3090 C CA . VAL A 1 381 ? -4.567 -15.597 23.418 1.00 94.94 381 VAL A CA 1
ATOM 3091 C C . VAL A 1 381 ? -5.772 -14.713 23.092 1.00 94.94 381 VAL A C 1
ATOM 3093 O O . VAL A 1 381 ? -5.736 -13.515 23.376 1.00 94.94 381 VAL A O 1
ATOM 3096 N N . LEU A 1 382 ? -6.877 -15.295 22.620 1.00 95.50 382 LEU A N 1
ATOM 3097 C CA . LEU A 1 382 ? -8.077 -14.526 22.280 1.00 95.50 382 LEU A CA 1
ATOM 3098 C C . LEU A 1 382 ? -8.733 -13.875 23.509 1.00 95.50 382 LEU A C 1
ATOM 3100 O O . LEU A 1 382 ? -9.138 -12.714 23.469 1.00 95.50 382 LEU A O 1
ATOM 3104 N N . ARG A 1 383 ? -8.758 -14.572 24.653 1.00 95.69 383 ARG A N 1
ATOM 3105 C CA . ARG A 1 383 ? -9.208 -13.995 25.934 1.00 95.69 383 ARG A CA 1
ATOM 3106 C C . ARG A 1 383 ? -8.318 -12.837 26.391 1.00 95.69 383 ARG A C 1
ATOM 3108 O O . ARG A 1 383 ? -8.824 -11.867 26.956 1.00 95.69 383 ARG A O 1
ATOM 3115 N N . ARG A 1 384 ? -7.003 -12.914 26.154 1.00 93.75 384 ARG A N 1
ATOM 3116 C CA . ARG A 1 384 ? -6.069 -11.811 26.440 1.00 93.75 384 ARG A CA 1
ATOM 3117 C C . ARG A 1 384 ? -6.318 -10.618 25.517 1.00 93.75 384 ARG A C 1
ATOM 3119 O O . ARG A 1 384 ? -6.314 -9.493 26.018 1.00 93.75 384 ARG A O 1
ATOM 3126 N N . LEU A 1 385 ? -6.601 -10.849 24.233 1.00 93.19 385 LEU A N 1
ATOM 3127 C CA . LEU A 1 385 ? -7.022 -9.795 23.307 1.00 93.19 385 LEU A CA 1
ATOM 3128 C C . LEU A 1 385 ? -8.310 -9.118 23.796 1.00 93.19 385 LEU A C 1
ATOM 3130 O O . LEU A 1 385 ? -8.307 -7.905 24.000 1.00 93.19 385 LEU A O 1
ATOM 3134 N N . LEU A 1 386 ? -9.371 -9.882 24.086 1.00 95.06 386 LEU A N 1
ATOM 3135 C CA . LEU A 1 386 ? -10.632 -9.342 24.618 1.00 95.06 386 LEU A CA 1
ATOM 3136 C C . LEU A 1 386 ? -10.408 -8.523 25.897 1.00 95.06 386 LEU A C 1
ATOM 3138 O O . LEU A 1 386 ? -10.949 -7.424 26.044 1.00 95.06 386 LEU A O 1
ATOM 3142 N N . ASN A 1 387 ? -9.570 -9.016 26.814 1.00 93.19 387 ASN A N 1
ATOM 3143 C CA . ASN A 1 387 ? -9.229 -8.278 28.027 1.00 93.19 387 ASN A CA 1
ATOM 3144 C C . ASN A 1 387 ? -8.557 -6.930 27.717 1.00 93.19 387 ASN A C 1
ATOM 3146 O O . ASN A 1 387 ? -8.897 -5.937 28.353 1.00 93.19 387 ASN A O 1
ATOM 3150 N N . ARG A 1 388 ? -7.660 -6.861 26.722 1.00 89.19 388 ARG A N 1
ATOM 3151 C CA . ARG A 1 388 ? -7.051 -5.590 26.288 1.00 89.19 388 ARG A CA 1
ATOM 3152 C C . ARG A 1 388 ? -8.046 -4.640 25.641 1.00 89.19 388 ARG A C 1
ATOM 3154 O O . ARG A 1 388 ? -7.958 -3.445 25.895 1.00 89.19 388 ARG A O 1
ATOM 3161 N N . CYS A 1 389 ? -8.983 -5.157 24.856 1.00 90.12 389 CYS A N 1
ATOM 3162 C CA . CYS A 1 389 ? -9.999 -4.339 24.193 1.00 90.12 389 CYS A CA 1
ATOM 3163 C C . CYS A 1 389 ? -10.977 -3.723 25.206 1.00 90.12 389 CYS A C 1
ATOM 3165 O O . CYS A 1 389 ? -11.354 -2.563 25.090 1.00 90.12 389 CYS A O 1
ATOM 3167 N N . THR A 1 390 ? -11.344 -4.483 26.241 1.00 90.00 390 THR A N 1
ATOM 3168 C CA . THR A 1 390 ? -12.272 -4.040 27.299 1.00 90.00 390 THR A CA 1
ATOM 3169 C C . THR A 1 390 ? -11.595 -3.227 28.405 1.00 90.00 390 THR A C 1
ATOM 3171 O O . THR A 1 390 ? -12.250 -2.437 29.081 1.00 90.00 390 THR A O 1
ATOM 3174 N N . HIS A 1 391 ? -10.283 -3.393 28.588 1.00 87.75 391 HIS A N 1
ATOM 3175 C CA . HIS A 1 391 ? -9.478 -2.683 29.584 1.00 87.75 391 HIS A CA 1
ATOM 3176 C C . HIS A 1 391 ? -8.246 -2.049 28.912 1.00 87.75 391 HIS A C 1
ATOM 3178 O O . HIS A 1 391 ? -7.110 -2.478 29.164 1.00 87.75 391 HIS A O 1
ATOM 3184 N N . PRO A 1 392 ? -8.449 -1.044 28.038 1.00 76.25 392 PRO A N 1
ATOM 3185 C CA . PRO A 1 392 ? -7.368 -0.442 27.275 1.00 76.25 392 PRO A CA 1
ATOM 3186 C C . PRO A 1 392 ? -6.343 0.204 28.205 1.00 76.25 392 PRO A C 1
ATOM 3188 O O . PRO A 1 392 ? -6.672 0.880 29.185 1.00 76.25 392 PRO A O 1
ATOM 3191 N N . THR A 1 393 ? -5.068 -0.000 27.887 1.00 78.12 393 THR A N 1
ATOM 3192 C CA . THR A 1 393 ? -3.970 0.674 28.585 1.00 78.12 393 THR A CA 1
ATOM 3193 C C . THR A 1 393 ? -3.561 1.911 27.801 1.00 78.12 393 THR A C 1
ATOM 3195 O O . THR A 1 393 ? -3.725 1.962 26.587 1.00 78.12 393 THR A O 1
ATOM 3198 N N . ARG A 1 394 ? -2.951 2.897 28.466 1.00 76.31 394 ARG A N 1
ATOM 3199 C CA . ARG A 1 394 ? -2.511 4.137 27.804 1.00 76.31 394 ARG A CA 1
ATOM 3200 C C . ARG A 1 394 ? -1.550 3.908 26.622 1.00 76.31 394 ARG A C 1
ATOM 3202 O O . ARG A 1 394 ? -1.480 4.751 25.733 1.00 76.31 394 ARG A O 1
ATOM 3209 N N . ASN A 1 395 ? -0.813 2.797 26.627 1.00 84.12 395 ASN A N 1
ATOM 3210 C CA . ASN A 1 395 ? 0.283 2.537 25.695 1.00 84.12 395 ASN A CA 1
ATOM 3211 C C . ASN A 1 395 ? -0.017 1.412 24.691 1.00 84.12 395 ASN A C 1
ATOM 3213 O O . ASN A 1 395 ? 0.865 1.061 23.914 1.00 84.12 395 ASN A O 1
ATOM 3217 N N . LEU A 1 396 ? -1.211 0.816 24.706 1.00 86.44 396 LEU A N 1
ATOM 3218 C CA . LEU A 1 396 ? -1.538 -0.304 23.825 1.00 86.44 396 LEU A CA 1
ATOM 3219 C C . LEU A 1 396 ? -3.022 -0.295 23.469 1.00 86.44 396 LEU A C 1
ATOM 3221 O O . LEU A 1 396 ? -3.867 -0.425 24.357 1.00 86.44 396 LEU A O 1
ATOM 3225 N N . GLU A 1 397 ? -3.300 -0.179 22.175 1.00 89.75 397 GLU A N 1
ATOM 3226 C CA . GLU A 1 397 ? -4.638 -0.140 21.591 1.00 89.75 397 GLU A CA 1
ATOM 3227 C C . GLU A 1 397 ? -4.763 -1.178 20.466 1.00 89.75 397 GLU A C 1
ATOM 3229 O O . GLU A 1 397 ? -3.813 -1.407 19.716 1.00 89.75 397 GLU A O 1
ATOM 3234 N N . TYR A 1 398 ? -5.945 -1.781 20.351 1.00 92.00 398 TYR A N 1
ATOM 3235 C CA . TYR A 1 398 ? -6.306 -2.731 19.300 1.00 92.00 398 TYR A CA 1
ATOM 3236 C C . TYR A 1 398 ? -7.642 -2.308 18.707 1.00 92.00 398 TYR A C 1
ATOM 3238 O O . TYR A 1 398 ? -8.616 -2.194 19.451 1.00 92.00 398 TYR A O 1
ATOM 3246 N N . HIS A 1 399 ? -7.690 -2.130 17.391 1.00 93.38 399 HIS A N 1
ATOM 3247 C CA . HIS A 1 399 ? -8.878 -1.676 16.672 1.00 93.38 399 HIS A CA 1
ATOM 3248 C C . HIS A 1 399 ? -9.233 -2.658 15.554 1.00 93.38 399 HIS A C 1
ATOM 3250 O O . HIS A 1 399 ? -8.397 -2.992 14.712 1.00 93.38 399 HIS A O 1
ATOM 3256 N N . LEU A 1 400 ? -10.479 -3.122 15.554 1.00 93.62 400 LEU A N 1
ATOM 3257 C CA . LEU A 1 400 ? -11.026 -4.032 14.557 1.00 93.62 400 LEU A CA 1
ATOM 3258 C C . LEU A 1 400 ? -11.548 -3.229 13.363 1.00 93.62 400 LEU A C 1
ATOM 3260 O O . LEU A 1 400 ? -12.406 -2.362 13.510 1.00 93.62 400 LEU A O 1
ATOM 3264 N N . ILE A 1 401 ? -11.047 -3.533 12.172 1.00 93.00 401 ILE A N 1
ATOM 3265 C CA . ILE A 1 401 ? -11.435 -2.868 10.924 1.00 93.00 401 ILE A CA 1
ATOM 3266 C C . ILE A 1 401 ? -12.823 -3.352 10.494 1.00 93.00 401 ILE A C 1
ATOM 3268 O O . ILE A 1 401 ? -13.127 -4.543 10.594 1.00 93.00 401 ILE A O 1
ATOM 3272 N N . LEU A 1 402 ? -13.660 -2.433 10.002 1.00 91.31 402 LEU A N 1
ATOM 3273 C CA . LEU A 1 402 ? -14.971 -2.765 9.448 1.00 91.31 402 LEU A CA 1
ATOM 3274 C C . LEU A 1 402 ? -14.850 -3.700 8.245 1.00 91.31 402 LEU A C 1
ATOM 3276 O O . LEU A 1 402 ? -14.008 -3.511 7.360 1.00 91.31 402 LEU A O 1
ATOM 3280 N N . ASP A 1 403 ? -15.771 -4.660 8.168 1.00 84.38 403 ASP A N 1
ATOM 3281 C CA . ASP A 1 403 ? -15.879 -5.554 7.020 1.00 84.38 403 ASP A CA 1
ATOM 3282 C C . ASP A 1 403 ? -16.022 -4.722 5.727 1.00 84.38 403 ASP A C 1
ATOM 3284 O O . ASP A 1 403 ? -16.908 -3.874 5.606 1.00 84.38 403 ASP A O 1
ATOM 3288 N N . ASN A 1 404 ? -15.160 -4.980 4.738 1.00 76.56 404 ASN A N 1
ATOM 3289 C CA . ASN A 1 404 ? -15.113 -4.284 3.443 1.00 76.56 404 ASN A CA 1
ATOM 3290 C C . ASN A 1 404 ? -14.723 -2.787 3.466 1.00 76.56 404 ASN A C 1
ATOM 3292 O O . ASN A 1 404 ? -14.853 -2.143 2.424 1.00 76.56 404 ASN A O 1
ATOM 3296 N N . ALA A 1 405 ? -14.222 -2.220 4.575 1.00 83.38 405 ALA A N 1
ATOM 3297 C CA . ALA A 1 405 ? -13.754 -0.821 4.591 1.00 83.38 405 ALA A CA 1
ATOM 3298 C C . ALA A 1 405 ? -12.670 -0.564 3.535 1.00 83.38 405 ALA A C 1
ATOM 3300 O O . ALA A 1 405 ? -12.718 0.398 2.765 1.00 83.38 405 ALA A O 1
ATOM 3301 N N . PHE A 1 406 ? -11.696 -1.465 3.494 1.00 82.50 406 PHE A N 1
ATOM 3302 C CA . PHE A 1 406 ? -10.741 -1.614 2.413 1.00 82.50 406 PHE A CA 1
ATOM 3303 C C . PHE A 1 406 ? -10.167 -3.030 2.490 1.00 82.50 406 PHE A C 1
ATOM 3305 O O . PHE A 1 4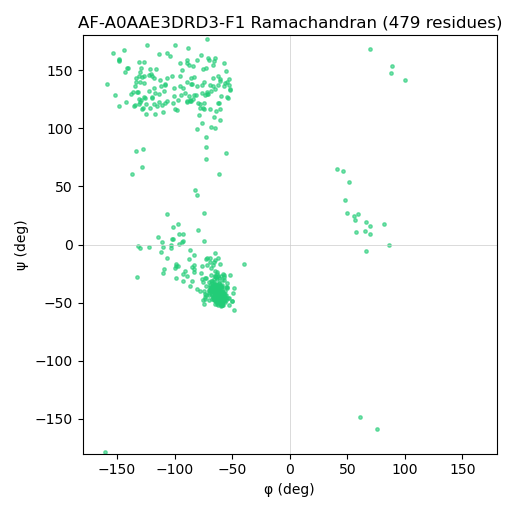06 ? -9.894 -3.528 3.582 1.00 82.50 406 PHE A O 1
ATOM 3312 N N . PRO A 1 407 ? -10.007 -3.718 1.354 1.00 78.75 407 PRO A N 1
ATOM 3313 C CA . PRO A 1 407 ? -9.546 -5.093 1.378 1.00 78.75 407 PRO A CA 1
ATOM 3314 C C . PRO A 1 407 ? -8.047 -5.120 1.692 1.00 78.75 407 PRO A C 1
ATOM 3316 O O . PRO A 1 407 ? -7.266 -4.547 0.941 1.00 78.75 407 PRO A O 1
ATOM 3319 N N . ILE A 1 408 ? -7.622 -5.796 2.756 1.00 79.81 408 ILE A N 1
ATOM 3320 C CA . ILE A 1 408 ? -6.202 -6.018 3.079 1.00 79.81 408 ILE A CA 1
ATOM 3321 C C . ILE A 1 408 ? -5.853 -7.428 2.624 1.00 79.81 408 ILE A C 1
ATOM 3323 O O . ILE A 1 408 ? -6.632 -8.355 2.830 1.00 79.81 408 ILE A O 1
ATOM 3327 N N . HIS A 1 409 ? -4.713 -7.597 1.955 1.00 80.12 409 HIS A N 1
ATOM 3328 C CA . HIS A 1 409 ? -4.326 -8.933 1.525 1.00 80.12 409 HIS A CA 1
ATOM 3329 C C . HIS A 1 409 ? -3.958 -9.779 2.754 1.00 80.12 409 HIS A C 1
ATOM 3331 O O . HIS A 1 409 ? -3.229 -9.268 3.606 1.00 80.12 409 HIS A O 1
ATOM 3337 N N . PRO A 1 410 ? -4.380 -11.056 2.846 1.00 76.38 410 PRO A N 1
ATOM 3338 C CA . PRO A 1 410 ? -4.157 -11.851 4.049 1.00 76.38 410 PRO A CA 1
ATOM 3339 C C . PRO A 1 410 ? -2.703 -12.020 4.490 1.00 76.38 410 PRO A C 1
ATOM 3341 O O . PRO A 1 410 ? -2.408 -12.205 5.662 1.00 76.38 410 PRO A O 1
ATOM 3344 N N . ASN A 1 411 ? -1.806 -11.902 3.522 1.00 77.81 411 ASN A N 1
ATOM 3345 C CA . ASN A 1 411 ? -0.367 -12.036 3.690 1.00 77.81 411 ASN A CA 1
ATOM 3346 C C . ASN A 1 411 ? 0.378 -10.703 3.882 1.00 77.81 411 ASN A C 1
ATOM 3348 O O . ASN A 1 411 ? 1.606 -10.715 3.925 1.00 77.81 411 ASN A O 1
ATOM 3352 N N . ALA A 1 412 ? -0.322 -9.563 3.894 1.00 84.62 412 ALA A N 1
ATOM 3353 C CA . ALA A 1 412 ? 0.295 -8.239 3.920 1.00 84.62 412 ALA A CA 1
ATOM 3354 C C . ALA A 1 412 ? 0.425 -7.668 5.339 1.00 84.62 412 ALA A C 1
ATOM 3356 O O . ALA A 1 412 ? -0.464 -7.821 6.177 1.00 84.62 412 ALA A O 1
ATOM 3357 N N . MET A 1 413 ? 1.515 -6.933 5.548 1.00 87.94 413 MET A N 1
ATOM 3358 C CA . MET A 1 413 ? 1.869 -6.250 6.790 1.00 87.94 413 MET A CA 1
ATOM 3359 C C . MET A 1 413 ? 2.320 -4.828 6.487 1.00 87.94 413 MET A C 1
ATOM 3361 O O . MET A 1 413 ? 3.062 -4.603 5.528 1.00 87.94 413 MET A O 1
ATOM 3365 N N . ILE A 1 414 ? 1.927 -3.871 7.320 1.00 92.75 414 ILE A N 1
ATOM 3366 C CA . ILE A 1 414 ? 2.471 -2.516 7.297 1.00 92.75 414 ILE A CA 1
ATOM 3367 C C . ILE A 1 414 ? 2.789 -2.094 8.724 1.00 92.75 414 ILE A C 1
ATOM 3369 O O . ILE A 1 414 ? 1.884 -1.958 9.543 1.00 92.75 414 ILE A O 1
ATOM 3373 N N . ASP A 1 415 ? 4.056 -1.790 8.983 1.00 92.38 415 ASP A N 1
ATOM 3374 C CA . ASP A 1 415 ? 4.503 -1.236 10.258 1.00 92.38 415 ASP A CA 1
ATOM 3375 C C . ASP A 1 415 ? 5.012 0.184 10.070 1.00 92.38 415 ASP A C 1
ATOM 3377 O O . ASP A 1 415 ? 5.861 0.459 9.217 1.00 92.38 415 ASP A O 1
ATOM 3381 N N . ALA A 1 416 ? 4.521 1.097 10.900 1.00 94.25 416 ALA A N 1
ATOM 3382 C CA . ALA A 1 416 ? 4.910 2.492 10.879 1.00 94.25 416 ALA A CA 1
ATOM 3383 C C . ALA A 1 416 ? 5.414 2.948 12.248 1.00 94.25 416 ALA A C 1
ATOM 3385 O O . ALA A 1 416 ? 4.657 3.060 13.212 1.00 94.25 416 ALA A O 1
ATOM 3386 N N . LEU A 1 417 ? 6.713 3.245 12.322 1.00 91.62 417 LEU A N 1
ATOM 3387 C CA . LEU A 1 417 ? 7.357 3.735 13.542 1.00 91.62 417 LEU A CA 1
ATOM 3388 C C . LEU A 1 417 ? 7.372 5.263 13.565 1.00 91.62 417 LEU A C 1
ATOM 3390 O O . LEU A 1 417 ? 7.352 5.880 14.623 1.00 91.62 417 LEU A O 1
ATOM 3394 N N . SER A 1 418 ? 7.459 5.910 12.403 1.00 91.44 418 SER A N 1
ATOM 3395 C CA . SER A 1 418 ? 7.468 7.370 12.310 1.00 91.44 418 SER A CA 1
ATOM 3396 C C . SER A 1 418 ? 7.094 7.835 10.908 1.00 91.44 418 SER A C 1
ATOM 3398 O O . SER A 1 418 ? 6.897 7.043 10.000 1.00 91.44 418 SER A O 1
ATOM 3400 N N . LYS A 1 419 ? 7.090 9.145 10.669 1.00 91.31 419 LYS A N 1
ATOM 3401 C CA . LYS A 1 419 ? 6.870 9.697 9.321 1.00 91.31 419 LYS A CA 1
ATOM 3402 C C . LYS A 1 419 ? 7.976 9.345 8.310 1.00 91.31 419 LYS A C 1
ATOM 3404 O O . LYS A 1 419 ? 7.841 9.694 7.143 1.00 91.31 419 LYS A O 1
ATOM 3409 N N . SER A 1 420 ? 9.079 8.733 8.743 1.00 90.31 420 SER A N 1
ATOM 3410 C CA . SER A 1 420 ? 10.233 8.404 7.894 1.00 90.31 420 SER A CA 1
ATOM 3411 C C . SER A 1 420 ? 10.736 6.963 8.039 1.00 90.31 420 SER A C 1
ATOM 3413 O O . SER A 1 420 ? 11.685 6.581 7.351 1.00 90.31 420 SER A O 1
ATOM 3415 N N . ALA A 1 421 ? 10.132 6.151 8.909 1.00 92.25 421 ALA A N 1
ATOM 3416 C CA . ALA A 1 421 ? 10.610 4.807 9.224 1.00 92.25 421 ALA A CA 1
ATOM 3417 C C . ALA A 1 421 ? 9.457 3.802 9.213 1.00 92.25 421 ALA A C 1
ATOM 3419 O O . ALA A 1 421 ? 8.930 3.448 10.265 1.00 92.25 421 ALA A O 1
ATOM 3420 N N . ASN A 1 422 ? 9.089 3.366 8.006 1.00 94.44 422 ASN A N 1
ATOM 3421 C CA . ASN A 1 422 ? 7.968 2.460 7.773 1.00 94.44 422 ASN A CA 1
ATOM 3422 C C . ASN A 1 422 ? 8.389 1.270 6.912 1.00 94.44 422 ASN A C 1
ATOM 3424 O O . ASN A 1 422 ? 9.298 1.376 6.075 1.00 94.44 422 ASN A O 1
ATOM 3428 N N . PHE A 1 423 ? 7.695 0.159 7.114 1.00 93.44 423 PHE A N 1
ATOM 3429 C CA . PHE A 1 423 ? 7.968 -1.136 6.517 1.00 93.44 423 PHE A CA 1
ATOM 3430 C C . PHE A 1 423 ? 6.690 -1.717 5.923 1.00 93.44 423 PHE A C 1
ATOM 3432 O O . PHE A 1 423 ? 5.603 -1.515 6.459 1.00 93.44 423 PHE A O 1
ATOM 3439 N N . VAL A 1 424 ? 6.835 -2.434 4.814 1.00 91.81 424 VAL A N 1
ATOM 3440 C CA . VAL A 1 424 ? 5.760 -3.204 4.184 1.00 91.81 424 VAL A CA 1
ATOM 3441 C C . VAL A 1 424 ? 6.255 -4.627 4.004 1.00 91.81 424 VAL A C 1
ATOM 3443 O O . VAL A 1 424 ? 7.332 -4.830 3.444 1.00 91.81 424 VAL A O 1
ATOM 3446 N N . GLY A 1 425 ? 5.489 -5.593 4.492 1.00 87.06 425 GLY A N 1
ATOM 3447 C CA . GLY A 1 425 ? 5.752 -7.019 4.360 1.00 87.06 425 GLY A CA 1
ATOM 3448 C C . GLY A 1 425 ? 4.673 -7.719 3.541 1.00 87.06 425 GLY A C 1
ATOM 3449 O O . GLY A 1 425 ? 3.521 -7.283 3.521 1.00 87.06 425 GLY A O 1
ATOM 3450 N N . TYR A 1 426 ? 5.049 -8.796 2.861 1.00 83.81 426 TYR A N 1
ATOM 3451 C CA . TYR A 1 426 ? 4.144 -9.640 2.093 1.00 83.81 426 TYR A CA 1
ATOM 3452 C C . TYR A 1 426 ? 4.679 -11.076 2.024 1.00 83.81 426 TYR A C 1
ATOM 3454 O O . TYR A 1 426 ? 5.826 -11.277 1.629 1.00 83.81 426 TYR A O 1
ATOM 3462 N N . TYR A 1 427 ? 3.864 -12.078 2.369 1.00 76.62 427 TYR A N 1
ATOM 3463 C CA . TYR A 1 427 ? 4.174 -13.466 1.998 1.00 76.62 427 TYR A CA 1
ATOM 3464 C C . TYR A 1 427 ? 3.838 -13.713 0.537 1.00 76.62 427 TYR A C 1
ATOM 3466 O O . TYR A 1 427 ? 2.667 -13.637 0.148 1.00 76.62 427 TYR A O 1
ATOM 3474 N N . ASN A 1 428 ? 4.864 -14.031 -0.247 1.00 69.56 428 ASN A N 1
ATOM 3475 C CA . ASN A 1 428 ? 4.702 -14.415 -1.638 1.00 69.56 428 ASN A CA 1
ATOM 3476 C C . ASN A 1 428 ? 4.089 -15.818 -1.781 1.00 69.56 428 ASN A C 1
ATOM 3478 O O . ASN A 1 428 ? 3.798 -16.501 -0.801 1.00 69.56 428 ASN A O 1
ATOM 3482 N N . ASN A 1 429 ? 3.838 -16.228 -3.024 1.00 61.81 429 ASN A N 1
ATOM 3483 C CA . ASN A 1 429 ? 3.141 -17.485 -3.311 1.00 61.81 429 ASN A CA 1
ATOM 3484 C C . ASN A 1 429 ? 3.963 -18.739 -2.960 1.00 61.81 429 ASN A C 1
ATOM 3486 O O . ASN A 1 429 ? 3.398 -19.828 -2.945 1.00 61.81 429 ASN A O 1
ATOM 3490 N N . ASP A 1 430 ? 5.258 -18.584 -2.673 1.00 64.75 430 ASP A N 1
ATOM 3491 C CA . ASP A 1 430 ? 6.155 -19.654 -2.230 1.00 64.75 430 ASP A CA 1
ATOM 3492 C C . ASP A 1 430 ? 6.303 -19.677 -0.694 1.00 64.75 430 ASP A C 1
ATOM 3494 O O . ASP A 1 430 ? 7.259 -20.244 -0.168 1.00 64.75 430 ASP A O 1
ATOM 3498 N N . ASP A 1 431 ? 5.384 -19.024 0.033 1.00 66.06 431 ASP A N 1
ATOM 3499 C CA . ASP A 1 431 ? 5.418 -18.830 1.491 1.00 66.06 431 ASP A CA 1
ATOM 3500 C C . ASP A 1 431 ? 6.697 -18.127 1.998 1.00 66.06 431 ASP A C 1
ATOM 3502 O O . ASP A 1 431 ? 7.034 -18.177 3.186 1.00 66.06 431 ASP A O 1
ATOM 3506 N N . VAL A 1 432 ? 7.399 -17.397 1.124 1.00 72.44 432 VAL A N 1
ATOM 3507 C CA . VAL A 1 432 ? 8.555 -16.582 1.508 1.00 72.44 432 VAL A CA 1
ATOM 3508 C C . VAL A 1 432 ? 8.078 -15.190 1.900 1.00 72.44 432 VAL A C 1
ATOM 3510 O O . VAL A 1 432 ? 7.424 -14.485 1.129 1.00 72.44 432 VAL A O 1
ATOM 3513 N N . PHE A 1 433 ? 8.421 -14.778 3.120 1.00 77.38 433 PHE A N 1
ATOM 3514 C CA . PHE A 1 433 ? 8.121 -13.439 3.605 1.00 77.38 433 PHE A CA 1
ATOM 3515 C C . PHE A 1 433 ? 9.113 -12.423 3.038 1.00 77.38 433 PHE A C 1
ATOM 3517 O O . PHE A 1 433 ? 10.294 -12.412 3.395 1.00 77.38 433 PHE A O 1
ATOM 3524 N N . GLU A 1 434 ? 8.625 -11.549 2.165 1.00 82.06 434 GLU A N 1
ATOM 3525 C CA . GLU A 1 434 ? 9.377 -10.417 1.643 1.00 82.06 434 GLU A CA 1
ATOM 3526 C C . GLU A 1 434 ? 9.056 -9.169 2.454 1.00 82.06 434 GLU A C 1
ATOM 3528 O O . GLU A 1 434 ? 7.900 -8.892 2.774 1.00 82.06 434 GLU A O 1
ATOM 3533 N N . THR A 1 435 ? 10.076 -8.385 2.793 1.00 88.81 435 THR A N 1
ATOM 3534 C CA . THR A 1 435 ? 9.881 -7.135 3.529 1.00 88.81 435 THR A CA 1
ATOM 3535 C C . THR A 1 435 ? 10.666 -6.003 2.902 1.00 88.81 435 THR A C 1
ATOM 3537 O O . THR A 1 435 ? 11.790 -6.177 2.436 1.00 88.81 435 THR A O 1
ATOM 3540 N N . TYR A 1 436 ? 10.082 -4.813 2.920 1.00 92.38 436 TYR A N 1
ATOM 3541 C CA . TYR A 1 436 ? 10.618 -3.628 2.278 1.00 92.38 436 TYR A CA 1
ATOM 3542 C C . TYR A 1 436 ? 10.594 -2.446 3.241 1.00 92.38 436 TYR A C 1
ATOM 3544 O O . TYR A 1 436 ? 9.566 -2.134 3.838 1.00 92.38 436 TYR A O 1
ATOM 3552 N N . ARG A 1 437 ? 11.718 -1.733 3.357 1.00 94.62 437 ARG A N 1
ATOM 3553 C CA . ARG A 1 437 ? 11.769 -0.420 4.011 1.00 94.62 437 ARG A CA 1
ATOM 3554 C C . ARG A 1 437 ? 11.424 0.665 3.006 1.00 94.62 437 ARG A C 1
ATOM 3556 O O . ARG A 1 437 ? 12.124 0.811 2.000 1.00 94.62 437 ARG A O 1
ATOM 3563 N N . ILE A 1 438 ? 10.424 1.479 3.322 1.00 95.56 438 ILE A N 1
ATOM 3564 C CA . ILE A 1 438 ? 10.040 2.626 2.498 1.00 95.56 438 ILE A CA 1
ATOM 3565 C C . ILE A 1 438 ? 11.100 3.720 2.628 1.00 95.56 438 ILE A C 1
ATOM 3567 O O . ILE A 1 438 ? 11.505 4.086 3.735 1.00 95.56 438 ILE A O 1
ATOM 3571 N N . LYS A 1 439 ? 11.570 4.233 1.489 1.00 95.44 439 LYS A N 1
ATOM 3572 C CA . LYS A 1 439 ? 12.568 5.310 1.426 1.00 95.44 439 LYS A CA 1
ATOM 3573 C C . LYS A 1 439 ? 11.991 6.625 0.914 1.00 95.44 439 LYS A C 1
ATOM 3575 O O . LYS A 1 439 ? 12.521 7.670 1.272 1.00 95.44 439 LYS A O 1
ATOM 3580 N N . GLU A 1 440 ? 10.906 6.578 0.144 1.00 95.88 440 GLU A N 1
ATOM 3581 C CA . GLU A 1 440 ? 10.221 7.776 -0.346 1.00 95.88 440 GLU A CA 1
ATOM 3582 C C . GLU A 1 440 ? 9.521 8.518 0.816 1.00 95.88 440 GLU A C 1
ATOM 3584 O O . GLU A 1 440 ? 8.638 7.943 1.469 1.00 95.88 440 GLU A O 1
ATOM 3589 N N . PRO A 1 441 ? 9.921 9.768 1.129 1.00 93.62 441 PRO A N 1
ATOM 3590 C CA . PRO A 1 441 ? 9.427 10.483 2.304 1.00 93.62 441 PRO A CA 1
ATOM 3591 C C . PRO A 1 441 ? 7.917 10.740 2.328 1.00 93.62 441 PRO A C 1
ATOM 3593 O O . PRO A 1 441 ? 7.321 10.677 3.404 1.00 93.62 441 PRO A O 1
ATOM 3596 N N . ASN A 1 442 ? 7.285 11.043 1.190 1.00 93.50 442 ASN A N 1
ATOM 3597 C CA . ASN A 1 442 ? 5.863 11.391 1.158 1.00 93.50 442 ASN A CA 1
ATOM 3598 C C . ASN A 1 442 ? 4.971 10.168 1.380 1.00 93.50 442 ASN A C 1
ATOM 3600 O O . ASN A 1 442 ? 4.052 10.234 2.196 1.00 93.50 442 ASN A O 1
ATOM 3604 N N . LEU A 1 443 ? 5.286 9.044 0.746 1.00 95.75 443 LEU A N 1
ATOM 3605 C CA . LEU A 1 443 ? 4.647 7.753 0.955 1.00 95.75 443 LEU A CA 1
ATOM 3606 C C . LEU A 1 443 ? 4.783 7.317 2.415 1.00 95.75 443 LEU A C 1
ATOM 3608 O O . LEU A 1 443 ? 3.787 6.976 3.049 1.00 95.75 443 LEU A O 1
ATOM 3612 N N . SER A 1 444 ? 5.995 7.398 2.977 1.00 95.50 444 SER A N 1
ATOM 3613 C CA . SER A 1 444 ? 6.242 7.062 4.384 1.00 95.50 444 SER A CA 1
ATOM 3614 C C . SER A 1 444 ? 5.409 7.948 5.324 1.00 95.50 444 SER A C 1
ATOM 3616 O O . SER A 1 444 ? 4.632 7.455 6.143 1.00 95.50 444 SER A O 1
ATOM 3618 N N . LYS A 1 445 ? 5.456 9.269 5.136 1.00 95.56 445 LYS A N 1
ATOM 3619 C CA . LYS A 1 445 ? 4.664 10.234 5.910 1.00 95.56 445 LYS A CA 1
ATOM 3620 C C . LYS A 1 445 ? 3.165 9.928 5.861 1.00 95.56 445 LYS A C 1
ATOM 3622 O O . LYS A 1 445 ? 2.512 9.942 6.904 1.00 95.56 445 LYS A O 1
ATOM 3627 N N . TRP A 1 446 ? 2.620 9.672 4.673 1.00 96.81 446 TRP A N 1
ATOM 3628 C CA . TRP A 1 446 ? 1.185 9.463 4.489 1.00 96.81 446 TRP A CA 1
ATOM 3629 C C . TRP A 1 446 ? 0.699 8.101 4.976 1.00 96.81 446 TRP A C 1
ATOM 3631 O O . TRP A 1 446 ? -0.400 8.041 5.518 1.00 96.81 446 TRP A O 1
ATOM 3641 N N . ILE A 1 447 ? 1.515 7.046 4.897 1.00 96.44 447 ILE A N 1
ATOM 3642 C CA . ILE A 1 447 ? 1.213 5.763 5.554 1.00 96.44 447 ILE A CA 1
ATOM 3643 C C . ILE A 1 447 ? 1.097 5.953 7.066 1.00 96.44 447 ILE A C 1
ATOM 3645 O O . ILE A 1 447 ? 0.105 5.536 7.659 1.00 96.44 447 ILE A O 1
ATOM 3649 N N . TYR A 1 448 ? 2.060 6.643 7.686 1.00 96.06 448 TYR A N 1
ATOM 3650 C CA . TYR A 1 448 ? 2.011 6.912 9.125 1.00 96.06 448 TYR A CA 1
ATOM 3651 C C . TYR A 1 448 ? 0.748 7.701 9.505 1.00 96.06 448 TYR A C 1
ATOM 3653 O O . TYR A 1 448 ? 0.047 7.335 10.444 1.00 96.06 448 TYR A O 1
ATOM 3661 N N . PHE A 1 449 ? 0.421 8.764 8.761 1.00 95.88 449 PHE A N 1
ATOM 3662 C CA . PHE A 1 449 ? -0.780 9.562 9.029 1.00 95.88 449 PHE A CA 1
ATOM 3663 C C . PHE A 1 449 ? -2.086 8.810 8.791 1.00 95.88 449 PHE A C 1
ATOM 3665 O O . PHE A 1 449 ? -3.039 9.006 9.543 1.00 95.88 449 PHE A O 1
ATOM 3672 N N . PHE A 1 450 ? -2.137 7.952 7.775 1.00 95.62 450 PHE A N 1
ATOM 3673 C CA . PHE A 1 450 ? -3.288 7.094 7.538 1.00 95.62 450 PHE A CA 1
ATOM 3674 C C . PHE A 1 450 ? -3.552 6.201 8.748 1.00 95.62 450 PHE A C 1
ATOM 3676 O O . PHE A 1 450 ? -4.650 6.241 9.305 1.00 95.62 450 PHE A O 1
ATOM 3683 N N . LEU A 1 451 ? -2.521 5.494 9.216 1.00 95.62 451 LEU A N 1
ATOM 3684 C CA . LEU A 1 451 ? -2.628 4.624 10.384 1.00 95.62 451 LEU A CA 1
ATOM 3685 C C . LEU A 1 451 ? -2.919 5.401 11.672 1.00 95.62 451 LEU A C 1
ATOM 3687 O O . LEU A 1 451 ? -3.683 4.925 12.498 1.00 95.62 451 LEU A O 1
ATOM 3691 N N . GLU A 1 452 ? -2.389 6.610 11.843 1.00 94.94 452 GLU A N 1
ATOM 3692 C CA . GLU A 1 452 ? -2.739 7.481 12.973 1.00 94.94 452 GLU A CA 1
ATOM 3693 C C . GLU A 1 452 ? -4.218 7.901 12.950 1.00 94.94 452 GLU A C 1
ATOM 3695 O O . GLU A 1 452 ? -4.865 7.963 13.995 1.00 94.94 452 GLU A O 1
ATOM 3700 N N . SER A 1 453 ? -4.770 8.166 11.764 1.00 92.44 453 SER A N 1
ATOM 3701 C CA . SER A 1 453 ? -6.158 8.618 11.612 1.00 92.44 453 SER A CA 1
ATOM 3702 C C . SER A 1 453 ? -7.199 7.501 11.754 1.00 92.44 453 SER A C 1
ATOM 3704 O O . SER A 1 453 ? -8.343 7.781 12.123 1.00 92.44 453 SER A O 1
ATOM 3706 N N . LEU A 1 454 ? -6.804 6.248 11.497 1.00 92.31 454 LEU A N 1
ATOM 3707 C CA . LEU A 1 454 ? -7.701 5.097 11.373 1.00 92.31 454 LEU A CA 1
ATOM 3708 C C . LEU A 1 454 ? -8.508 4.826 12.656 1.00 92.31 454 LEU A C 1
ATOM 3710 O O . LEU A 1 454 ? -9.719 4.639 12.572 1.00 92.31 454 LEU A O 1
ATOM 3714 N N . ALA A 1 455 ? -7.889 4.940 13.838 1.00 89.06 455 ALA A N 1
ATOM 3715 C CA . ALA A 1 455 ? -8.552 4.793 15.143 1.00 89.06 455 ALA A CA 1
ATOM 3716 C C . ALA A 1 455 ? -9.692 5.801 15.408 1.00 89.06 455 ALA A C 1
ATOM 3718 O O . ALA A 1 455 ? -10.484 5.625 16.328 1.00 89.06 455 ALA A O 1
ATOM 3719 N N . SER A 1 456 ? -9.756 6.890 14.639 1.00 84.62 456 SER A N 1
ATOM 3720 C CA . SER A 1 456 ? -10.800 7.923 14.743 1.00 84.62 456 SER A CA 1
ATOM 3721 C C . SER A 1 456 ? -11.697 8.002 13.508 1.00 84.62 456 SER A C 1
ATOM 3723 O O . SER A 1 456 ? -12.502 8.926 13.386 1.00 84.62 456 SER A O 1
ATOM 3725 N N . SER A 1 457 ? -11.517 7.070 12.574 1.00 86.31 457 SER A N 1
ATOM 3726 C CA . SER A 1 457 ? -12.270 7.006 11.327 1.00 86.31 457 SER A CA 1
ATOM 3727 C C . SER A 1 457 ? -13.559 6.205 11.485 1.00 86.31 457 SER A C 1
ATOM 3729 O O . SER A 1 457 ? -13.765 5.492 12.464 1.00 86.31 457 SER A O 1
ATOM 3731 N N . ASP A 1 458 ? -14.403 6.290 10.468 1.00 83.12 458 ASP A N 1
ATOM 3732 C CA . ASP A 1 458 ? -15.577 5.449 10.262 1.00 83.12 458 ASP A CA 1
ATOM 3733 C C . ASP A 1 458 ? -15.230 4.074 9.661 1.00 83.12 458 ASP A C 1
ATOM 3735 O O . ASP A 1 458 ? -16.125 3.368 9.211 1.00 83.12 458 ASP A O 1
ATOM 3739 N N . TRP A 1 459 ? -13.950 3.681 9.628 1.00 88.75 459 TRP A N 1
ATOM 3740 C CA . TRP A 1 459 ? -13.482 2.402 9.073 1.00 88.75 459 TRP A CA 1
ATOM 3741 C C . TRP A 1 459 ? -13.175 1.338 10.130 1.00 88.75 459 TRP A C 1
ATOM 3743 O O . TRP A 1 459 ? -12.694 0.260 9.779 1.00 88.75 459 TRP A O 1
ATOM 3753 N N . ILE A 1 460 ? -13.447 1.611 11.406 1.00 92.62 460 ILE A N 1
ATOM 3754 C CA . ILE A 1 460 ? -13.269 0.657 12.506 1.00 92.62 460 ILE A CA 1
ATOM 3755 C C . ILE A 1 460 ? -14.590 0.409 13.243 1.00 92.62 460 ILE A C 1
ATOM 3757 O O . ILE A 1 460 ? -15.459 1.279 13.288 1.00 92.62 460 ILE A O 1
ATOM 3761 N N . TYR A 1 461 ? -14.741 -0.786 13.809 1.00 93.62 461 TYR A N 1
ATOM 3762 C CA . TYR A 1 461 ? -15.834 -1.106 14.726 1.00 93.62 461 TYR A CA 1
ATOM 3763 C C . TYR A 1 461 ? -15.711 -0.306 16.022 1.00 93.62 461 TYR A C 1
ATOM 3765 O O . TYR A 1 461 ? -14.609 0.058 16.444 1.00 93.62 461 TYR A O 1
ATOM 3773 N N . SER A 1 462 ? -16.841 -0.081 16.694 1.00 92.12 462 SER A N 1
ATOM 3774 C CA . SER A 1 462 ? -16.810 0.429 18.064 1.00 92.12 462 SER A CA 1
ATOM 3775 C C . SER A 1 462 ? -16.165 -0.590 19.014 1.00 92.12 462 SER A C 1
ATOM 3777 O O . SER A 1 462 ? -16.123 -1.792 18.736 1.00 92.12 462 SER A O 1
ATOM 3779 N N . ASN A 1 463 ? -15.700 -0.128 20.180 1.00 91.62 463 ASN A N 1
ATOM 3780 C CA . ASN A 1 463 ? -15.141 -1.022 21.200 1.00 91.62 463 ASN A CA 1
ATOM 3781 C C . ASN A 1 463 ? -16.160 -2.076 21.665 1.00 91.62 463 ASN A C 1
ATOM 3783 O O . ASN A 1 463 ? -15.788 -3.216 21.937 1.00 91.62 463 ASN A O 1
ATOM 3787 N N . GLU A 1 464 ? -17.439 -1.706 21.753 1.00 93.75 464 GLU A N 1
ATOM 3788 C CA . GLU A 1 464 ? -18.532 -2.605 22.122 1.00 93.75 464 GLU A CA 1
ATOM 3789 C C . GLU A 1 464 ? -18.766 -3.674 21.050 1.00 93.75 464 GLU A C 1
ATOM 3791 O O . GLU A 1 464 ? -18.881 -4.854 21.378 1.00 93.75 464 GLU A O 1
ATOM 3796 N N . GLU A 1 465 ? -18.792 -3.284 19.773 1.00 95.56 465 GLU A N 1
ATOM 3797 C CA . GLU A 1 465 ? -18.957 -4.214 18.649 1.00 95.56 465 GLU A CA 1
ATOM 3798 C C . GLU A 1 465 ? -17.767 -5.174 18.531 1.00 95.56 465 GLU A C 1
ATOM 3800 O O . GLU A 1 465 ? -17.947 -6.378 18.335 1.00 95.56 465 GLU A O 1
ATOM 3805 N N . GLN A 1 466 ? -16.550 -4.656 18.709 1.00 95.25 466 GLN A N 1
ATOM 3806 C CA . GLN A 1 466 ? -15.324 -5.446 18.742 1.00 95.25 466 GLN A CA 1
ATOM 3807 C C . GLN A 1 466 ? -15.324 -6.447 19.905 1.00 95.25 466 GLN A C 1
ATOM 3809 O O . GLN A 1 466 ? -15.006 -7.618 19.700 1.00 95.25 466 GLN A O 1
ATOM 3814 N N . ALA A 1 467 ? -15.693 -6.019 21.116 1.00 96.25 467 ALA A N 1
ATOM 3815 C CA . ALA A 1 467 ? -15.777 -6.908 22.273 1.00 96.25 467 ALA A CA 1
ATOM 3816 C C . ALA A 1 467 ? -16.828 -8.009 22.064 1.00 96.25 467 ALA A C 1
ATOM 3818 O O . ALA A 1 467 ? -16.522 -9.181 22.275 1.00 96.25 467 ALA A O 1
ATOM 3819 N N . ALA A 1 468 ? -18.017 -7.651 21.570 1.00 97.56 468 ALA A N 1
ATOM 3820 C CA . ALA A 1 468 ? -19.088 -8.605 21.288 1.00 97.56 468 ALA A CA 1
ATOM 3821 C C . ALA A 1 468 ? -18.675 -9.651 20.238 1.00 97.56 468 ALA A C 1
ATOM 3823 O O . ALA A 1 468 ? -18.962 -10.836 20.398 1.00 97.56 468 ALA A O 1
ATOM 3824 N N . PHE A 1 469 ? -17.959 -9.233 19.188 1.00 97.44 469 PHE A N 1
ATOM 3825 C CA . PHE A 1 469 ? -17.395 -10.153 18.199 1.00 97.44 469 PHE A CA 1
ATOM 3826 C C . PHE A 1 469 ? -16.415 -11.150 18.835 1.00 97.44 469 PHE A C 1
ATOM 3828 O O . PHE A 1 469 ? -16.531 -12.354 18.615 1.00 97.44 469 PHE A O 1
ATOM 3835 N N . LEU A 1 470 ? -15.468 -10.669 19.645 1.00 97.06 470 LEU A N 1
ATOM 3836 C CA . LEU A 1 470 ? -14.481 -11.534 20.296 1.00 97.06 470 LEU A CA 1
ATOM 3837 C C . LEU A 1 470 ? -15.133 -12.506 21.292 1.00 97.06 470 LEU A C 1
ATOM 3839 O O . LEU A 1 470 ? -14.722 -13.661 21.370 1.00 97.06 470 LEU A O 1
ATOM 3843 N N . GLU A 1 471 ? -16.145 -12.064 22.040 1.00 97.88 471 GLU A N 1
ATOM 3844 C CA . GLU A 1 471 ? -16.916 -12.916 22.956 1.00 97.88 471 GLU A CA 1
ATOM 3845 C C . GLU A 1 471 ? -17.639 -14.053 22.220 1.00 97.88 471 GLU A C 1
ATOM 3847 O O . GLU A 1 471 ? -17.574 -15.205 22.657 1.00 97.88 471 GLU A O 1
ATOM 3852 N N . ASP A 1 472 ? -18.269 -13.747 21.084 1.00 97.81 472 ASP A N 1
ATOM 3853 C CA . ASP A 1 472 ? -18.955 -14.725 20.235 1.00 97.81 472 ASP A CA 1
ATOM 3854 C C . ASP A 1 472 ? -17.983 -15.769 19.655 1.00 97.81 472 ASP A C 1
ATOM 3856 O O . ASP A 1 472 ? -18.227 -16.972 19.764 1.00 97.81 472 ASP A O 1
ATOM 3860 N N . GLU A 1 473 ? -16.836 -15.342 19.116 1.00 97.62 473 GLU A N 1
ATOM 3861 C CA . GLU A 1 473 ? -15.812 -16.264 18.594 1.00 97.62 473 GLU A CA 1
ATOM 3862 C C . GLU A 1 473 ? -15.200 -17.137 19.712 1.00 97.62 473 GLU A C 1
ATOM 3864 O O . GLU A 1 473 ? -15.024 -18.344 19.532 1.00 97.62 473 GLU A O 1
ATOM 3869 N N . ILE A 1 474 ? -14.959 -16.580 20.910 1.00 97.56 474 ILE A N 1
ATOM 3870 C CA . ILE A 1 474 ? -14.521 -17.345 22.097 1.00 97.56 474 ILE A CA 1
ATOM 3871 C C . ILE A 1 474 ? -15.557 -18.412 22.472 1.00 97.56 474 ILE A C 1
ATOM 3873 O O . ILE A 1 474 ? -15.182 -19.546 22.791 1.00 97.56 474 ILE A O 1
ATOM 3877 N N . GLN A 1 475 ? -16.846 -18.062 22.470 1.00 97.25 475 GLN A N 1
ATOM 3878 C CA . GLN A 1 475 ? -17.924 -18.982 22.830 1.00 97.25 475 GLN A CA 1
ATOM 3879 C C . GLN A 1 475 ? -18.049 -20.123 21.819 1.00 97.25 475 GLN A C 1
ATOM 3881 O O . GLN A 1 475 ? -18.127 -21.279 22.238 1.00 97.25 475 GLN A O 1
ATOM 3886 N N . LYS A 1 476 ? -18.043 -19.811 20.518 1.00 96.69 476 LYS A N 1
ATOM 3887 C CA . LYS A 1 476 ? -18.102 -20.804 19.435 1.00 96.69 476 LYS A CA 1
ATOM 3888 C C . LYS A 1 476 ? -16.930 -21.776 19.510 1.00 96.69 476 LYS A C 1
ATOM 3890 O O . LYS A 1 476 ? -17.141 -22.981 19.609 1.00 96.69 476 LYS A O 1
ATOM 3895 N N . PHE A 1 477 ? -15.708 -21.253 19.589 1.00 96.12 477 PHE A N 1
ATOM 3896 C CA . PHE A 1 477 ? -14.503 -22.080 19.627 1.00 96.12 477 PHE A CA 1
ATOM 3897 C C . PHE A 1 477 ? -14.439 -22.983 20.871 1.00 96.12 477 PHE A C 1
ATOM 3899 O O . PHE A 1 477 ? -13.993 -24.122 20.789 1.00 96.12 477 PHE A O 1
ATOM 3906 N N . SER A 1 478 ? -14.948 -22.513 22.020 1.00 94.00 478 SER A N 1
ATOM 3907 C CA . SER A 1 478 ? -15.026 -23.314 23.258 1.00 94.00 478 SER A CA 1
ATOM 3908 C C . SER A 1 478 ? -16.088 -24.427 23.224 1.00 94.00 478 SER A C 1
ATOM 3910 O O . SER A 1 478 ? -16.160 -25.216 24.160 1.00 94.00 478 SER A O 1
ATOM 3912 N N . GLN A 1 479 ? -16.988 -24.440 22.235 1.00 92.50 479 GLN A N 1
ATOM 3913 C CA . GLN A 1 479 ? -17.978 -25.513 22.055 1.00 92.50 479 GLN A CA 1
ATOM 3914 C C . GLN A 1 479 ? -17.475 -26.602 21.102 1.00 92.50 479 GLN A C 1
ATOM 3916 O O . GLN A 1 479 ? -17.938 -27.740 21.176 1.00 92.50 479 GLN A O 1
ATOM 3921 N N . GLU A 1 480 ? -16.551 -26.251 20.207 1.00 88.62 480 GLU A N 1
ATOM 3922 C CA . GLU A 1 480 ? -15.963 -27.151 19.210 1.00 88.62 480 GLU A CA 1
ATOM 3923 C C . GLU A 1 480 ? -14.775 -27.965 19.763 1.00 88.62 480 GLU A C 1
ATOM 3925 O O . GLU A 1 480 ? -14.438 -29.017 19.211 1.00 88.62 480 GLU A O 1
ATOM 3930 N N . HIS A 1 481 ? -14.176 -27.514 20.870 1.00 84.56 481 HIS A N 1
ATOM 3931 C CA . HIS A 1 481 ? -13.005 -28.093 21.539 1.00 84.56 481 HIS A CA 1
ATOM 3932 C C . HIS A 1 481 ? -13.196 -28.148 23.054 1.00 84.56 481 HIS A C 1
ATOM 3934 O O . HIS A 1 481 ? -12.657 -29.099 23.670 1.00 84.56 481 HIS A O 1
#